Protein AF-0000000070964739 (afdb_homodimer)

Sequence (658 aa):
MGGARGELSFRTQVVISGIAGRFPECDDVQALREALLRGADLLTADDRRWSIDHPEIPPRSGKINGLEKFDASFFSVHFKQAHTMDPQCRLLLERAYEAIVDAGVNPRSLRGKKVGVYVGVCFSESEKTWFYEKLQLSGFGITGCCRAMLANRISYWLGVKGPSFAVDTACSSSMFALKEAYDAIQSGQVECALVGGTNLVLHPYVSLQFMRLGVLSKEGMCRPMDEDANGYTRSEAIAAVFLQRANDARRVYATVVNAAVNCDGYKEQGITYPSGQAQAELMRDTCRDAGVDPGSLAYVEAHATGTRVGDPEELAALDMIYSVEPGRKMGGARGELSFRTQVVISGIAGRFPECDDVQALREALLRGADLLTADDRRWSIDHPEIPPRSGKINGLEKFDASFFSVHFKQAHTMDPQCRLLLERAYEAIVDAGVNPRSLRGKKVGVYVGVCFSESEKTWFYEKLQLSGFGITGCCRAMLANRISYWLGVKGPSFAVDTACSSSMFALKEAYDAIQSGQVECALVGGTNLVLHPYVSLQFMRLGVLSKEGMCRPMDEDANGYTRSEAIAAVFLQRANDARRVYATVVNAAVNCDGYKEQGITYPSGQAQAELMRDTCRDAGVDPGSLAYVEAHATGTRVGDPEELAALDMIYSVEPGRK

Foldseek 3Di:
DVVVVVVVVQQLFKFFQFKWKFWQVARTDVSVVVCVVVVHDRKDQDAPQHDDDDLLFARIARDTPDLVDAPCVVLVHDPVLVVLAQSLLRRLLVRLVRRCVSQVHDLQVQAAFAEAEEEEDADQPSCCCLVPNDPDDPSSNCCRGDPQNSFVSNCVSSNHDHHTGYAYPDPCRQLVSVQVQNVCSSVVVGAKYKGKYWDDDRDRVVSSVVSVVQAADNNQPADFPDPPQRHHHHHTMIMMTIMHGPNVTPGGPGTDQFGDDDAQPDDPVDRPADALVRLLVGVVVRCVVSVHQLQPDDDDDDPRGSHPRVRVSVVVSCCVRNVPDPPRD/DVVVCVVVVQQLFKFFLFKWKFWQVARTDVSVVVCVVVVHDRKDQDAPQHDDDDLLFARIARATPDLPDAPCVVLVHDPVLVVLAQSLLRVLLVRLVRRCVSQVHDLQVQAAFAEAEEEEDADQPSCCCLVPNDDDDPSSNCCRGDPQNSFVSNCVSSNHDHHTGYAYPDPCRQLVSVQVQNVCSSVVVGAKYKGKYWDDDRDRVVSSVVSVVQAADNNQPADFPDPPQRHHHHHTMIMMTIMHGPNVTPGGPGTDQFGDDDAQPDDPVDRPADALVRLLVGVQVRCVVSVHQLQPDDDDDDPRGSHPRVRVSVVVSCCVRNVPDPPRD

Organism: NCBI:txid2509291

InterPro domains:
  IPR014030 Beta-ketoacyl synthase-like, N-terminal domain [PF00109] (13-249)
  IPR014031 Beta-ketoacyl synthase, C-terminal domain [PF02801] (253-325)
  IPR016039 Thiolase-like [G3DSA:3.40.47.10] (11-328)
  IPR016039 Thiolase-like [SSF53901] (12-319)
  IPR018201 Beta-ketoacyl synthase, active site [PS00606] (162-178)
  IPR020841 Polyketide synthase, beta-ketoacyl synthase domain [PS52004] (11-329)
  IPR020841 Polyketide synthase, beta-ketoacyl synthase domain [SM00825] (14-327)
  IPR050091 Polyketide and Nonribosomal Peptide Biosynthesis Enzymes [PTHR43775] (13-323)

Structure (mmCIF, N/CA/C/O backbone):
data_AF-0000000070964739-model_v1
#
loop_
_entity.id
_entity.type
_entity.pdbx_description
1 polymer 'Ketosynthase family 3 (KS3) domain-containing protein'
#
loop_
_atom_site.group_PDB
_atom_site.id
_atom_site.type_symbol
_atom_site.label_atom_id
_atom_site.label_alt_id
_atom_site.label_comp_id
_atom_site.label_asym_id
_atom_site.label_entity_id
_atom_site.label_seq_id
_atom_site.pdbx_PDB_ins_code
_atom_site.Cartn_x
_atom_site.Cartn_y
_atom_site.Cartn_z
_atom_site.occupancy
_atom_site.B_iso_or_equiv
_atom_site.auth_seq_id
_atom_site.auth_comp_id
_atom_site.auth_asym_id
_atom_site.auth_atom_id
_atom_site.pdbx_PDB_model_num
ATOM 1 N N . MET A 1 1 ? -14.789 33.812 -26.688 1 32.38 1 MET A N 1
ATOM 2 C CA . MET A 1 1 ? -14.148 32.562 -27.125 1 32.38 1 MET A CA 1
ATOM 3 C C . MET A 1 1 ? -13.219 32.031 -26.047 1 32.38 1 MET A C 1
ATOM 5 O O . MET A 1 1 ? -12.82 30.875 -26.094 1 32.38 1 MET A O 1
ATOM 9 N N . GLY A 1 2 ? -12.508 32.906 -25.25 1 37.31 2 GLY A N 1
ATOM 10 C CA . GLY A 1 2 ? -11.656 32.562 -24.125 1 37.31 2 GLY A CA 1
ATOM 11 C C . GLY A 1 2 ? -12.414 31.984 -22.953 1 37.31 2 GLY A C 1
ATOM 12 O O . GLY A 1 2 ? -11.82 31.344 -22.078 1 37.31 2 GLY A O 1
ATOM 13 N N . GLY A 1 3 ? -13.555 32.281 -22.797 1 35.12 3 GLY A N 1
ATOM 14 C CA . GLY A 1 3 ? -14.438 31.922 -21.688 1 35.12 3 GLY A CA 1
ATOM 15 C C . GLY A 1 3 ? -14.852 30.453 -21.734 1 35.12 3 GLY A C 1
ATOM 16 O O . GLY A 1 3 ? -14.906 29.797 -20.703 1 35.12 3 GLY A O 1
ATOM 17 N N . ALA A 1 4 ? -15.25 30.047 -22.922 1 40.53 4 ALA A N 1
ATOM 18 C CA . ALA A 1 4 ? -15.797 28.703 -23.078 1 40.53 4 ALA A CA 1
ATOM 19 C C . ALA A 1 4 ? -14.727 27.641 -22.859 1 40.53 4 ALA A C 1
ATOM 21 O O . ALA A 1 4 ? -14.977 26.609 -22.234 1 40.53 4 ALA A O 1
ATOM 22 N N . ARG A 1 5 ? -13.586 27.781 -23.516 1 43.75 5 ARG A N 1
ATOM 23 C CA . ARG A 1 5 ? -12.469 26.859 -23.344 1 43.75 5 ARG A CA 1
ATOM 24 C C . ARG A 1 5 ? -12.047 26.797 -21.875 1 43.75 5 ARG A C 1
ATOM 26 O O . ARG A 1 5 ? -11.602 25.75 -21.391 1 43.75 5 ARG A O 1
ATOM 33 N N . GLY A 1 6 ? -11.945 27.938 -21.188 1 41.44 6 GLY A N 1
ATOM 34 C CA . GLY A 1 6 ? -11.711 28.016 -19.75 1 41.44 6 GLY A CA 1
ATOM 35 C C . GLY A 1 6 ? -12.742 27.25 -18.938 1 41.44 6 GLY A C 1
ATOM 36 O O . GLY A 1 6 ? -12.398 26.547 -17.984 1 41.44 6 GLY A O 1
ATOM 37 N N . GLU A 1 7 ? -13.938 27.547 -19.203 1 46.62 7 GLU A N 1
ATOM 38 C CA . GLU A 1 7 ? -15.047 26.859 -18.547 1 46.62 7 GLU A CA 1
ATOM 39 C C . GLU A 1 7 ? -15.016 25.359 -18.812 1 46.62 7 GLU A C 1
ATOM 41 O O . GLU A 1 7 ? -15.258 24.562 -17.922 1 46.62 7 GLU A O 1
ATOM 46 N N . LEU A 1 8 ? -14.953 24.875 -20.109 1 48.69 8 LEU A N 1
ATOM 47 C CA . LEU A 1 8 ? -14.844 23.469 -20.484 1 48.69 8 LEU A CA 1
ATOM 48 C C . LEU A 1 8 ? -13.68 22.797 -19.766 1 48.69 8 LEU A C 1
ATOM 50 O O . LEU A 1 8 ? -13.781 21.641 -19.359 1 48.69 8 LEU A O 1
ATOM 54 N N . SER A 1 9 ? -12.648 23.719 -19.625 1 58.25 9 SER A N 1
ATOM 55 C CA . SER A 1 9 ? -11.445 23.234 -18.953 1 58.25 9 SER A CA 1
ATOM 56 C C . SER A 1 9 ? -11.703 22.984 -17.469 1 58.25 9 SER A C 1
ATOM 58 O O . SER A 1 9 ? -11.266 21.969 -16.938 1 58.25 9 SER A O 1
ATOM 60 N N . PHE A 1 10 ? -12.656 23.906 -17.031 1 58.53 10 PHE A N 1
ATOM 61 C CA . PHE A 1 10 ? -12.961 23.734 -15.617 1 58.53 10 PHE A CA 1
ATOM 62 C C . PHE A 1 10 ? -13.828 22.5 -15.391 1 58.53 10 PHE A C 1
ATOM 64 O O . PHE A 1 10 ? -13.633 21.75 -14.43 1 58.53 10 PHE A O 1
ATOM 71 N N . ARG A 1 11 ? -14.688 22.156 -16.312 1 71 11 ARG A N 1
ATOM 72 C CA . ARG A 1 11 ? -15.664 21.078 -16.172 1 71 11 ARG A CA 1
ATOM 73 C C . ARG A 1 11 ? -14.969 19.734 -16.047 1 71 11 ARG A C 1
ATOM 75 O O . ARG A 1 11 ? -15.508 18.812 -15.43 1 71 11 ARG A O 1
ATOM 82 N N . THR A 1 12 ? -13.82 19.812 -16.422 1 81.5 12 THR A N 1
ATOM 83 C CA . THR A 1 12 ? -13.156 18.516 -16.453 1 81.5 12 THR A CA 1
ATOM 84 C C . THR A 1 12 ? -12.086 18.438 -15.367 1 81.5 12 THR A C 1
ATOM 86 O O . THR A 1 12 ? -11.445 17.391 -15.195 1 81.5 12 THR A O 1
ATOM 89 N N . GLN A 1 13 ? -12.219 19.5 -14.547 1 93.62 13 GLN A N 1
ATOM 90 C CA . GLN A 1 13 ? -11.211 19.516 -13.484 1 93.62 13 GLN A CA 1
ATOM 91 C C . GLN A 1 13 ? -11.617 18.609 -12.328 1 93.62 13 GLN A C 1
ATOM 93 O O . GLN A 1 13 ? -12.805 18.438 -12.055 1 93.62 13 GLN A O 1
ATOM 98 N N . VAL A 1 14 ? -10.641 18.078 -11.695 1 97.94 14 VAL A N 1
ATOM 99 C CA . VAL A 1 14 ? -10.867 17.25 -10.516 1 97.94 14 VAL A CA 1
ATOM 100 C C . VAL A 1 14 ? -11.016 18.156 -9.289 1 97.94 14 VAL A C 1
ATOM 102 O O . VAL A 1 14 ? -10.18 19.016 -9.047 1 97.94 14 VAL A O 1
ATOM 105 N N . VAL A 1 15 ? -12.102 17.938 -8.484 1 98.56 15 VAL A N 1
ATOM 106 C CA . VAL A 1 15 ? -12.352 18.781 -7.316 1 98.56 15 VAL A CA 1
ATOM 107 C C . VAL A 1 15 ? -12.57 17.906 -6.082 1 98.56 15 VAL A C 1
ATOM 109 O O . VAL A 1 15 ? -12.969 16.734 -6.203 1 98.56 15 VAL A O 1
ATOM 112 N N . ILE A 1 16 ? -12.203 18.438 -4.93 1 98.75 16 ILE A N 1
ATOM 113 C CA . ILE A 1 16 ? -12.648 17.891 -3.652 1 98.75 16 ILE A CA 1
ATOM 114 C C . ILE A 1 16 ? -14.047 18.422 -3.332 1 98.75 16 ILE A C 1
ATOM 116 O O . ILE A 1 16 ? -14.234 19.625 -3.141 1 98.75 16 ILE A O 1
ATOM 120 N N . SER A 1 17 ? -14.984 17.484 -3.246 1 98.69 17 SER A N 1
ATOM 121 C CA . SER A 1 17 ? -16.359 17.938 -3.066 1 98.69 17 SER A CA 1
ATOM 122 C C . SER A 1 17 ? -16.922 17.484 -1.722 1 98.69 17 SER A C 1
ATOM 124 O O . SER A 1 17 ? -17.984 17.938 -1.298 1 98.69 17 SER A O 1
ATOM 126 N N . GLY A 1 18 ? -16.234 16.609 -1.05 1 98.88 18 GLY A N 1
ATOM 127 C CA . GLY A 1 18 ? -16.609 16.141 0.279 1 98.88 18 GLY A CA 1
ATOM 128 C C . GLY A 1 18 ? -15.406 15.875 1.171 1 98.88 18 GLY A C 1
ATOM 129 O O . GLY A 1 18 ? -14.375 15.375 0.708 1 98.88 18 GLY A O 1
ATOM 130 N N . ILE A 1 19 ? -15.602 16.203 2.486 1 98.81 19 ILE A N 1
ATOM 131 C CA . ILE A 1 19 ? -14.523 15.984 3.449 1 98.81 19 ILE A CA 1
ATOM 132 C C . ILE A 1 19 ? -15.109 15.461 4.762 1 98.81 19 ILE A C 1
ATOM 134 O O . ILE A 1 19 ? -16.234 15.797 5.121 1 98.81 19 ILE A O 1
ATOM 138 N N . ALA A 1 20 ? -14.367 14.609 5.379 1 98.88 20 ALA A N 1
ATOM 139 C CA . ALA A 1 20 ? -14.68 14.109 6.715 1 98.88 20 ALA A CA 1
ATOM 140 C C . ALA A 1 20 ? -13.422 13.625 7.43 1 98.88 20 ALA A C 1
ATOM 142 O O . ALA A 1 20 ? -12.414 13.305 6.785 1 98.88 20 ALA A O 1
ATOM 143 N N . GLY A 1 21 ? -13.5 13.672 8.727 1 98.44 21 GLY A N 1
ATOM 144 C CA . GLY A 1 21 ? -12.344 13.172 9.453 1 98.44 21 GLY A CA 1
ATOM 145 C C . GLY A 1 21 ? -12.508 13.242 10.961 1 98.44 21 GLY A C 1
ATOM 146 O O . GLY A 1 21 ? -13.438 13.883 11.461 1 98.44 21 GLY A O 1
ATOM 147 N N . ARG A 1 22 ? -11.711 12.547 11.633 1 98.31 22 ARG A N 1
ATOM 148 C CA . ARG A 1 22 ? -11.484 12.578 13.07 1 98.31 22 ARG A CA 1
ATOM 149 C C . ARG A 1 22 ? -10.039 12.914 13.398 1 98.31 22 ARG A C 1
ATOM 151 O O . ARG A 1 22 ? -9.117 12.406 12.75 1 98.31 22 ARG A O 1
ATOM 158 N N . PHE A 1 23 ? -9.914 13.812 14.336 1 98.44 23 PHE A N 1
ATOM 159 C CA . PHE A 1 23 ? -8.609 14.328 14.703 1 98.44 23 PHE A CA 1
ATOM 160 C C . PHE A 1 23 ? -8.453 14.383 16.219 1 98.44 23 PHE A C 1
ATOM 162 O O . PHE A 1 23 ? -9.414 14.133 16.953 1 98.44 23 PHE A O 1
ATOM 169 N N . PRO A 1 24 ? -7.227 14.633 16.641 1 98 24 PRO A N 1
ATOM 170 C CA . PRO A 1 24 ? -7.066 14.695 18.094 1 98 24 PRO A CA 1
ATOM 171 C C . PRO A 1 24 ? -8.031 15.68 18.766 1 98 24 PRO A C 1
ATOM 173 O O . PRO A 1 24 ? -8.047 16.859 18.406 1 98 24 PRO A O 1
ATOM 176 N N . GLU A 1 25 ? -8.781 15.203 19.625 1 97.88 25 GLU A N 1
ATOM 177 C CA . GLU A 1 25 ? -9.703 16 20.438 1 97.88 25 GLU A CA 1
ATOM 178 C C . GLU A 1 25 ? -10.766 16.672 19.562 1 97.88 25 GLU A C 1
ATOM 180 O O . GLU A 1 25 ? -11.477 17.562 20.031 1 97.88 25 GLU A O 1
ATOM 185 N N . CYS A 1 26 ? -10.852 16.344 18.297 1 98.44 26 CYS A N 1
ATOM 186 C CA . CYS A 1 26 ? -11.797 16.922 17.344 1 98.44 26 CYS A CA 1
ATOM 187 C C . CYS A 1 26 ? -12.57 15.836 16.609 1 98.44 26 CYS A C 1
ATOM 189 O O . CYS A 1 26 ? -11.992 15.055 15.859 1 98.44 26 CYS A O 1
ATOM 191 N N . ASP A 1 27 ? -13.867 15.883 16.734 1 97.38 27 ASP A N 1
ATOM 192 C CA . ASP A 1 27 ? -14.672 14.758 16.266 1 97.38 27 ASP A CA 1
ATOM 193 C C . ASP A 1 27 ? -15.055 14.945 14.789 1 97.38 27 ASP A C 1
ATOM 195 O O . ASP A 1 27 ? -15.641 14.047 14.18 1 97.38 27 ASP A O 1
ATOM 199 N N . ASP A 1 28 ? -14.734 16.094 14.305 1 98 28 ASP A N 1
ATOM 200 C CA . ASP A 1 28 ? -14.969 16.312 12.883 1 98 28 ASP A CA 1
ATOM 201 C C . ASP A 1 28 ? -14.109 17.469 12.359 1 98 28 ASP A C 1
ATOM 203 O O . ASP A 1 28 ? -13.32 18.047 13.109 1 98 28 ASP A O 1
ATOM 207 N N . VAL A 1 29 ? -14.273 17.766 11.102 1 98.25 29 VAL A N 1
ATOM 208 C CA . VAL A 1 29 ? -13.445 18.75 10.422 1 98.25 29 VAL A CA 1
ATOM 209 C C . VAL A 1 29 ? -13.758 20.141 10.961 1 98.25 29 VAL A C 1
ATOM 211 O O . VAL A 1 29 ? -12.852 20.969 11.117 1 98.25 29 VAL A O 1
ATOM 214 N N . GLN A 1 30 ? -14.977 20.406 11.219 1 98.19 30 GLN A N 1
ATOM 215 C CA . GLN A 1 30 ? -15.367 21.703 11.75 1 98.19 30 GLN A CA 1
ATOM 216 C C . GLN A 1 30 ? -14.758 21.938 13.125 1 98.19 30 GLN A C 1
ATOM 218 O O . GLN A 1 30 ? -14.281 23.031 13.414 1 98.19 30 GLN A O 1
ATOM 223 N N . ALA A 1 31 ? -14.859 20.953 13.93 1 98.38 31 ALA A N 1
ATOM 224 C CA . ALA A 1 31 ? -14.25 21.062 15.25 1 98.38 31 ALA A CA 1
ATOM 225 C C . ALA A 1 31 ? -12.75 21.328 15.141 1 98.38 31 ALA A C 1
ATOM 227 O O . ALA A 1 31 ? -12.203 22.125 15.914 1 98.38 31 ALA A O 1
ATOM 228 N N . LEU A 1 32 ? -12.078 20.672 14.242 1 98.25 32 LEU A N 1
ATOM 229 C CA . LEU A 1 32 ? -10.656 20.922 14.023 1 98.25 32 LEU A CA 1
ATOM 230 C C . LEU A 1 32 ? -10.414 22.359 13.602 1 98.25 32 LEU A C 1
ATOM 232 O O . LEU A 1 32 ? -9.516 23.031 14.117 1 98.25 32 LEU A O 1
ATOM 236 N N . ARG A 1 33 ? -11.195 22.828 12.648 1 97.94 33 ARG A N 1
ATOM 237 C CA . ARG A 1 33 ? -11.078 24.203 12.188 1 97.94 33 ARG A CA 1
ATOM 238 C C . ARG A 1 33 ? -11.172 25.188 13.352 1 97.94 33 ARG A C 1
ATOM 240 O O . ARG A 1 33 ? -10.328 26.062 13.5 1 97.94 33 ARG A O 1
ATOM 247 N N . GLU A 1 34 ? -12.125 24.984 14.156 1 98.25 34 GLU A N 1
ATOM 248 C CA . GLU A 1 34 ? -12.344 25.875 15.289 1 98.25 34 GLU A CA 1
ATOM 249 C C . GLU A 1 34 ? -11.18 25.812 16.281 1 98.25 34 GLU A C 1
ATOM 251 O O . GLU A 1 34 ? -10.734 26.828 16.797 1 98.25 34 GLU A O 1
ATOM 256 N N . ALA A 1 35 ? -10.758 24.656 16.5 1 98.12 35 ALA A N 1
ATOM 257 C CA . ALA A 1 35 ? -9.633 24.469 17.406 1 98.12 35 ALA A CA 1
ATOM 258 C C . ALA A 1 35 ? -8.383 25.156 16.891 1 98.12 35 ALA A C 1
ATOM 260 O O . ALA A 1 35 ? -7.66 25.812 17.641 1 98.12 35 ALA A O 1
ATOM 261 N N . LEU A 1 36 ? -8.148 25.031 15.586 1 95.94 36 LEU A N 1
ATOM 262 C CA . LEU A 1 36 ? -6.969 25.625 14.977 1 95.94 36 LEU A CA 1
ATOM 263 C C . LEU A 1 36 ? -7.059 27.156 15.008 1 95.94 36 LEU A C 1
ATOM 265 O O . LEU A 1 36 ? -6.07 27.828 15.297 1 95.94 36 LEU A O 1
ATOM 269 N N . LEU A 1 37 ? -8.195 27.625 14.734 1 97.25 37 LEU A N 1
ATOM 270 C CA . LEU A 1 37 ? -8.391 29.078 14.727 1 97.25 37 LEU A CA 1
ATOM 271 C C . LEU A 1 37 ? -8.211 29.656 16.125 1 97.25 37 LEU A C 1
ATOM 273 O O . LEU A 1 37 ? -7.762 30.797 16.281 1 97.25 37 LEU A O 1
ATOM 277 N N . ARG A 1 38 ? -8.461 28.891 17.141 1 97.12 38 ARG A N 1
ATOM 278 C CA . ARG A 1 38 ? -8.305 29.312 18.531 1 97.12 38 ARG A CA 1
ATOM 279 C C . ARG A 1 38 ? -6.875 29.078 19.016 1 97.12 38 ARG A C 1
ATOM 281 O O . ARG A 1 38 ? -6.508 29.516 20.109 1 97.12 38 ARG A O 1
ATOM 288 N N . GLY A 1 39 ? -6.094 28.406 18.234 1 96.12 39 GLY A N 1
ATOM 289 C CA . GLY A 1 39 ? -4.73 28.094 18.625 1 96.12 39 GLY A CA 1
ATOM 290 C C . GLY A 1 39 ? -4.652 27.062 19.734 1 96.12 39 GLY A C 1
ATOM 291 O O . GLY A 1 39 ? -3.783 27.141 20.609 1 96.12 39 GLY A O 1
ATOM 292 N N . ALA A 1 40 ? -5.504 26.109 19.672 1 96 40 ALA A N 1
ATOM 293 C CA . ALA A 1 40 ? -5.586 25.109 20.734 1 96 40 ALA A CA 1
ATOM 294 C C . ALA A 1 40 ? -4.477 24.062 20.594 1 96 40 ALA A C 1
ATOM 296 O O . ALA A 1 40 ? -4.121 23.672 19.484 1 96 40 ALA A O 1
ATOM 297 N N . ASP A 1 41 ? -3.938 23.641 21.703 1 95.69 41 ASP A N 1
ATOM 298 C CA . ASP A 1 41 ? -3.076 22.453 21.781 1 95.69 41 ASP A CA 1
ATOM 299 C C . ASP A 1 41 ? -3.9 21.188 21.906 1 95.69 41 ASP A C 1
ATOM 301 O O . ASP A 1 41 ? -4.59 20.984 22.906 1 95.69 41 ASP A O 1
ATOM 305 N N . LEU A 1 42 ? -3.732 20.344 20.938 1 96.69 42 LEU A N 1
ATOM 306 C CA . LEU A 1 42 ? -4.637 19.203 20.859 1 96.69 42 LEU A CA 1
ATOM 307 C C . LEU A 1 42 ? -3.945 17.922 21.344 1 96.69 42 LEU A C 1
ATOM 309 O O . LEU A 1 42 ? -4.5 16.828 21.219 1 96.69 42 LEU A O 1
ATOM 313 N N . LEU A 1 43 ? -2.777 18.016 21.859 1 96.06 43 LEU A N 1
ATOM 314 C CA . LEU A 1 43 ? -2.043 16.875 22.406 1 96.06 43 LEU A CA 1
ATOM 315 C C . LEU A 1 43 ? -2.426 16.625 23.859 1 96.06 43 LEU A C 1
ATOM 317 O O . LEU A 1 43 ? -2.645 17.562 24.625 1 96.06 43 LEU A O 1
ATOM 321 N N . THR A 1 44 ? -2.492 15.352 24.203 1 95.75 44 THR A N 1
ATOM 322 C CA . THR A 1 44 ? -2.873 15 25.562 1 95.75 44 THR A CA 1
ATOM 323 C C . THR A 1 44 ? -1.889 14 26.156 1 95.75 44 THR A C 1
ATOM 325 O O . THR A 1 44 ? -1.177 13.312 25.422 1 95.75 44 THR A O 1
ATOM 328 N N . ALA A 1 45 ? -1.827 13.914 27.484 1 94.06 45 ALA A N 1
ATOM 329 C CA . ALA A 1 45 ? -0.949 13 28.219 1 94.06 45 ALA A CA 1
ATOM 330 C C . ALA A 1 45 ? -1.757 11.961 28.984 1 94.06 45 ALA A C 1
ATOM 332 O O . ALA A 1 45 ? -1.209 11.227 29.812 1 94.06 45 ALA A O 1
ATOM 333 N N . ASP A 1 46 ? -2.977 11.812 28.703 1 94 46 ASP A N 1
ATOM 334 C CA . ASP A 1 46 ? -3.814 10.875 29.453 1 94 46 ASP A CA 1
ATOM 335 C C . ASP A 1 46 ? -3.508 9.43 29.047 1 94 46 ASP A C 1
ATOM 337 O O . ASP A 1 46 ? -2.738 9.188 28.125 1 94 46 ASP A O 1
ATOM 341 N N . ASP A 1 47 ? -4.027 8.438 29.734 1 93.69 47 ASP A N 1
ATOM 342 C CA . ASP A 1 47 ? -3.643 7.039 29.578 1 93.69 47 ASP A CA 1
ATOM 343 C C . ASP A 1 47 ? -4.691 6.266 28.781 1 93.69 47 ASP A C 1
ATOM 345 O O . ASP A 1 47 ? -4.812 5.047 28.922 1 93.69 47 ASP A O 1
ATOM 349 N N . ARG A 1 48 ? -5.42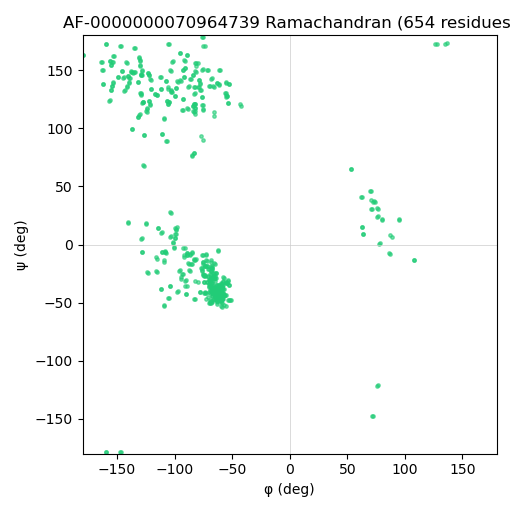6 6.934 27.922 1 93.75 48 ARG A N 1
ATOM 350 C CA . ARG A 1 48 ? -6.535 6.25 27.266 1 93.75 48 ARG A CA 1
ATOM 351 C C . ARG A 1 48 ? -6.031 5.254 26.234 1 93.75 48 ARG A C 1
ATOM 353 O O . ARG A 1 48 ? -6.797 4.414 25.75 1 93.75 48 ARG A O 1
ATOM 360 N N . ARG A 1 49 ? -4.781 5.25 25.938 1 93.94 49 ARG A N 1
ATOM 361 C CA . ARG A 1 49 ? -4.199 4.277 25.031 1 93.94 49 ARG A CA 1
ATOM 362 C C . ARG A 1 49 ? -3.4 3.223 25.781 1 93.94 49 ARG A C 1
ATOM 364 O O . ARG A 1 49 ? -3.516 2.027 25.5 1 93.94 49 ARG A O 1
ATOM 371 N N . TRP A 1 50 ? -2.629 3.611 26.656 1 89.62 50 TRP A N 1
ATOM 372 C CA . TRP A 1 50 ? -1.879 2.686 27.5 1 89.62 50 TRP A CA 1
ATOM 373 C C . TRP A 1 50 ? -1.554 3.318 28.844 1 89.62 50 TRP A C 1
ATOM 375 O O . TRP A 1 50 ? -1.521 4.547 28.969 1 89.62 50 TRP A O 1
ATOM 385 N N . SER A 1 51 ? -1.208 2.43 29.812 1 88 51 SER A N 1
ATOM 386 C CA . SER A 1 51 ? -0.923 2.902 31.172 1 88 51 SER A CA 1
ATOM 387 C C . SER A 1 51 ? 0.565 2.805 31.484 1 88 51 SER A C 1
ATOM 389 O O . SER A 1 51 ? 1.021 3.311 32.5 1 88 51 SER A O 1
ATOM 391 N N . ILE A 1 52 ? 1.244 2.229 30.594 1 77.69 52 ILE A N 1
ATOM 392 C CA . ILE A 1 52 ? 2.656 2.01 30.891 1 77.69 52 ILE A CA 1
ATOM 393 C C . ILE A 1 52 ? 3.375 3.354 31 1 77.69 52 ILE A C 1
ATOM 395 O O . ILE A 1 52 ? 3.123 4.262 30.203 1 77.69 52 ILE A O 1
ATOM 399 N N . ASP A 1 53 ? 4.191 3.361 32.062 1 80.38 53 ASP A N 1
ATOM 400 C CA . ASP A 1 53 ? 5.051 4.527 32.219 1 80.38 53 ASP A CA 1
ATOM 401 C C . ASP A 1 53 ? 6.5 4.199 31.875 1 80.38 53 ASP A C 1
ATOM 403 O O . ASP A 1 53 ? 7.246 3.705 32.719 1 80.38 53 ASP A O 1
ATOM 407 N N . HIS A 1 54 ? 6.824 4.336 30.703 1 86.44 54 HIS A N 1
ATOM 408 C CA . HIS A 1 54 ? 8.203 4.164 30.266 1 86.44 54 HIS A CA 1
ATOM 409 C C . HIS A 1 54 ? 8.875 5.512 30.031 1 86.44 54 HIS A C 1
ATOM 411 O O . HIS A 1 54 ? 8.352 6.363 29.312 1 86.44 54 HIS A O 1
ATOM 417 N N . PRO A 1 55 ? 10.023 5.711 30.547 1 89.06 55 PRO A N 1
ATOM 418 C CA . PRO A 1 55 ? 10.648 7.031 30.531 1 89.06 55 PRO A CA 1
ATOM 419 C C . PRO A 1 55 ? 10.992 7.508 29.125 1 89.06 55 PRO A C 1
ATOM 421 O O . PRO A 1 55 ? 11.094 8.711 28.875 1 89.06 55 PRO A O 1
ATOM 424 N N . GLU A 1 56 ? 11.172 6.621 28.203 1 91.69 56 GLU A N 1
ATOM 425 C CA . GLU A 1 56 ? 11.578 7.012 26.859 1 91.69 56 GLU A CA 1
ATOM 426 C C . GLU A 1 56 ? 10.367 7.316 25.984 1 91.69 56 GLU A C 1
ATOM 428 O O . GLU A 1 56 ? 10.508 7.91 24.906 1 91.69 56 GLU A O 1
ATOM 433 N N . ILE A 1 57 ? 9.242 6.906 26.391 1 92.31 57 ILE A N 1
ATOM 434 C CA . ILE A 1 57 ? 8.039 7.145 25.594 1 92.31 57 ILE A CA 1
ATOM 435 C C . ILE A 1 57 ? 7.504 8.547 25.875 1 92.31 57 ILE A C 1
ATOM 437 O O . ILE A 1 57 ? 7.172 8.867 27.031 1 92.31 57 ILE A O 1
ATOM 441 N N . PRO A 1 58 ? 7.43 9.328 24.828 1 93.94 58 PRO A N 1
ATOM 442 C CA . PRO A 1 58 ? 6.887 10.664 25.078 1 93.94 58 PRO A CA 1
ATOM 443 C C . PRO A 1 58 ? 5.508 10.633 25.734 1 93.94 58 PRO A C 1
ATOM 445 O O . PRO A 1 58 ? 4.668 9.805 25.359 1 93.94 58 PRO A O 1
ATOM 448 N N . PRO A 1 59 ? 5.273 11.484 26.672 1 90.56 59 PRO A N 1
ATOM 449 C CA . PRO A 1 59 ? 4.043 11.406 27.453 1 90.56 59 PRO A CA 1
ATOM 450 C C . PRO A 1 59 ? 2.82 11.922 26.688 1 90.56 59 PRO A C 1
ATOM 452 O O . PRO A 1 59 ? 1.686 11.602 27.047 1 90.56 59 PRO A O 1
ATOM 455 N N . ARG A 1 60 ? 3.053 12.742 25.688 1 94.38 60 ARG A N 1
ATOM 456 C CA . ARG A 1 60 ? 1.931 13.359 24.984 1 94.38 60 ARG A CA 1
ATOM 457 C C . ARG A 1 60 ? 1.826 12.836 23.547 1 94.38 60 ARG A C 1
ATOM 459 O O . ARG A 1 60 ? 2.842 12.555 22.922 1 94.38 60 ARG A O 1
ATOM 466 N N . SER A 1 61 ? 0.644 12.695 23.094 1 95.88 61 SER A N 1
ATOM 467 C CA . SER A 1 61 ? 0.339 12.344 21.719 1 95.88 61 SER A CA 1
ATOM 468 C C . SER A 1 61 ? -1.041 12.852 21.297 1 95.88 61 SER A C 1
ATOM 470 O O . SER A 1 61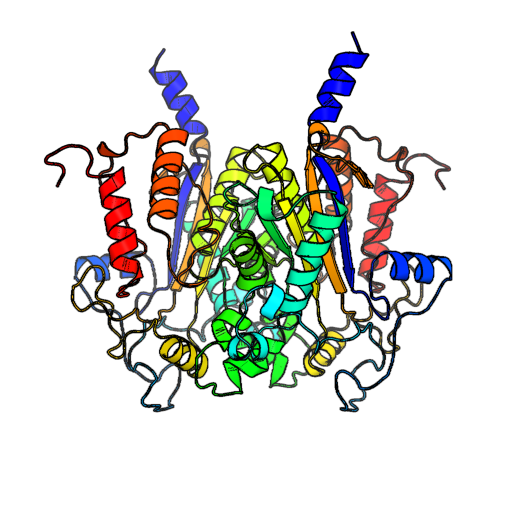 ? -1.819 13.297 22.156 1 95.88 61 SER A O 1
ATOM 472 N N . GLY A 1 62 ? -1.238 13.016 20.047 1 97.38 62 GLY A N 1
ATOM 473 C CA . GLY A 1 62 ? -2.58 13.32 19.578 1 97.38 62 GLY A CA 1
ATOM 474 C C . GLY A 1 62 ? -3.498 12.109 19.562 1 97.38 62 GLY A C 1
ATOM 475 O O . GLY A 1 62 ? -3.16 11.078 18.984 1 97.38 62 GLY A O 1
ATOM 476 N N . LYS A 1 63 ? -4.688 12.242 20.219 1 97.69 63 LYS A N 1
ATOM 477 C CA . LYS A 1 63 ? -5.566 11.086 20.359 1 97.69 63 LYS A CA 1
ATOM 478 C C . LYS A 1 63 ? -6.988 11.414 19.906 1 97.69 63 LYS A C 1
ATOM 480 O O . LYS A 1 63 ? -7.539 12.453 20.281 1 97.69 63 LYS A O 1
ATOM 485 N N . ILE A 1 64 ? -7.449 10.508 19.016 1 97.44 64 ILE A N 1
ATOM 486 C CA . ILE A 1 64 ? -8.852 10.586 18.625 1 97.44 64 ILE A CA 1
ATOM 487 C C . ILE A 1 64 ? -9.734 10.039 19.75 1 97.44 64 ILE A C 1
ATOM 489 O O . ILE A 1 64 ? -9.328 9.125 20.469 1 97.44 64 ILE A O 1
ATOM 493 N N . ASN A 1 65 ? -10.969 10.578 19.812 1 94.75 65 ASN A N 1
ATOM 494 C CA . ASN A 1 65 ? -11.93 10.133 20.812 1 94.75 65 ASN A CA 1
ATOM 495 C C . ASN A 1 65 ? -12.789 8.992 20.297 1 94.75 65 ASN A C 1
ATOM 497 O O . ASN A 1 65 ? -12.984 8.852 19.094 1 94.75 65 ASN A O 1
ATOM 501 N N . GLY A 1 66 ? -13.273 8.141 21.188 1 92.31 66 GLY A N 1
ATOM 502 C CA . GLY A 1 66 ? -14.352 7.203 20.922 1 92.31 66 GLY A CA 1
ATOM 503 C C . GLY A 1 66 ? -13.961 6.086 19.969 1 92.31 66 GLY A C 1
ATOM 504 O O . GLY A 1 66 ? -14.711 5.738 19.062 1 92.31 66 GLY A O 1
ATOM 505 N N . LEU A 1 67 ? -12.812 5.453 20.141 1 92.19 67 LEU A N 1
ATOM 506 C CA . LEU A 1 67 ? -12.352 4.395 19.25 1 92.19 67 LEU A CA 1
ATOM 507 C C . LEU A 1 67 ? -13.242 3.162 19.375 1 92.19 67 LEU A C 1
ATOM 509 O O . LEU A 1 67 ? -13.25 2.312 18.469 1 92.19 67 LEU A O 1
ATOM 513 N N . GLU A 1 68 ? -13.945 3.055 20.453 1 89.25 68 GLU A N 1
ATOM 514 C CA . GLU A 1 68 ? -14.703 1.843 20.766 1 89.25 68 GLU A CA 1
ATOM 515 C C . GLU A 1 68 ? -16.078 1.871 20.094 1 89.25 68 GLU A C 1
ATOM 517 O O . GLU A 1 68 ? -16.797 0.869 20.109 1 89.25 68 GLU A O 1
ATOM 522 N N . LYS A 1 69 ? -16.406 2.959 19.516 1 88.69 69 LYS A N 1
ATOM 523 C CA . LYS A 1 69 ? -17.734 3.104 18.938 1 88.69 69 LYS A CA 1
ATOM 524 C C . LYS A 1 69 ? -17.719 2.85 17.438 1 88.69 69 LYS A C 1
ATOM 526 O O . LYS A 1 69 ? -16.797 3.266 16.75 1 88.69 69 LYS A O 1
ATOM 531 N N . PHE A 1 70 ? -18.703 2.068 17.031 1 90.62 70 PHE A N 1
ATOM 532 C CA . PHE A 1 70 ? -18.891 1.763 15.625 1 90.62 70 PHE A CA 1
ATOM 533 C C . PHE A 1 70 ? -20.344 1.385 15.336 1 90.62 70 PHE A C 1
ATOM 535 O O . PHE A 1 70 ? -20.938 0.585 16.062 1 90.62 70 PHE A O 1
ATOM 542 N N . ASP A 1 71 ? -20.875 1.957 14.32 1 89.94 71 ASP A N 1
ATOM 543 C CA . ASP A 1 71 ? -22.234 1.609 13.93 1 89.94 71 ASP A CA 1
ATOM 544 C C . ASP A 1 71 ? -22.25 0.368 13.039 1 89.94 71 ASP A C 1
ATOM 546 O O . ASP A 1 71 ? -22.547 0.456 11.844 1 89.94 71 ASP A O 1
ATOM 550 N N . ALA A 1 72 ? -22.094 -0.698 13.602 1 91.94 72 ALA A N 1
ATOM 551 C CA . ALA A 1 72 ? -21.922 -1.956 12.883 1 91.94 72 ALA A CA 1
ATOM 552 C C . ALA A 1 72 ? -23.172 -2.283 12.055 1 91.94 72 ALA A C 1
ATOM 554 O O . ALA A 1 72 ? -23.062 -2.67 10.891 1 91.94 72 ALA A O 1
ATOM 555 N N . SER A 1 73 ? -24.328 -2.094 12.609 1 92.38 73 SER A N 1
ATOM 556 C CA . SER A 1 73 ? -25.578 -2.434 11.945 1 92.38 73 SER A CA 1
ATOM 557 C C . SER A 1 73 ? -25.797 -1.584 10.703 1 92.38 73 SER A C 1
ATOM 559 O O . SER A 1 73 ? -26.281 -2.08 9.68 1 92.38 73 SER A O 1
ATOM 561 N N . PHE A 1 74 ? -25.406 -0.36 10.836 1 94.06 74 PHE A N 1
ATOM 562 C CA . PHE A 1 74 ? -25.562 0.548 9.703 1 94.06 74 PHE A CA 1
ATOM 563 C C . PHE A 1 74 ? -24.75 0.055 8.508 1 94.06 74 PHE A C 1
ATOM 565 O O . PHE A 1 74 ? -25.188 0.175 7.359 1 94.06 74 PHE A O 1
ATOM 572 N N . PHE A 1 75 ? -23.625 -0.517 8.711 1 94.75 75 PHE A N 1
ATOM 573 C CA . PHE A 1 75 ? -22.734 -0.961 7.645 1 94.75 75 PHE A CA 1
ATOM 574 C C . PHE A 1 75 ? -22.891 -2.457 7.398 1 94.75 75 PHE A C 1
ATOM 576 O O . PHE A 1 75 ? -22.062 -3.068 6.723 1 94.75 75 PHE A O 1
ATOM 583 N N . SER A 1 76 ? -23.828 -3.061 8.055 1 91.12 76 SER A N 1
ATOM 584 C CA . SER A 1 76 ? -24.141 -4.477 7.883 1 91.12 76 SER A CA 1
ATOM 585 C C . SER A 1 76 ? -22.953 -5.355 8.273 1 91.12 76 SER A C 1
ATOM 587 O O . SER A 1 76 ? -22.625 -6.297 7.551 1 91.12 76 SER A O 1
ATOM 589 N N . VAL A 1 77 ? -22.328 -5 9.312 1 90.88 77 VAL A N 1
ATOM 590 C CA . VAL A 1 77 ? -21.234 -5.801 9.867 1 90.88 77 VAL A CA 1
ATOM 591 C C . VAL A 1 77 ? -21.719 -6.523 11.125 1 90.88 77 VAL A C 1
ATOM 593 O O . VAL A 1 77 ? -22.234 -5.895 12.055 1 90.88 77 VAL A O 1
ATOM 596 N N . HIS A 1 78 ? -21.594 -7.805 11.07 1 88.25 78 HIS A N 1
ATOM 597 C CA . HIS A 1 78 ? -21.969 -8.578 12.25 1 88.25 78 HIS A CA 1
ATOM 598 C C . HIS A 1 78 ? -21.109 -8.211 13.445 1 88.25 78 HIS A C 1
ATOM 600 O O . HIS A 1 78 ? -19.922 -7.887 13.297 1 88.25 78 HIS A O 1
ATOM 606 N N . PHE A 1 79 ? -21.688 -8.344 14.633 1 86.69 79 PHE A N 1
ATOM 607 C CA . PHE A 1 79 ? -21.016 -7.863 15.836 1 86.69 79 PHE A CA 1
ATOM 608 C C . PHE A 1 79 ? -19.719 -8.617 16.078 1 86.69 79 PHE A C 1
ATOM 610 O O . PHE A 1 79 ? -18.734 -8.039 16.547 1 86.69 79 PHE A O 1
ATOM 617 N N . LYS A 1 80 ? -19.672 -9.898 15.75 1 84 80 LYS A N 1
ATOM 618 C CA . LYS A 1 80 ? -18.469 -10.695 15.953 1 84 80 LYS A CA 1
ATOM 619 C C . LYS A 1 80 ? -17.328 -10.211 15.047 1 84 80 LYS A C 1
ATOM 621 O O . LYS A 1 80 ? -16.172 -10.195 15.461 1 84 80 LYS A O 1
ATOM 626 N N . GLN A 1 81 ? -17.75 -9.82 13.906 1 86.44 81 GLN A N 1
ATOM 627 C CA . GLN A 1 81 ? -16.766 -9.289 12.969 1 86.44 81 GLN A CA 1
ATOM 628 C C . GLN A 1 81 ? -16.297 -7.898 13.398 1 86.44 81 GLN A C 1
ATOM 630 O O . GLN A 1 81 ? -15.102 -7.598 13.352 1 86.44 81 GLN A O 1
ATOM 635 N N . ALA A 1 82 ? -17.25 -7.125 13.836 1 89.25 82 ALA A N 1
ATOM 636 C CA . ALA A 1 82 ? -16.953 -5.754 14.242 1 89.25 82 ALA A CA 1
ATOM 637 C C . ALA A 1 82 ? -15.93 -5.73 15.375 1 89.25 82 ALA A C 1
ATOM 639 O O . ALA A 1 82 ? -15.078 -4.844 15.43 1 89.25 82 ALA A O 1
ATOM 640 N N . HIS A 1 83 ? -16 -6.672 16.172 1 87.5 83 HIS A N 1
ATOM 641 C CA . HIS A 1 83 ? -15.141 -6.738 17.344 1 87.5 83 HIS A CA 1
ATOM 642 C C . HIS A 1 83 ? -13.688 -6.961 16.953 1 87.5 83 HIS A C 1
ATOM 644 O O . HIS A 1 83 ? -12.773 -6.504 17.641 1 87.5 83 HIS A O 1
ATOM 650 N N . THR A 1 84 ? -13.469 -7.609 15.852 1 87.75 84 THR A N 1
ATOM 651 C CA . THR A 1 84 ? -12.109 -7.957 15.453 1 87.75 84 THR A CA 1
ATOM 652 C C . THR A 1 84 ? -11.602 -6.996 14.383 1 87.75 84 THR A C 1
ATOM 654 O O . THR A 1 84 ? -10.469 -7.137 13.898 1 87.75 84 THR A O 1
ATOM 657 N N . MET A 1 85 ? -12.438 -6.066 14.078 1 91.94 85 MET A N 1
ATOM 658 C CA . MET A 1 85 ? -12.023 -5.105 13.055 1 91.94 85 MET A CA 1
ATOM 659 C C . MET A 1 85 ? -11.055 -4.078 13.641 1 91.94 85 MET A C 1
ATOM 661 O O . MET A 1 85 ? -11.258 -3.594 14.75 1 91.94 85 MET A O 1
ATOM 665 N N . ASP A 1 86 ? -10.062 -3.789 12.891 1 93.06 86 ASP A N 1
ATOM 666 C CA . ASP A 1 86 ? -9.211 -2.658 13.234 1 93.06 86 ASP A CA 1
ATOM 667 C C . ASP A 1 86 ? -10.031 -1.379 13.398 1 93.06 86 ASP A C 1
ATOM 669 O O . ASP A 1 86 ? -10.812 -1.023 12.516 1 93.06 86 ASP A O 1
ATOM 673 N N . PRO A 1 87 ? -9.898 -0.663 14.523 1 95.25 87 PRO A N 1
ATOM 674 C CA . PRO A 1 87 ? -10.625 0.598 14.672 1 95.25 87 PRO A CA 1
ATOM 675 C C . PRO A 1 87 ? -10.375 1.564 13.516 1 95.25 87 PRO A C 1
ATOM 677 O O . PRO A 1 87 ? -11.258 2.354 13.164 1 95.25 87 PRO A O 1
ATOM 680 N N . GLN A 1 88 ? -9.203 1.534 12.914 1 96.44 88 GLN A N 1
ATOM 681 C CA . GLN A 1 88 ? -8.953 2.346 11.727 1 96.44 88 GLN A CA 1
ATOM 682 C C . GLN A 1 88 ? -9.977 2.057 10.633 1 96.44 88 GLN A C 1
ATOM 684 O O . GLN A 1 88 ? -10.492 2.979 9.992 1 96.44 88 GLN A O 1
ATOM 689 N N . CYS A 1 89 ? -10.234 0.798 10.453 1 95.94 89 CYS A N 1
ATOM 690 C CA . CYS A 1 89 ? -11.18 0.381 9.422 1 95.94 89 CYS A CA 1
ATOM 691 C C . CYS A 1 89 ? -12.594 0.851 9.758 1 95.94 89 CYS A C 1
ATOM 693 O O . CYS A 1 89 ? -13.289 1.387 8.898 1 95.94 89 CYS A O 1
ATOM 695 N N . ARG A 1 90 ? -13.008 0.649 10.977 1 96.5 90 ARG A N 1
ATOM 696 C CA . ARG A 1 90 ? -14.336 1.06 11.414 1 96.5 90 ARG A CA 1
ATOM 697 C C . ARG A 1 90 ? -14.531 2.562 11.25 1 96.5 90 ARG A C 1
ATOM 699 O O . ARG A 1 90 ? -15.5 3.002 10.625 1 96.5 90 ARG A O 1
ATOM 706 N N . LEU A 1 91 ? -13.602 3.273 11.734 1 97.25 91 LEU A N 1
ATOM 707 C CA . LEU A 1 91 ? -13.719 4.727 11.727 1 97.25 91 LEU A CA 1
ATOM 708 C C . LEU A 1 91 ? -13.594 5.273 10.312 1 97.25 91 LEU A C 1
ATOM 710 O O . LEU A 1 91 ? -14.266 6.25 9.953 1 97.25 91 LEU A O 1
ATOM 714 N N . LEU A 1 92 ? -12.75 4.66 9.508 1 98 92 LEU A N 1
ATOM 715 C CA . LEU A 1 92 ? -12.609 5.109 8.125 1 98 92 LEU A CA 1
ATOM 716 C C . LEU A 1 92 ? -13.898 4.871 7.34 1 98 92 LEU A C 1
ATOM 718 O O . LEU A 1 92 ? -14.281 5.691 6.504 1 98 92 LEU A O 1
ATOM 722 N N . LEU A 1 93 ? -14.523 3.756 7.57 1 97.69 93 LEU A N 1
ATOM 723 C CA . LEU A 1 93 ? -15.789 3.459 6.914 1 97.69 93 LEU A CA 1
ATOM 724 C C . LEU A 1 93 ? -16.812 4.547 7.207 1 97.69 93 LEU A C 1
ATOM 726 O O . LEU A 1 93 ? -17.516 5.004 6.301 1 97.69 93 LEU A O 1
ATOM 730 N N . GLU A 1 94 ? -16.875 4.953 8.398 1 98.12 94 GLU A N 1
ATOM 731 C CA . GLU A 1 94 ? -17.797 6.02 8.805 1 98.12 94 GLU A CA 1
ATOM 732 C C . GLU A 1 94 ? -17.422 7.336 8.125 1 98.12 94 GLU A C 1
ATOM 734 O O . GLU A 1 94 ? -18.297 8.062 7.645 1 98.12 94 GLU A O 1
ATOM 739 N N . ARG A 1 95 ? -16.172 7.613 8.094 1 98.38 95 ARG A N 1
ATOM 740 C CA . ARG A 1 95 ? -15.734 8.859 7.477 1 98.38 95 ARG A CA 1
ATOM 741 C C . ARG A 1 95 ? -15.938 8.828 5.969 1 98.38 95 ARG A C 1
ATOM 743 O O . ARG A 1 95 ? -16.25 9.852 5.355 1 98.38 95 ARG A O 1
ATOM 750 N N . ALA A 1 96 ? -15.766 7.672 5.395 1 98.69 96 ALA A N 1
ATOM 751 C CA . ALA A 1 96 ? -16.078 7.52 3.975 1 98.69 96 ALA A CA 1
ATOM 752 C C . ALA A 1 96 ? -17.531 7.879 3.684 1 98.69 96 ALA A C 1
ATOM 754 O O . ALA A 1 96 ? -17.812 8.656 2.773 1 98.69 96 ALA A O 1
ATOM 755 N N . TYR A 1 97 ? -18.453 7.371 4.488 1 98.62 97 TYR A N 1
ATOM 756 C CA . TYR A 1 97 ? -19.859 7.688 4.367 1 98.62 97 TYR A CA 1
ATOM 757 C C . TYR A 1 97 ? -20.109 9.188 4.516 1 98.62 97 TYR A C 1
ATOM 759 O O . TYR A 1 97 ? -20.797 9.797 3.701 1 98.62 97 TYR A O 1
ATOM 767 N N . GLU A 1 98 ? -19.516 9.742 5.5 1 98.69 98 GLU A N 1
ATOM 768 C CA . GLU A 1 98 ? -19.719 11.164 5.801 1 98.69 98 GLU A CA 1
ATOM 769 C C . GLU A 1 98 ? -19.172 12.047 4.68 1 98.69 98 GLU A C 1
ATOM 771 O O . GLU A 1 98 ? -19.781 13.062 4.34 1 98.69 98 GLU A O 1
ATOM 776 N N . ALA A 1 99 ? -18.047 11.68 4.113 1 98.81 99 ALA A N 1
ATOM 777 C CA . ALA A 1 99 ? -17.469 12.461 3.021 1 98.81 99 ALA A CA 1
ATOM 778 C C . ALA A 1 99 ? -18.359 12.438 1.791 1 98.81 99 ALA A C 1
ATOM 780 O O . ALA A 1 99 ? -18.531 13.461 1.12 1 98.81 99 ALA A O 1
ATOM 781 N N . ILE A 1 100 ? -18.922 11.305 1.501 1 98.75 100 ILE A N 1
ATOM 782 C CA . ILE A 1 100 ? -19.812 11.172 0.354 1 98.75 100 ILE A CA 1
ATOM 783 C C . ILE A 1 100 ? -21.062 12.031 0.564 1 98.75 100 ILE A C 1
ATOM 785 O O . ILE A 1 100 ? -21.469 12.773 -0.333 1 98.75 100 ILE A O 1
ATOM 789 N N . VAL A 1 101 ? -21.625 11.969 1.773 1 98.62 101 VAL A N 1
ATOM 790 C CA . VAL A 1 101 ? -22.812 12.75 2.104 1 98.62 101 VAL A CA 1
ATOM 791 C C . VAL A 1 101 ? -22.469 14.242 2.066 1 98.62 101 VAL A C 1
ATOM 793 O O . VAL A 1 101 ? -23.25 15.055 1.572 1 98.62 101 VAL A O 1
ATOM 796 N N . ASP A 1 102 ? -21.328 14.57 2.594 1 98.69 102 ASP A N 1
ATOM 797 C CA . ASP A 1 102 ? -20.875 15.961 2.572 1 98.69 102 ASP A CA 1
ATOM 798 C C . ASP A 1 102 ? -20.797 16.484 1.142 1 98.69 102 ASP A C 1
ATOM 800 O O . ASP A 1 102 ? -21.016 17.672 0.9 1 98.69 102 ASP A O 1
ATOM 804 N N . ALA A 1 103 ? -20.5 15.664 0.194 1 98.69 103 ALA A N 1
ATOM 805 C CA . ALA A 1 103 ? -20.406 16.031 -1.215 1 98.69 103 ALA A CA 1
ATOM 806 C C . ALA A 1 103 ? -21.781 16.219 -1.833 1 98.69 103 ALA A C 1
ATOM 808 O O . ALA A 1 103 ? -21.906 16.641 -2.986 1 98.69 103 ALA A O 1
ATOM 809 N N . GLY A 1 104 ? -22.797 15.859 -1.106 1 98.31 104 GLY A N 1
ATOM 810 C CA . GLY A 1 104 ? -24.156 15.906 -1.626 1 98.31 104 GLY A CA 1
ATOM 811 C C . GLY A 1 104 ? -24.5 14.711 -2.502 1 98.31 104 GLY A C 1
ATOM 812 O O . GLY A 1 104 ? -25.375 14.805 -3.371 1 98.31 104 GLY A O 1
ATOM 813 N N . VAL A 1 105 ? -23.781 13.656 -2.332 1 98.06 105 VAL A N 1
ATOM 814 C CA . VAL A 1 105 ? -23.969 12.453 -3.139 1 98.06 105 VAL A CA 1
ATOM 815 C C . VAL A 1 105 ? -24.656 11.375 -2.303 1 98.06 105 VAL A C 1
ATOM 817 O O . VAL A 1 105 ? -24.312 11.172 -1.136 1 98.06 105 VAL A O 1
ATOM 820 N N . ASN A 1 106 ? -25.656 10.75 -2.875 1 97.75 106 ASN A N 1
ATOM 821 C CA . ASN A 1 106 ? -26.266 9.578 -2.258 1 97.75 106 ASN A CA 1
ATOM 822 C C . ASN A 1 106 ? -25.375 8.344 -2.404 1 97.75 106 ASN A C 1
ATOM 824 O O . ASN A 1 106 ? -25.156 7.859 -3.516 1 97.75 106 ASN A O 1
ATOM 828 N N . PRO A 1 107 ? -24.906 7.805 -1.328 1 97.62 107 PRO A N 1
ATOM 829 C CA . PRO A 1 107 ? -24.031 6.645 -1.431 1 97.62 107 PRO A CA 1
ATOM 830 C C . PRO A 1 107 ? -24.641 5.504 -2.242 1 97.62 107 PRO A C 1
ATOM 832 O O . PRO A 1 107 ? -23.922 4.797 -2.959 1 97.62 107 PRO A O 1
ATOM 835 N N . ARG A 1 108 ? -25.891 5.316 -2.209 1 96.88 108 ARG A N 1
ATOM 836 C CA . ARG A 1 108 ? -26.562 4.238 -2.926 1 96.88 108 ARG A CA 1
ATOM 837 C C . ARG A 1 108 ? -26.453 4.434 -4.434 1 96.88 108 ARG A C 1
ATOM 839 O O . ARG A 1 108 ? -26.469 3.463 -5.191 1 96.88 108 ARG A O 1
ATOM 846 N N . SER A 1 109 ? -26.359 5.621 -4.809 1 97.69 109 SER A N 1
ATOM 847 C CA . SER A 1 109 ? -26.281 5.93 -6.234 1 97.69 109 SER A CA 1
ATOM 848 C C . SER A 1 109 ? -24.938 5.539 -6.82 1 97.69 109 SER A C 1
ATOM 850 O O . SER A 1 109 ? -24.766 5.492 -8.039 1 97.69 109 SER A O 1
ATOM 852 N N . LEU A 1 110 ? -23.984 5.273 -6.012 1 98.06 110 LEU A N 1
ATOM 853 C CA . LEU A 1 110 ? -22.641 4.941 -6.469 1 98.06 110 LEU A CA 1
ATOM 854 C C . LEU A 1 110 ? -22.531 3.455 -6.789 1 98.06 110 LEU A C 1
ATOM 856 O O . LEU A 1 110 ? -21.562 3.027 -7.434 1 98.06 110 LEU A O 1
ATOM 860 N N . ARG A 1 111 ? -23.484 2.641 -6.305 1 97.62 111 ARG A N 1
ATOM 861 C CA . ARG A 1 111 ? -23.422 1.191 -6.461 1 97.62 111 ARG A CA 1
ATOM 862 C C . ARG A 1 111 ? -23.297 0.807 -7.934 1 97.62 111 ARG A C 1
ATOM 864 O O . ARG A 1 111 ? -24.031 1.311 -8.773 1 97.62 111 ARG A O 1
ATOM 871 N N . GLY A 1 112 ? -22.297 -0.062 -8.164 1 96.81 112 GLY A N 1
ATOM 872 C CA . GLY A 1 112 ? -22.094 -0.57 -9.516 1 96.81 112 GLY A CA 1
ATOM 873 C C . GLY A 1 112 ? -21.219 0.328 -10.375 1 96.81 112 GLY A C 1
ATOM 874 O O . GLY A 1 112 ? -20.812 -0.062 -11.461 1 96.81 112 GLY A O 1
ATOM 875 N N . LYS A 1 113 ? -20.875 1.486 -9.883 1 97.44 113 LYS A N 1
ATOM 876 C CA . LYS A 1 113 ? -20.094 2.441 -10.664 1 97.44 113 LYS A CA 1
ATOM 877 C C . LYS A 1 113 ? -18.594 2.217 -10.469 1 97.44 113 LYS A C 1
ATOM 879 O O . LYS A 1 113 ? -18.188 1.529 -9.531 1 97.44 113 LYS A O 1
ATOM 884 N N . LYS A 1 114 ? -17.891 2.793 -11.398 1 97.25 114 LYS A N 1
ATOM 885 C CA . LYS A 1 114 ? -16.438 2.746 -11.289 1 97.25 114 LYS A CA 1
ATOM 886 C C . LYS A 1 114 ? -15.922 3.85 -10.375 1 97.25 114 LYS A C 1
ATOM 888 O O . LYS A 1 114 ? -15.438 4.883 -10.844 1 97.25 114 LYS A O 1
ATOM 893 N N . VAL A 1 115 ? -16.047 3.615 -9.148 1 98.44 115 VAL A N 1
ATOM 894 C CA . VAL A 1 115 ? -15.547 4.512 -8.117 1 98.44 115 VAL A CA 1
ATOM 895 C C . VAL A 1 115 ? -14.305 3.906 -7.469 1 98.44 115 VAL A C 1
ATOM 897 O O . VAL A 1 115 ? -14.32 2.756 -7.023 1 98.44 115 VAL A O 1
ATOM 900 N N . GLY A 1 116 ? -13.219 4.664 -7.5 1 98.62 116 GLY A N 1
ATOM 901 C CA . GLY A 1 116 ? -11.992 4.184 -6.875 1 98.62 116 GLY A CA 1
ATOM 902 C C . GLY A 1 116 ? -11.938 4.457 -5.383 1 98.62 116 GLY A C 1
ATOM 903 O O . GLY A 1 116 ? -12.484 5.457 -4.91 1 98.62 116 GLY A O 1
ATOM 904 N N . VAL A 1 117 ? -11.344 3.57 -4.652 1 98.88 117 VAL A N 1
ATOM 905 C CA . VAL A 1 117 ? -11.078 3.746 -3.23 1 98.88 117 VAL A CA 1
ATOM 906 C C . VAL A 1 117 ? -9.586 3.562 -2.957 1 98.88 117 VAL A C 1
ATOM 908 O O . VAL A 1 117 ? -9.047 2.477 -3.16 1 98.88 117 VAL A O 1
ATOM 911 N N . TYR A 1 118 ? -8.953 4.613 -2.537 1 98.75 118 TYR A N 1
ATOM 912 C CA . TYR A 1 118 ? -7.512 4.672 -2.309 1 98.75 118 TYR A CA 1
ATOM 913 C C . TYR A 1 118 ? -7.203 5.07 -0.869 1 98.75 118 TYR A C 1
ATOM 915 O O . TYR A 1 118 ? -7.617 6.137 -0.409 1 98.75 118 TYR A O 1
ATOM 923 N N . VAL A 1 119 ? -6.434 4.203 -0.185 1 98.81 119 VAL A N 1
ATOM 924 C CA . VAL A 1 119 ? -6.223 4.488 1.23 1 98.81 119 VAL A CA 1
ATOM 925 C C . VAL A 1 119 ? -4.727 4.484 1.538 1 98.81 119 VAL A C 1
ATOM 927 O O . VAL A 1 119 ? -4.023 3.516 1.231 1 98.81 119 VAL A O 1
ATOM 930 N N . GLY A 1 120 ? -4.199 5.594 2.072 1 98.44 120 GLY A N 1
ATOM 931 C CA . GLY A 1 120 ? -2.857 5.629 2.629 1 98.44 120 GLY A CA 1
ATOM 932 C C . GLY A 1 120 ? -2.787 5.109 4.055 1 98.44 120 GLY A C 1
ATOM 933 O O . GLY A 1 120 ? -3.475 5.621 4.941 1 98.44 120 GLY A O 1
ATOM 934 N N . VAL A 1 121 ? -1.981 4.074 4.258 1 96.56 121 VAL A N 1
ATOM 935 C CA . VAL A 1 121 ? -1.854 3.49 5.59 1 96.56 121 VAL A CA 1
ATOM 936 C C . VAL A 1 121 ? -0.49 2.818 5.73 1 96.56 121 VAL A C 1
ATOM 938 O O . VAL A 1 121 ? -0.002 2.188 4.789 1 96.56 121 VAL A O 1
ATOM 941 N N . CYS A 1 122 ? 0.08 3.021 6.918 1 90.5 122 CYS A N 1
ATOM 942 C CA . CYS A 1 122 ? 1.398 2.439 7.145 1 90.5 122 CYS A CA 1
ATOM 943 C C . CYS A 1 122 ? 1.333 1.326 8.18 1 90.5 122 CYS A C 1
ATOM 945 O O . CYS A 1 122 ? 2.029 0.316 8.062 1 90.5 122 CYS A O 1
ATOM 947 N N . PHE A 1 123 ? 0.474 1.561 9.211 1 84.88 123 PHE A N 1
ATOM 948 C CA . PHE A 1 123 ? 0.439 0.618 10.32 1 84.88 123 PHE A CA 1
ATOM 949 C C . PHE A 1 123 ? -0.992 0.186 10.617 1 84.88 123 PHE A C 1
ATOM 951 O O . PHE A 1 123 ? -1.935 0.951 10.406 1 84.88 123 PHE A O 1
ATOM 958 N N . SER A 1 124 ? -1.101 -0.996 11 1 85.94 124 SER A N 1
ATOM 959 C CA . SER A 1 124 ? -2.24 -1.522 11.742 1 85.94 124 SER A CA 1
ATOM 960 C C . SER A 1 124 ? -1.791 -2.225 13.023 1 85.94 124 SER A C 1
ATOM 962 O O . SER A 1 124 ? -1.486 -3.42 13.008 1 85.94 124 SER A O 1
ATOM 964 N N . GLU A 1 125 ? -1.797 -1.502 14.062 1 84.75 125 GLU A N 1
ATOM 965 C CA . GLU A 1 125 ? -1.199 -2.023 15.289 1 84.75 125 GLU A CA 1
ATOM 966 C C . GLU A 1 125 ? -2.1 -3.068 15.945 1 84.75 125 GLU A C 1
ATOM 968 O O . GLU A 1 125 ? -1.65 -3.838 16.797 1 84.75 125 GLU A O 1
ATOM 973 N N . SER A 1 126 ? -3.332 -3.094 15.5 1 84.12 126 SER A N 1
ATOM 974 C CA . SER A 1 126 ? -4.262 -4.109 15.992 1 84.12 126 SER A CA 1
ATOM 975 C C . SER A 1 126 ? -3.859 -5.5 15.516 1 84.12 126 SER A C 1
ATOM 977 O O . SER A 1 126 ? -4.309 -6.504 16.062 1 84.12 126 SER A O 1
ATOM 979 N N . GLU A 1 127 ? -3.078 -5.551 14.531 1 79.81 127 GLU A N 1
ATOM 980 C CA . GLU A 1 127 ? -2.615 -6.828 14 1 79.81 127 GLU A CA 1
ATOM 981 C C . GLU A 1 127 ? -1.891 -7.641 15.07 1 79.81 127 GLU A C 1
ATOM 983 O O . GLU A 1 127 ? -1.949 -8.875 15.07 1 79.81 127 GLU A O 1
ATOM 988 N N . LYS A 1 128 ? -1.205 -6.926 15.922 1 76.12 128 LYS A N 1
ATOM 989 C CA . LYS A 1 128 ? -0.504 -7.605 17.016 1 76.12 128 LYS A CA 1
ATOM 990 C C . LYS A 1 128 ? -1.438 -8.555 17.766 1 76.12 128 LYS A C 1
ATOM 992 O O . LYS A 1 128 ? -1.115 -9.727 17.953 1 76.12 128 LYS A O 1
ATOM 997 N N . THR A 1 129 ? -2.535 -8 18.062 1 73.31 129 THR A N 1
ATOM 998 C CA . THR A 1 129 ? -3.49 -8.742 18.891 1 73.31 129 THR A CA 1
ATOM 999 C C . THR A 1 129 ? -4.164 -9.836 18.062 1 73.31 129 THR A C 1
ATOM 1001 O O . THR A 1 129 ? -4.188 -11 18.484 1 73.31 129 THR A O 1
ATOM 1004 N N . TRP A 1 130 ? -4.48 -9.531 16.969 1 72.5 130 TRP A N 1
ATOM 1005 C CA . TRP A 1 130 ? -5.418 -10.422 16.281 1 72.5 130 TRP A CA 1
ATOM 1006 C C . TRP A 1 130 ? -4.676 -11.414 15.391 1 72.5 130 TRP A C 1
ATOM 1008 O O . TRP A 1 130 ? -5.207 -12.469 15.055 1 72.5 130 TRP A O 1
ATOM 1018 N N . PHE A 1 131 ? -3.486 -11.078 15.023 1 71 131 PHE A N 1
ATOM 1019 C CA . PHE A 1 131 ? -2.732 -12 14.188 1 71 131 PHE A CA 1
ATOM 1020 C C . PHE A 1 131 ? -1.826 -12.883 15.039 1 71 131 PHE A C 1
ATOM 1022 O O . PHE A 1 131 ? -1.589 -14.047 14.703 1 71 131 PHE A O 1
ATOM 1029 N N . TYR A 1 132 ? -1.372 -12.352 16.188 1 74.25 132 TYR A N 1
ATOM 1030 C CA . TYR A 1 132 ? -0.213 -13.008 16.781 1 74.25 132 TYR A CA 1
ATOM 1031 C C . TYR A 1 132 ? -0.508 -13.453 18.203 1 74.25 132 TYR A C 1
ATOM 1033 O O . TYR A 1 132 ? 0.15 -14.352 18.734 1 74.25 132 TYR A O 1
ATOM 1041 N N . GLU A 1 133 ? -1.44 -12.789 18.797 1 74.56 133 GLU A N 1
ATOM 1042 C CA . GLU A 1 133 ? -1.573 -13.055 20.219 1 74.56 133 GLU A CA 1
ATOM 1043 C C . GLU A 1 133 ? -2.85 -13.836 20.531 1 74.56 133 GLU A C 1
ATOM 1045 O O . GLU A 1 133 ? -2.822 -14.812 21.266 1 74.56 133 GLU A O 1
ATOM 1050 N N . LYS A 1 134 ? -3.975 -13.359 20.062 1 69.06 134 LYS A N 1
ATOM 1051 C CA . LYS A 1 134 ? -5.254 -13.969 20.406 1 69.06 134 LYS A CA 1
ATOM 1052 C C . LYS A 1 134 ? -5.617 -15.078 19.438 1 69.06 134 LYS A C 1
ATOM 1054 O O . LYS A 1 134 ? -5.586 -14.883 18.219 1 69.06 134 LYS A O 1
ATOM 1059 N N . LEU A 1 135 ? -5.691 -16.219 20.016 1 66.94 135 LEU A N 1
ATOM 1060 C CA . LEU A 1 135 ? -6.211 -17.328 19.219 1 66.94 135 LEU A CA 1
ATOM 1061 C C . LEU A 1 135 ? -7.727 -17.219 19.078 1 66.94 135 LEU A C 1
ATOM 1063 O O . LEU A 1 135 ? -8.461 -17.422 20.047 1 66.94 135 LEU A O 1
ATOM 1067 N N . GLN A 1 136 ? -8.078 -16.547 18.062 1 65.69 136 GLN A N 1
ATOM 1068 C CA . GLN A 1 136 ? -9.508 -16.359 17.875 1 65.69 136 GLN A CA 1
ATOM 1069 C C . GLN A 1 136 ? -10.141 -17.609 17.25 1 65.69 136 GLN A C 1
ATOM 1071 O O . GLN A 1 136 ? -9.469 -18.375 16.562 1 65.69 136 GLN A O 1
ATOM 1076 N N . LEU A 1 137 ? -11.383 -17.672 17.531 1 65.12 137 LEU A N 1
ATOM 1077 C CA . LEU A 1 137 ? -12.117 -18.859 17.094 1 65.12 137 LEU A CA 1
ATOM 1078 C C . LEU A 1 137 ? -12.531 -18.734 15.633 1 65.12 137 LEU A C 1
ATOM 1080 O O . LEU A 1 137 ? -12.57 -19.719 14.906 1 65.12 137 LEU A O 1
ATOM 1084 N N . SER A 1 138 ? -12.797 -17.562 15.141 1 72.69 138 SER A N 1
ATOM 1085 C CA . SER A 1 138 ? -13.508 -17.516 13.867 1 72.69 138 SER A CA 1
ATOM 1086 C C . SER A 1 138 ? -12.586 -17.062 12.742 1 72.69 138 SER A C 1
ATOM 1088 O O . SER A 1 138 ? -12.938 -17.188 11.562 1 72.69 138 SER A O 1
ATOM 1090 N N . GLY A 1 139 ? -11.422 -16.672 12.969 1 77.56 139 GLY A N 1
ATOM 1091 C CA . GLY A 1 139 ? -10.516 -16.219 11.922 1 77.56 139 GLY A CA 1
ATOM 1092 C C . GLY A 1 139 ? -10.82 -14.812 11.445 1 77.56 139 GLY A C 1
ATOM 1093 O O . GLY A 1 139 ? -10.156 -14.297 10.539 1 77.56 139 GLY A O 1
ATOM 1094 N N . PHE A 1 140 ? -11.789 -14.141 11.953 1 78.62 140 PHE A N 1
ATOM 1095 C CA . PHE A 1 140 ? -12.219 -12.812 11.539 1 78.62 140 PHE A CA 1
ATOM 1096 C C . PHE A 1 140 ? -11.117 -11.789 11.758 1 78.62 140 PHE A C 1
ATOM 1098 O O . PHE A 1 140 ? -11.18 -10.672 11.227 1 78.62 140 PHE A O 1
ATOM 1105 N N . GLY A 1 141 ? -10.055 -12.266 12.359 1 80.94 141 GLY A N 1
ATOM 1106 C CA . GLY A 1 141 ? -8.922 -11.375 12.562 1 80.94 141 GLY A CA 1
ATOM 1107 C C . GLY A 1 141 ? -8.234 -10.977 11.273 1 80.94 141 GLY A C 1
ATOM 1108 O O . GLY A 1 141 ? -7.789 -9.844 11.125 1 80.94 141 GLY A O 1
ATOM 1109 N N . ILE A 1 142 ? -8.234 -11.867 10.344 1 81.62 142 ILE A N 1
ATOM 1110 C CA . ILE A 1 142 ? -7.555 -11.617 9.078 1 81.62 142 ILE A CA 1
ATOM 1111 C C . ILE A 1 142 ? -8.32 -10.562 8.289 1 81.62 142 ILE A C 1
ATOM 1113 O O . ILE A 1 142 ? -7.777 -9.508 7.949 1 81.62 142 ILE A O 1
ATOM 1117 N N . THR A 1 143 ? -9.602 -10.75 8.141 1 83.38 143 THR A N 1
ATOM 1118 C CA . THR A 1 143 ? -10.406 -9.789 7.383 1 83.38 143 THR A CA 1
ATOM 1119 C C . THR A 1 143 ? -10.609 -8.508 8.188 1 83.38 143 THR A C 1
ATOM 1121 O O . THR A 1 143 ? -10.922 -7.461 7.613 1 83.38 143 THR A O 1
ATOM 1124 N N . GLY A 1 144 ? -10.406 -8.602 9.406 1 85.31 144 GLY A N 1
ATOM 1125 C CA . GLY A 1 144 ? -10.656 -7.453 10.258 1 85.31 144 GLY A CA 1
ATOM 1126 C C . GLY A 1 144 ? -9.469 -6.516 10.359 1 85.31 144 GLY A C 1
ATOM 1127 O O . GLY A 1 144 ? -9.633 -5.328 10.656 1 85.31 144 GLY A O 1
ATOM 1128 N N . CYS A 1 145 ? -8.273 -7.062 10.086 1 84.62 145 CYS A N 1
ATOM 1129 C CA . CYS A 1 145 ? -7.117 -6.242 10.438 1 84.62 145 CYS A CA 1
ATOM 1130 C C . CYS A 1 145 ? -6.168 -6.102 9.258 1 84.62 145 CYS A C 1
ATOM 1132 O O . CYS A 1 145 ? -5.219 -5.316 9.305 1 84.62 145 CYS A O 1
ATOM 1134 N N . CYS A 1 146 ? -6.457 -6.809 8.219 1 88.19 146 CYS A N 1
ATOM 1135 C CA . CYS A 1 146 ? -5.637 -6.633 7.027 1 88.19 146 CYS A CA 1
ATOM 1136 C C . CYS A 1 146 ? -5.766 -5.219 6.477 1 88.19 146 CYS A C 1
ATOM 1138 O O . CYS A 1 146 ? -6.871 -4.672 6.402 1 88.19 146 CYS A O 1
ATOM 1140 N N . ARG A 1 147 ? -4.648 -4.664 6.059 1 92.75 147 ARG A N 1
ATOM 1141 C CA . ARG A 1 147 ? -4.648 -3.27 5.633 1 92.75 147 ARG A CA 1
ATOM 1142 C C . ARG A 1 147 ? -5.418 -3.096 4.328 1 92.75 147 ARG A C 1
ATOM 1144 O O . ARG A 1 147 ? -6.031 -2.051 4.098 1 92.75 147 ARG A O 1
ATOM 1151 N N . ALA A 1 148 ? -5.391 -4.113 3.514 1 94.69 148 ALA A N 1
ATOM 1152 C CA . ALA A 1 148 ? -6.152 -4.051 2.27 1 94.69 148 ALA A CA 1
ATOM 1153 C C . ALA A 1 148 ? -7.633 -3.793 2.547 1 94.69 148 ALA A C 1
ATOM 1155 O O . ALA A 1 148 ? -8.32 -3.176 1.733 1 94.69 148 ALA A O 1
ATOM 1156 N N . MET A 1 149 ? -8.094 -4.223 3.686 1 94.44 149 MET A N 1
ATOM 1157 C CA . MET A 1 149 ? -9.516 -4.152 4.023 1 94.44 149 MET A CA 1
ATOM 1158 C C . MET A 1 149 ? -9.945 -2.709 4.266 1 94.44 149 MET A C 1
ATOM 1160 O O . MET A 1 149 ? -11.133 -2.391 4.199 1 94.44 149 MET A O 1
ATOM 1164 N N . LEU A 1 150 ? -9 -1.87 4.562 1 96.94 150 LEU A N 1
ATOM 1165 C CA . LEU A 1 150 ? -9.352 -0.469 4.77 1 96.94 150 LEU A CA 1
ATOM 1166 C C . LEU A 1 150 ? -9.992 0.122 3.516 1 96.94 150 LEU A C 1
ATOM 1168 O O . LEU A 1 150 ? -10.93 0.916 3.609 1 96.94 150 LEU A O 1
ATOM 1172 N N . ALA A 1 151 ? -9.523 -0.286 2.389 1 98.06 151 ALA A N 1
ATOM 1173 C CA . ALA A 1 151 ? -10.102 0.151 1.122 1 98.06 151 ALA A CA 1
ATOM 1174 C C . ALA A 1 151 ? -11.219 -0.792 0.677 1 98.06 151 ALA A C 1
ATOM 1176 O O . ALA A 1 151 ? -12.297 -0.346 0.275 1 98.06 151 ALA A O 1
ATOM 1177 N N . ASN A 1 152 ? -11.016 -2.059 0.809 1 97.12 152 ASN A N 1
ATOM 1178 C CA . ASN A 1 152 ? -11.898 -3.064 0.229 1 97.12 152 ASN A CA 1
ATOM 1179 C C . ASN A 1 152 ? -13.258 -3.082 0.917 1 97.12 152 ASN A C 1
ATOM 1181 O O . ASN A 1 152 ? -14.281 -3.336 0.276 1 97.12 152 ASN A O 1
ATOM 1185 N N . ARG A 1 153 ? -13.258 -2.873 2.207 1 96.75 153 ARG A N 1
ATOM 1186 C CA . ARG A 1 153 ? -14.531 -2.857 2.926 1 96.75 153 ARG A CA 1
ATOM 1187 C C . ARG A 1 153 ? -15.398 -1.688 2.479 1 96.75 153 ARG A C 1
ATOM 1189 O O . ARG A 1 153 ? -16.625 -1.797 2.439 1 96.75 153 ARG A O 1
ATOM 1196 N N . ILE A 1 154 ? -14.758 -0.578 2.229 1 98.19 154 ILE A N 1
ATOM 1197 C CA . ILE A 1 154 ? -15.492 0.573 1.72 1 98.19 154 ILE A CA 1
ATOM 1198 C C . ILE A 1 154 ? -16.094 0.241 0.353 1 98.19 154 ILE A C 1
ATOM 1200 O O . ILE A 1 154 ? -17.281 0.472 0.114 1 98.19 154 ILE A O 1
ATOM 1204 N N . SER A 1 155 ? -15.281 -0.313 -0.565 1 98.38 155 SER A N 1
ATOM 1205 C CA . SER A 1 155 ? -15.75 -0.695 -1.894 1 98.38 155 SER A CA 1
ATOM 1206 C C . SER A 1 155 ? -16.891 -1.707 -1.809 1 98.38 155 SER A C 1
ATOM 1208 O O . SER A 1 155 ? -17.859 -1.617 -2.559 1 98.38 155 SER A O 1
ATOM 1210 N N . TYR A 1 156 ? -16.734 -2.6 -0.83 1 97.38 156 TYR A N 1
ATOM 1211 C CA . TYR A 1 156 ? -17.75 -3.639 -0.636 1 97.38 156 TYR A CA 1
ATOM 1212 C C . TYR A 1 156 ? -19.062 -3.039 -0.154 1 97.38 156 TYR A C 1
ATOM 1214 O O . TYR A 1 156 ? -20.125 -3.322 -0.717 1 97.38 156 TYR A O 1
ATOM 1222 N N . TRP A 1 157 ? -18.922 -2.236 0.816 1 97.12 157 TRP A N 1
ATOM 1223 C CA . TRP A 1 157 ? -20.125 -1.653 1.403 1 97.12 157 TRP A CA 1
ATOM 1224 C C . TRP A 1 157 ? -20.859 -0.772 0.394 1 97.12 157 TRP A C 1
ATOM 1226 O O . TRP A 1 157 ? -22.078 -0.854 0.257 1 97.12 157 TRP A O 1
ATOM 1236 N N . LEU A 1 158 ? -20.109 0.022 -0.35 1 97.81 158 LEU A N 1
ATOM 1237 C CA . LEU A 1 158 ? -20.703 0.916 -1.345 1 97.81 158 LEU A CA 1
ATOM 1238 C C . LEU A 1 158 ? -21.141 0.138 -2.576 1 97.81 158 LEU A C 1
ATOM 1240 O O . LEU A 1 158 ? -22.016 0.597 -3.322 1 97.81 158 LEU A O 1
ATOM 1244 N N . GLY A 1 159 ? -20.5 -0.999 -2.809 1 98.06 159 GLY A N 1
ATOM 1245 C CA . GLY A 1 159 ? -20.75 -1.774 -4.012 1 98.06 159 GLY A CA 1
ATOM 1246 C C . GLY A 1 159 ? -20.094 -1.182 -5.25 1 98.06 159 GLY A C 1
ATOM 1247 O O . GLY A 1 159 ? -20.641 -1.298 -6.352 1 98.06 159 GLY A O 1
ATOM 1248 N N . VAL A 1 160 ? -19 -0.541 -5.094 1 98.12 160 VAL A N 1
ATOM 1249 C CA . VAL A 1 160 ? -18.359 0.145 -6.215 1 98.12 160 VAL A CA 1
ATOM 1250 C C . VAL A 1 160 ? -17.297 -0.756 -6.84 1 98.12 160 VAL A C 1
ATOM 1252 O O . VAL A 1 160 ? -16.828 -1.696 -6.199 1 98.12 160 VAL A O 1
ATOM 1255 N N . LYS A 1 161 ? -16.844 -0.399 -8.055 1 97.62 161 LYS A N 1
ATOM 1256 C CA . LYS A 1 161 ? -16.141 -1.413 -8.828 1 97.62 161 LYS A CA 1
ATOM 1257 C C . LYS A 1 161 ? -14.805 -0.879 -9.336 1 97.62 161 LYS A C 1
ATOM 1259 O O . LYS A 1 161 ? -14.117 -1.545 -10.117 1 97.62 161 LYS A O 1
ATOM 1264 N N . GLY A 1 162 ? -14.422 0.288 -8.969 1 97.38 162 GLY A N 1
ATOM 1265 C CA . GLY A 1 162 ? -13.117 0.816 -9.32 1 97.38 162 GLY A CA 1
ATOM 1266 C C . GLY A 1 162 ? -11.992 0.216 -8.5 1 97.38 162 GLY A C 1
ATOM 1267 O O . GLY A 1 162 ? -12.219 -0.65 -7.656 1 97.38 162 GLY A O 1
ATOM 1268 N N . PRO A 1 163 ? -10.742 0.658 -8.82 1 97.5 163 PRO A N 1
ATOM 1269 C CA . PRO A 1 163 ? -9.602 0.186 -8.031 1 97.5 163 PRO A CA 1
ATOM 1270 C C . PRO A 1 163 ? -9.789 0.395 -6.531 1 97.5 163 PRO A C 1
ATOM 1272 O O . PRO A 1 163 ? -10.336 1.419 -6.113 1 97.5 163 PRO A O 1
ATOM 1275 N N . SER A 1 164 ? -9.406 -0.584 -5.766 1 98.25 164 SER A N 1
ATOM 1276 C CA . SER A 1 164 ? -9.555 -0.592 -4.312 1 98.25 164 SER A CA 1
ATOM 1277 C C . SER A 1 164 ? -8.297 -1.131 -3.635 1 98.25 164 SER A C 1
ATOM 1279 O O . SER A 1 164 ? -8.102 -2.346 -3.561 1 98.25 164 SER A O 1
ATOM 1281 N N . PHE A 1 165 ? -7.438 -0.156 -3.133 1 97.62 165 PHE A N 1
ATOM 1282 C CA . PHE A 1 165 ? -6.207 -0.696 -2.566 1 97.62 165 PHE A CA 1
ATOM 1283 C C . PHE A 1 165 ? -5.617 0.266 -1.544 1 97.62 165 PHE A C 1
ATOM 1285 O O . PHE A 1 165 ? -5.992 1.438 -1.495 1 97.62 165 PHE A O 1
ATOM 1292 N N . ALA A 1 166 ? -4.805 -0.288 -0.674 1 97.75 166 ALA A N 1
ATOM 1293 C CA . ALA A 1 166 ? -4.004 0.474 0.281 1 97.75 166 ALA A CA 1
ATOM 1294 C C . ALA A 1 166 ? -2.598 0.721 -0.257 1 97.75 166 ALA A C 1
ATOM 1296 O O . ALA A 1 166 ? -2.012 -0.151 -0.902 1 97.75 166 ALA A O 1
ATOM 1297 N N . VAL A 1 167 ? -2.094 1.918 0.015 1 97.44 167 VAL A N 1
ATOM 1298 C CA . VAL A 1 167 ? -0.736 2.273 -0.384 1 97.44 167 VAL A CA 1
ATOM 1299 C C . VAL A 1 167 ? 0.082 2.656 0.847 1 97.44 167 VAL A C 1
ATOM 1301 O O . VAL A 1 167 ? -0.441 3.266 1.783 1 97.44 167 VAL A O 1
ATOM 1304 N N . ASP A 1 168 ? 1.38 2.248 0.826 1 96.88 168 ASP A N 1
ATOM 1305 C CA . ASP A 1 168 ? 2.283 2.539 1.936 1 96.88 168 ASP A CA 1
ATOM 1306 C C . ASP A 1 168 ? 3.6 3.127 1.433 1 96.88 168 ASP A C 1
ATOM 1308 O O . ASP A 1 168 ? 4.383 2.438 0.774 1 96.88 168 ASP A O 1
ATOM 1312 N N . THR A 1 169 ? 3.789 4.352 1.734 1 95.5 169 THR A N 1
ATOM 1313 C CA . THR A 1 169 ? 5.051 5.047 1.502 1 95.5 169 THR A CA 1
ATOM 1314 C C . THR A 1 169 ? 5.574 5.66 2.797 1 95.5 169 THR A C 1
ATOM 1316 O O . THR A 1 169 ? 6.254 6.688 2.771 1 95.5 169 THR A O 1
ATOM 1319 N N . ALA A 1 170 ? 5.051 5.172 3.887 1 92.75 170 ALA A N 1
ATOM 1320 C CA . ALA A 1 170 ? 5.328 5.695 5.223 1 92.75 170 ALA A CA 1
ATOM 1321 C C . ALA A 1 170 ? 4.574 6.996 5.473 1 92.75 170 ALA A C 1
ATOM 1323 O O . ALA A 1 170 ? 3.346 7.039 5.355 1 92.75 170 ALA A O 1
ATOM 1324 N N . CYS A 1 171 ? 5.227 8.086 5.754 1 90.94 171 CYS A N 1
ATOM 1325 C CA . CYS A 1 171 ? 4.551 9.289 6.223 1 90.94 171 CYS A CA 1
ATOM 1326 C C . CYS A 1 171 ? 3.824 9.992 5.082 1 90.94 171 CYS A C 1
ATOM 1328 O O . CYS A 1 171 ? 2.93 10.805 5.312 1 90.94 171 CYS A O 1
ATOM 1330 N N . SER A 1 172 ? 4.121 9.711 3.857 1 94.69 172 SER A N 1
ATOM 1331 C CA . SER A 1 172 ? 3.521 10.398 2.721 1 94.69 172 SER A CA 1
ATOM 1332 C C . SE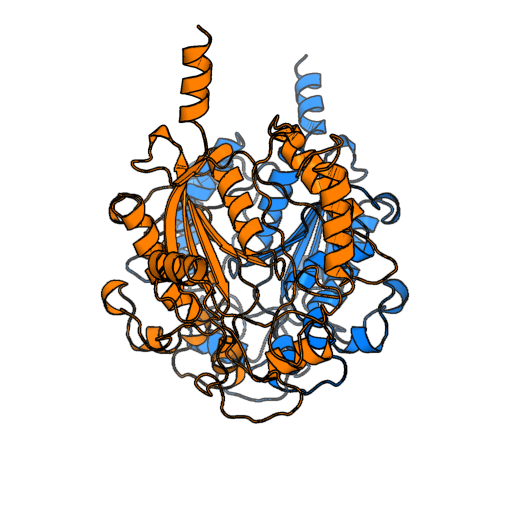R A 1 172 ? 2.391 9.578 2.111 1 94.69 172 SER A C 1
ATOM 1334 O O . SER A 1 172 ? 1.877 9.922 1.043 1 94.69 172 SER A O 1
ATOM 1336 N N . SER A 1 173 ? 1.962 8.531 2.684 1 97.25 173 SER A N 1
ATOM 1337 C CA . SER A 1 173 ? 1.054 7.543 2.111 1 97.25 173 SER A CA 1
ATOM 1338 C C . SER A 1 173 ? -0.265 8.18 1.69 1 97.25 173 SER A C 1
ATOM 1340 O O . SER A 1 173 ? -0.788 7.887 0.613 1 97.25 173 SER A O 1
ATOM 1342 N N . SER A 1 174 ? -0.824 9.07 2.496 1 97.25 174 SER A N 1
ATOM 1343 C CA . SER A 1 174 ? -2.133 9.641 2.195 1 97.25 174 SER A CA 1
ATOM 1344 C C . SER A 1 174 ? -2.074 10.531 0.957 1 97.25 174 SER A C 1
ATOM 1346 O O . SER A 1 174 ? -3.01 10.547 0.154 1 97.25 174 SER A O 1
ATOM 1348 N N . MET A 1 175 ? -1.008 11.281 0.787 1 96.88 175 MET A N 1
ATOM 1349 C CA . MET A 1 175 ? -0.874 12.133 -0.39 1 96.88 175 MET A CA 1
ATOM 1350 C C . MET A 1 175 ? -0.61 11.305 -1.64 1 96.88 175 MET A C 1
ATOM 1352 O O . MET A 1 175 ? -1.043 11.664 -2.734 1 96.88 175 MET A O 1
ATOM 1356 N N . PHE A 1 176 ? 0.088 10.188 -1.431 1 97.31 176 PHE A N 1
ATOM 1357 C CA . PHE A 1 176 ? 0.256 9.258 -2.539 1 97.31 176 PHE A CA 1
ATOM 1358 C C . PHE A 1 176 ? -1.091 8.703 -2.988 1 97.31 176 PHE A C 1
ATOM 1360 O O . PHE A 1 176 ? -1.355 8.594 -4.188 1 97.31 176 PHE A O 1
ATOM 1367 N N . ALA A 1 177 ? -1.919 8.359 -2.01 1 98.44 177 ALA A N 1
ATOM 1368 C CA . ALA A 1 177 ? -3.266 7.883 -2.322 1 98.44 177 ALA A CA 1
ATOM 1369 C C . ALA A 1 177 ? -4.055 8.938 -3.096 1 98.44 177 ALA A C 1
ATOM 1371 O O . ALA A 1 177 ? -4.766 8.609 -4.051 1 98.44 177 ALA A O 1
ATOM 1372 N N . LEU A 1 178 ? -3.908 10.164 -2.717 1 98.56 178 LEU A N 1
ATOM 1373 C CA . LEU A 1 178 ? -4.582 11.258 -3.41 1 98.56 178 LEU A CA 1
ATOM 1374 C C . LEU A 1 178 ? -4.098 11.367 -4.852 1 98.56 178 LEU A C 1
ATOM 1376 O O . LEU A 1 178 ? -4.902 11.539 -5.77 1 98.56 178 LEU A O 1
ATOM 1380 N N . LYS A 1 179 ? -2.84 11.273 -5.047 1 97.75 179 LYS A N 1
ATOM 1381 C CA . LYS A 1 179 ? -2.283 11.336 -6.395 1 97.75 179 LYS A CA 1
ATOM 1382 C C . LYS A 1 179 ? -2.832 10.211 -7.27 1 97.75 179 LYS A C 1
ATOM 1384 O O . LYS A 1 179 ? -3.186 10.43 -8.43 1 97.75 179 LYS A O 1
ATOM 1389 N N . GLU A 1 180 ? -2.887 9.016 -6.68 1 97.06 180 GLU A N 1
ATOM 1390 C CA . GLU A 1 180 ? -3.43 7.891 -7.43 1 97.06 180 GLU A CA 1
ATOM 1391 C C . GLU A 1 180 ? -4.875 8.148 -7.848 1 97.06 180 GLU A C 1
ATOM 1393 O O . GLU A 1 180 ? -5.254 7.875 -8.984 1 97.06 180 GLU A O 1
ATOM 1398 N N . ALA A 1 181 ? -5.625 8.648 -6.949 1 98.44 181 ALA A N 1
ATOM 1399 C CA . ALA A 1 181 ? -7.031 8.953 -7.227 1 98.44 181 ALA A CA 1
ATOM 1400 C C . ALA A 1 181 ? -7.16 10.031 -8.289 1 98.44 181 ALA A C 1
ATOM 1402 O O . ALA A 1 181 ? -7.969 9.914 -9.211 1 98.44 181 ALA A O 1
ATOM 1403 N N . TYR A 1 182 ? -6.316 11.047 -8.164 1 97.88 182 TYR A N 1
ATOM 1404 C CA . TYR A 1 182 ? -6.309 12.141 -9.125 1 97.88 182 TYR A CA 1
ATOM 1405 C C . TYR A 1 182 ? -6.004 11.633 -10.531 1 97.88 182 TYR A C 1
ATOM 1407 O O . TYR A 1 182 ? -6.723 11.953 -11.484 1 97.88 182 TYR A O 1
ATOM 1415 N N . ASP A 1 183 ? -5.012 10.797 -10.664 1 95.38 183 ASP A N 1
ATOM 1416 C CA . ASP A 1 183 ? -4.613 10.242 -11.953 1 95.38 183 ASP A CA 1
ATOM 1417 C C . ASP A 1 183 ? -5.723 9.375 -12.547 1 95.38 183 ASP A C 1
ATOM 1419 O O . ASP A 1 183 ? -5.949 9.391 -13.758 1 95.38 183 ASP A O 1
ATOM 1423 N N . ALA A 1 184 ? -6.352 8.602 -11.68 1 96.31 184 ALA A N 1
ATOM 1424 C CA . ALA A 1 184 ? -7.402 7.691 -12.133 1 96.31 184 ALA A CA 1
ATOM 1425 C C . ALA A 1 184 ? -8.578 8.469 -12.711 1 96.31 184 ALA A C 1
ATOM 1427 O O . ALA A 1 184 ? -9.164 8.07 -13.719 1 96.31 184 ALA A O 1
ATOM 1428 N N . ILE A 1 185 ? -8.922 9.531 -12.07 1 97 185 ILE A N 1
ATOM 1429 C CA . ILE A 1 185 ? -10.016 10.352 -12.57 1 97 185 ILE A CA 1
ATOM 1430 C C . ILE A 1 185 ? -9.586 11.062 -13.852 1 97 185 ILE A C 1
ATOM 1432 O O . ILE A 1 185 ? -10.328 11.078 -14.836 1 97 185 ILE A O 1
ATOM 1436 N N . GLN A 1 186 ? -8.367 11.555 -13.891 1 93.69 186 GLN A N 1
ATOM 1437 C CA . GLN A 1 186 ? -7.859 12.289 -15.039 1 93.69 186 GLN A CA 1
ATOM 1438 C C . GLN A 1 186 ? -7.805 11.406 -16.281 1 93.69 186 GLN A C 1
ATOM 1440 O O . GLN A 1 186 ? -8.141 11.852 -17.375 1 93.69 186 GLN A O 1
ATOM 1445 N N . SER A 1 187 ? -7.445 10.18 -16.062 1 90.12 187 SER A N 1
ATOM 1446 C CA . SER A 1 187 ? -7.293 9.266 -17.188 1 90.12 187 SER A CA 1
ATOM 1447 C C . SER A 1 187 ? -8.641 8.688 -17.609 1 90.12 187 SER A C 1
ATOM 1449 O O . SER A 1 187 ? -8.734 8.031 -18.656 1 90.12 187 SER A O 1
ATOM 1451 N N . GLY A 1 188 ? -9.648 8.867 -16.766 1 93 188 GLY A N 1
ATOM 1452 C CA . GLY A 1 188 ? -10.961 8.32 -17.078 1 93 188 GLY A CA 1
ATOM 1453 C C . GLY A 1 188 ? -11.148 6.902 -16.578 1 93 188 GLY A C 1
ATOM 1454 O O . GLY A 1 188 ? -12.148 6.258 -16.891 1 93 188 GLY A O 1
ATOM 1455 N N . GLN A 1 189 ? -10.203 6.434 -15.852 1 92.81 189 GLN A N 1
ATOM 1456 C CA . GLN A 1 189 ? -10.328 5.09 -15.297 1 92.81 189 GLN A CA 1
ATOM 1457 C C . GLN A 1 189 ? -11.523 4.988 -14.344 1 92.81 189 GLN A C 1
ATOM 1459 O O . GLN A 1 189 ? -12.18 3.949 -14.273 1 92.81 189 GLN A O 1
ATOM 1464 N N . VAL A 1 190 ? -11.727 6.066 -13.562 1 96.75 190 VAL A N 1
ATOM 1465 C CA . VAL A 1 190 ? -12.859 6.09 -12.648 1 96.75 190 VAL A CA 1
ATOM 1466 C C . VAL A 1 190 ? -13.625 7.406 -12.797 1 96.75 190 VAL A C 1
ATOM 1468 O O . VAL A 1 190 ? -13.07 8.398 -13.289 1 96.75 190 VAL A O 1
ATOM 1471 N N . GLU A 1 191 ? -14.797 7.371 -12.344 1 95.19 191 GLU A N 1
ATOM 1472 C CA . GLU A 1 191 ? -15.664 8.547 -12.359 1 95.19 191 GLU A CA 1
ATOM 1473 C C . GLU A 1 191 ? -15.391 9.453 -11.164 1 95.19 191 GLU A C 1
ATOM 1475 O O . GLU A 1 191 ? -15.398 10.68 -11.289 1 95.19 191 GLU A O 1
ATOM 1480 N N . CYS A 1 192 ? -15.32 8.922 -10.125 1 98.12 192 CYS A N 1
ATOM 1481 C CA . CYS A 1 192 ? -15.008 9.578 -8.859 1 98.12 192 CYS A CA 1
ATOM 1482 C C . CYS A 1 192 ? -14.219 8.656 -7.941 1 98.12 192 CYS A C 1
ATOM 1484 O O . CYS A 1 192 ? -13.977 7.492 -8.281 1 98.12 192 CYS A O 1
ATOM 1486 N N . ALA A 1 193 ? -13.734 9.219 -6.848 1 98.81 193 ALA A N 1
ATOM 1487 C CA . ALA A 1 193 ? -12.867 8.438 -5.977 1 98.81 193 ALA A CA 1
ATOM 1488 C C . ALA A 1 193 ? -13 8.875 -4.523 1 98.81 193 ALA A C 1
ATOM 1490 O O . ALA A 1 193 ? -13.258 10.055 -4.25 1 98.81 193 ALA A O 1
ATOM 1491 N N . LEU A 1 194 ? -12.914 7.918 -3.676 1 98.94 194 LEU A N 1
ATOM 1492 C CA . LEU A 1 194 ? -12.711 8.156 -2.25 1 98.94 194 LEU A CA 1
ATOM 1493 C C . LEU A 1 194 ? -11.25 7.969 -1.865 1 98.94 194 LEU A C 1
ATOM 1495 O O . LEU A 1 194 ? -10.641 6.949 -2.205 1 98.94 194 LEU A O 1
ATOM 1499 N N . VAL A 1 195 ? -10.695 8.953 -1.201 1 98.94 195 VAL A N 1
ATOM 1500 C CA . VAL A 1 195 ? -9.336 8.875 -0.691 1 98.94 195 VAL A CA 1
ATOM 1501 C C . VAL A 1 195 ? -9.352 8.906 0.835 1 98.94 195 VAL A C 1
ATOM 1503 O O . VAL A 1 195 ? -9.992 9.773 1.439 1 98.94 195 VAL A O 1
ATOM 1506 N N . GLY A 1 196 ? -8.688 7.953 1.43 1 98.75 196 GLY A N 1
ATOM 1507 C CA . GLY A 1 196 ? -8.594 7.902 2.881 1 98.75 196 GLY A CA 1
ATOM 1508 C C . GLY A 1 196 ? -7.168 7.906 3.393 1 98.75 196 GLY A C 1
ATOM 1509 O O . GLY A 1 196 ? -6.254 7.445 2.703 1 98.75 196 GLY A O 1
ATOM 1510 N N . GLY A 1 197 ? -6.898 8.469 4.508 1 98.31 197 GLY A N 1
ATOM 1511 C CA . GLY A 1 197 ? -5.688 8.398 5.309 1 98.31 197 GLY A CA 1
ATOM 1512 C C . GLY A 1 197 ? -5.953 8.062 6.766 1 98.31 197 GLY A C 1
ATOM 1513 O O . GLY A 1 197 ? -6.84 8.648 7.391 1 98.31 197 GLY A O 1
ATOM 1514 N N . THR A 1 198 ? -5.219 7.074 7.258 1 97.62 198 THR A N 1
ATOM 1515 C CA . THR A 1 198 ? -5.535 6.645 8.617 1 97.62 198 THR A CA 1
ATOM 1516 C C . THR A 1 198 ? -4.258 6.355 9.406 1 97.62 198 THR A C 1
ATOM 1518 O O . THR A 1 198 ? -3.275 5.867 8.844 1 97.62 198 THR A O 1
ATOM 1521 N N . ASN A 1 199 ? -4.309 6.699 10.656 1 97.44 199 ASN A N 1
ATOM 1522 C CA . ASN A 1 199 ? -3.246 6.406 11.609 1 97.44 199 ASN A CA 1
ATOM 1523 C C . ASN A 1 199 ? -3.768 6.387 13.039 1 97.44 199 ASN A C 1
ATOM 1525 O O . ASN A 1 199 ? -4.434 7.328 13.477 1 97.44 199 ASN A O 1
ATOM 1529 N N . LEU A 1 200 ? -3.557 5.312 13.695 1 96.62 200 LEU A N 1
ATOM 1530 C CA . LEU A 1 200 ? -3.811 5.23 15.133 1 96.62 200 LEU A CA 1
ATOM 1531 C C . LEU A 1 200 ? -2.549 4.824 15.883 1 96.62 200 LEU A C 1
ATOM 1533 O O . LEU A 1 200 ? -1.716 4.086 15.359 1 96.62 200 LEU A O 1
ATOM 1537 N N . VAL A 1 201 ? -2.4 5.344 17.062 1 95.12 201 VAL A N 1
ATOM 1538 C CA . VAL A 1 201 ? -1.267 5.098 17.953 1 95.12 201 VAL A CA 1
ATOM 1539 C C . VAL A 1 201 ? -1.726 4.293 19.156 1 95.12 201 VAL A C 1
ATOM 1541 O O . VAL A 1 201 ? -2.074 4.863 20.203 1 95.12 201 VAL A O 1
ATOM 1544 N N . LEU A 1 202 ? -1.553 2.951 19.047 1 92.69 202 LEU A N 1
ATOM 1545 C CA . LEU A 1 202 ? -2.27 2.121 20 1 92.69 202 LEU A CA 1
ATOM 1546 C C . LEU A 1 202 ? -1.296 1.359 20.906 1 92.69 202 LEU A C 1
ATOM 1548 O O . LEU A 1 202 ? -1.671 0.892 21.969 1 92.69 202 LEU A O 1
ATOM 1552 N N . HIS A 1 203 ? -0.112 1.184 20.453 1 89.81 203 HIS A N 1
ATOM 1553 C CA . HIS A 1 203 ? 0.844 0.382 21.203 1 89.81 203 HIS A CA 1
ATOM 1554 C C . HIS A 1 203 ? 2.043 1.218 21.641 1 89.81 203 HIS A C 1
ATOM 1556 O O . HIS A 1 203 ? 2.713 1.831 20.797 1 89.81 203 HIS A O 1
ATOM 1562 N N . PRO A 1 204 ? 2.418 1.19 22.891 1 89.88 204 PRO A N 1
ATOM 1563 C CA . PRO A 1 204 ? 3.494 2.043 23.391 1 89.88 204 PRO A CA 1
ATOM 1564 C C . PRO A 1 204 ? 4.859 1.684 22.812 1 89.88 204 PRO A C 1
ATOM 1566 O O . PRO A 1 204 ? 5.703 2.562 22.625 1 89.88 204 PRO A O 1
ATOM 1569 N N . TYR A 1 205 ? 5.059 0.464 22.453 1 87.44 205 TYR A N 1
ATOM 1570 C CA . TYR A 1 205 ? 6.383 0.047 21.984 1 87.44 205 TYR A CA 1
ATOM 1571 C C . TYR A 1 205 ? 6.668 0.58 20.594 1 87.44 205 TYR A C 1
ATOM 1573 O O . TYR A 1 205 ? 7.828 0.736 20.203 1 87.44 205 TYR A O 1
ATOM 1581 N N . VAL A 1 206 ? 5.621 0.81 19.844 1 89 206 VAL A N 1
ATOM 1582 C CA . VAL A 1 206 ? 5.848 1.44 18.547 1 89 206 VAL A CA 1
ATOM 1583 C C . VAL A 1 206 ? 6.352 2.867 18.75 1 89 206 VAL A C 1
ATOM 1585 O O . VAL A 1 206 ? 7.285 3.303 18.078 1 89 206 VAL A O 1
ATOM 1588 N N . SER A 1 207 ? 5.762 3.543 19.688 1 91.88 207 SER A N 1
ATOM 1589 C CA . SER A 1 207 ? 6.23 4.883 20.031 1 91.88 207 SER A CA 1
ATOM 1590 C C . SER A 1 207 ? 7.66 4.852 20.562 1 91.88 207 SER A C 1
ATOM 1592 O O . SER A 1 207 ? 8.469 5.723 20.234 1 91.88 207 SER A O 1
ATOM 1594 N N . LEU A 1 208 ? 7.957 3.846 21.375 1 91.06 208 LEU A N 1
ATOM 1595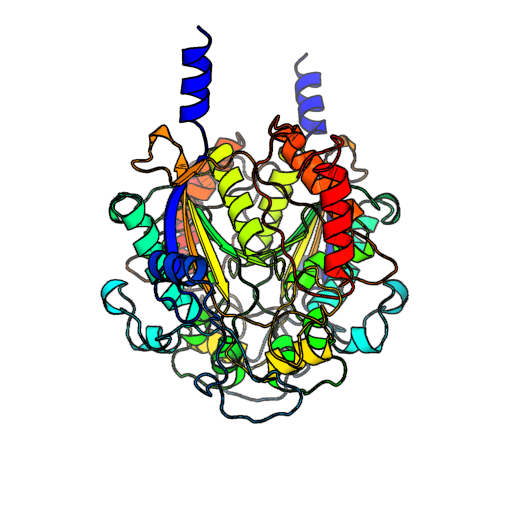 C CA . LEU A 1 208 ? 9.305 3.676 21.906 1 91.06 208 LEU A CA 1
ATOM 1596 C C . LEU A 1 208 ? 10.312 3.51 20.766 1 91.06 208 LEU A C 1
ATOM 1598 O O . LEU A 1 208 ? 11.391 4.109 20.797 1 91.06 208 LEU A O 1
ATOM 1602 N N . GLN A 1 209 ? 9.938 2.73 19.844 1 89.25 209 GLN A N 1
ATOM 1603 C CA . GLN A 1 209 ? 10.844 2.479 18.719 1 89.25 209 GLN A CA 1
ATOM 1604 C C . GLN A 1 209 ? 11.07 3.748 17.906 1 89.25 209 GLN A C 1
ATOM 1606 O O . GLN A 1 209 ? 12.188 4.004 17.453 1 89.25 209 GLN A O 1
ATOM 1611 N N . PHE A 1 210 ? 10.062 4.523 17.734 1 91.5 210 PHE A N 1
ATOM 1612 C CA . PHE A 1 210 ? 10.219 5.789 17.031 1 91.5 210 PHE A CA 1
ATOM 1613 C C . PHE A 1 210 ? 11.102 6.746 17.828 1 91.5 210 PHE A C 1
ATOM 1615 O O . PHE A 1 210 ? 11.875 7.516 17.234 1 91.5 210 PHE A O 1
ATOM 1622 N N . MET A 1 211 ? 10.93 6.684 19.094 1 92.56 211 MET A N 1
ATOM 1623 C CA . MET A 1 211 ? 11.773 7.504 19.953 1 92.56 211 MET A CA 1
ATOM 1624 C C . MET A 1 211 ? 13.242 7.102 19.812 1 92.56 211 MET A C 1
ATOM 1626 O O . MET A 1 211 ? 14.109 7.957 19.656 1 92.56 211 MET A O 1
ATOM 1630 N N . ARG A 1 212 ? 13.508 5.887 19.797 1 90.12 212 ARG A N 1
ATOM 1631 C CA . ARG A 1 212 ? 14.867 5.359 19.719 1 90.12 212 ARG A CA 1
ATOM 1632 C C . ARG A 1 212 ? 15.461 5.59 18.328 1 90.12 212 ARG A C 1
ATOM 1634 O O . ARG A 1 212 ? 16.688 5.664 18.172 1 90.12 212 ARG A O 1
ATOM 1641 N N . LEU A 1 213 ? 14.539 5.66 17.391 1 88.12 213 LEU A N 1
ATOM 1642 C CA . LEU A 1 213 ? 14.984 6.02 16.047 1 88.12 213 LEU A CA 1
ATOM 1643 C C . LEU A 1 213 ? 15.461 7.465 16 1 88.12 213 LEU A C 1
ATOM 1645 O O . LEU A 1 213 ? 16.172 7.859 15.062 1 88.12 213 LEU A O 1
ATOM 1649 N N . GLY A 1 214 ? 15 8.305 16.953 1 89.75 214 GLY A N 1
ATOM 1650 C CA . GLY A 1 214 ? 15.492 9.664 17.078 1 89.75 214 GLY A CA 1
ATOM 1651 C C . GLY A 1 214 ? 14.633 10.688 16.359 1 89.75 214 GLY A C 1
ATOM 1652 O O . GLY A 1 214 ? 15.078 11.797 16.078 1 89.75 214 GLY A O 1
ATOM 1653 N N . VAL A 1 215 ? 13.336 10.297 16.109 1 91.19 215 VAL A N 1
ATOM 1654 C CA . VAL A 1 215 ? 12.539 11.18 15.266 1 91.19 215 VAL A CA 1
ATOM 1655 C C . VAL A 1 215 ? 11.445 11.844 16.109 1 91.19 215 VAL A C 1
ATOM 1657 O O . VAL A 1 215 ? 10.742 12.734 15.625 1 91.19 215 VAL A O 1
ATOM 1660 N N . LEU A 1 216 ? 11.32 11.43 17.359 1 94.88 216 LEU A N 1
ATOM 1661 C CA . LEU A 1 216 ? 10.258 11.992 18.188 1 94.88 216 LEU A CA 1
ATOM 1662 C C . LEU A 1 216 ? 10.812 13.016 19.172 1 94.88 216 LEU A C 1
ATOM 1664 O O . LEU A 1 216 ? 11.961 12.898 19.609 1 94.88 216 LEU A O 1
ATOM 1668 N N . SER A 1 217 ? 9.953 13.961 19.453 1 95.44 217 SER A N 1
ATOM 1669 C CA . SER A 1 217 ? 10.266 14.906 20.531 1 95.44 217 SER A CA 1
ATOM 1670 C C . SER A 1 217 ? 10.031 14.281 21.891 1 95.44 217 SER A C 1
ATOM 1672 O O . SER A 1 217 ? 8.961 13.719 22.156 1 95.44 217 SER A O 1
ATOM 1674 N N . LYS A 1 218 ? 10.953 14.438 22.766 1 92.06 218 LYS A N 1
ATOM 1675 C CA . LYS A 1 218 ? 10.828 13.891 24.109 1 92.06 218 LYS A CA 1
ATOM 1676 C C . LYS A 1 218 ? 9.719 14.594 24.891 1 92.06 218 LYS A C 1
ATOM 1678 O O . LYS A 1 218 ? 9.078 13.977 25.75 1 92.06 218 LYS A O 1
ATOM 1683 N N . GLU A 1 219 ? 9.492 15.812 24.562 1 89.56 219 GLU A N 1
ATOM 1684 C CA . GLU A 1 219 ? 8.5 16.609 25.266 1 89.56 219 GLU A CA 1
ATOM 1685 C C . GLU A 1 219 ? 7.098 16.359 24.719 1 89.56 219 GLU A C 1
ATOM 1687 O O . GLU A 1 219 ? 6.105 16.781 25.312 1 89.56 219 GLU A O 1
ATOM 1692 N N . GLY A 1 220 ? 7.012 15.734 23.625 1 89.81 220 GLY A N 1
ATOM 1693 C CA . GLY A 1 220 ? 5.719 15.516 23 1 89.81 220 GLY A CA 1
ATOM 1694 C C . GLY A 1 220 ? 5.145 16.781 22.375 1 89.81 220 GLY A C 1
ATOM 1695 O O . GLY A 1 220 ? 3.949 17.047 22.5 1 89.81 220 GLY A O 1
ATOM 1696 N N . MET A 1 221 ? 6.012 17.531 21.828 1 90.25 221 MET A N 1
ATOM 1697 C CA . MET A 1 221 ? 5.602 18.75 21.141 1 90.25 221 MET A CA 1
ATOM 1698 C C . MET A 1 221 ? 6.426 18.969 19.875 1 90.25 221 MET A C 1
ATOM 1700 O O . MET A 1 221 ? 7.648 18.812 19.891 1 90.25 221 MET A O 1
ATOM 1704 N N . CYS A 1 222 ? 5.645 19.344 18.844 1 90.81 222 CYS A N 1
ATOM 1705 C CA . CYS A 1 222 ? 6.332 19.672 17.609 1 90.81 222 CYS A CA 1
ATOM 1706 C C . CYS A 1 222 ? 6.738 21.141 17.578 1 90.81 222 CYS A C 1
ATOM 1708 O O . CYS A 1 222 ? 5.98 22 18.016 1 90.81 222 CYS A O 1
ATOM 1710 N N . ARG A 1 223 ? 7.949 21.469 17.156 1 91.75 223 ARG A N 1
ATOM 1711 C CA . ARG A 1 223 ? 8.43 22.828 16.938 1 91.75 223 ARG A CA 1
ATOM 1712 C C . ARG A 1 223 ? 9.008 23 15.539 1 91.75 223 ARG A C 1
ATOM 1714 O O . ARG A 1 223 ? 10.203 23.234 15.383 1 91.75 223 ARG A O 1
ATOM 1721 N N . PRO A 1 224 ? 8.117 22.922 14.547 1 92.62 224 PRO A N 1
ATOM 1722 C CA . PRO A 1 224 ? 8.617 22.953 13.164 1 92.62 224 PRO A CA 1
ATOM 1723 C C . PRO A 1 224 ? 9.344 24.25 12.836 1 92.62 224 PRO A C 1
ATOM 1725 O O . PRO A 1 224 ? 8.906 25.328 13.234 1 92.62 224 PRO A O 1
ATOM 1728 N N . MET A 1 225 ? 10.445 24.156 12.148 1 92 225 MET A N 1
ATOM 1729 C CA . MET A 1 225 ? 11.266 25.25 11.641 1 92 225 MET A CA 1
ATOM 1730 C C . MET A 1 225 ? 11.828 26.078 12.789 1 92 225 MET A C 1
ATOM 1732 O O . MET A 1 225 ? 12.242 27.219 12.578 1 92 225 MET A O 1
ATOM 1736 N N . ASP A 1 226 ? 11.75 25.516 13.93 1 92 226 ASP A N 1
ATOM 1737 C CA . ASP A 1 226 ? 12.297 26.172 15.117 1 92 226 ASP A CA 1
ATOM 1738 C C . ASP A 1 226 ? 13.734 25.734 15.375 1 92 226 ASP A C 1
ATOM 1740 O O . ASP A 1 226 ? 14.102 24.594 15.07 1 92 226 ASP A O 1
ATOM 1744 N N . GLU A 1 227 ? 14.461 26.625 15.961 1 92.12 227 GLU A N 1
ATOM 1745 C CA . GLU A 1 227 ? 15.844 26.297 16.281 1 92.12 227 GLU A CA 1
ATOM 1746 C C . GLU A 1 227 ? 15.922 25.156 17.297 1 92.12 227 GLU A C 1
ATOM 1748 O O . GLU A 1 227 ? 16.891 24.406 17.328 1 92.12 227 GLU A O 1
ATOM 1753 N N . ASP A 1 228 ? 14.906 25.016 18.031 1 91.56 228 ASP A N 1
ATOM 1754 C CA . ASP A 1 228 ? 14.883 23.984 19.062 1 91.56 228 ASP A CA 1
ATOM 1755 C C . ASP A 1 228 ? 14.125 22.75 18.594 1 91.56 228 ASP A C 1
ATOM 1757 O O . ASP A 1 228 ? 13.758 21.891 19.391 1 91.56 228 ASP A O 1
ATOM 1761 N N . ALA A 1 229 ? 13.891 22.719 17.297 1 93.69 229 ALA A N 1
ATOM 1762 C CA . ALA A 1 229 ? 13.219 21.531 16.75 1 93.69 229 ALA A CA 1
ATOM 1763 C C . ALA A 1 229 ? 13.969 20.25 17.125 1 93.69 229 ALA A C 1
ATOM 1765 O O . ALA A 1 229 ? 15.188 20.172 16.938 1 93.69 229 ALA A O 1
ATOM 1766 N N . ASN A 1 230 ? 13.258 19.281 17.688 1 93.81 230 ASN A N 1
ATOM 1767 C CA . ASN A 1 230 ? 13.93 18.047 18.109 1 93.81 230 ASN A CA 1
ATOM 1768 C C . ASN A 1 230 ? 13.086 16.812 17.828 1 93.81 230 ASN A C 1
ATOM 1770 O O . ASN A 1 230 ? 13.266 15.773 18.453 1 93.81 230 ASN A O 1
ATOM 1774 N N . GLY A 1 231 ? 12.125 16.922 16.953 1 94.81 231 GLY A N 1
ATOM 1775 C CA . GLY A 1 231 ? 11.305 15.773 16.578 1 94.81 231 GLY A CA 1
ATOM 1776 C C . GLY A 1 231 ? 9.828 16.094 16.531 1 94.81 231 GLY A C 1
ATOM 1777 O O . GLY A 1 231 ? 9.406 17.188 16.906 1 94.81 231 GLY A O 1
ATOM 1778 N N . TYR A 1 232 ? 9.094 15.117 16.047 1 95 232 TYR A N 1
ATOM 1779 C CA . TYR A 1 232 ? 7.648 15.289 16 1 95 232 TYR A CA 1
ATOM 1780 C C . TYR A 1 232 ? 6.965 14.484 17.094 1 95 232 TYR A C 1
ATOM 1782 O O . TYR A 1 232 ? 7.633 13.844 17.906 1 95 232 TYR A O 1
ATOM 1790 N N . THR A 1 233 ? 5.699 14.695 17.234 1 95.69 233 THR A N 1
ATOM 1791 C CA . THR A 1 233 ? 4.855 13.914 18.125 1 95.69 233 THR A CA 1
ATOM 1792 C C . THR A 1 233 ? 3.873 13.055 17.328 1 95.69 233 THR A C 1
ATOM 1794 O O . THR A 1 233 ? 3.273 13.523 16.359 1 95.69 233 THR A O 1
ATOM 1797 N N . ARG A 1 234 ? 3.773 11.82 17.719 1 95.5 234 ARG A N 1
ATOM 1798 C CA . ARG A 1 234 ? 2.848 10.938 17.016 1 95.5 234 ARG A CA 1
ATOM 1799 C C . ARG A 1 234 ? 1.401 11.344 17.266 1 95.5 234 ARG A C 1
ATOM 1801 O O . ARG A 1 234 ? 1.063 11.812 18.359 1 95.5 234 ARG A O 1
ATOM 1808 N N . SER A 1 235 ? 0.654 11.219 16.297 1 96.69 235 SER A N 1
ATOM 1809 C CA . SER A 1 235 ? -0.737 11.648 16.406 1 96.69 235 SER A CA 1
ATOM 1810 C C . SER A 1 235 ? -1.656 10.742 15.594 1 96.69 235 SER A C 1
ATOM 1812 O O . SER A 1 235 ? -1.224 10.117 14.625 1 96.69 235 SER A O 1
ATOM 1814 N N . GLU A 1 236 ? -2.873 10.633 16.094 1 97.81 236 GLU A N 1
ATOM 1815 C CA . GLU A 1 236 ? -3.912 9.867 15.414 1 97.81 236 GLU A CA 1
ATOM 1816 C C . GLU A 1 236 ? -4.738 10.75 14.484 1 97.81 236 GLU A C 1
ATOM 1818 O O . GLU A 1 236 ? -4.941 11.938 14.766 1 97.81 236 GLU A O 1
ATOM 1823 N N . ALA A 1 237 ? -5.129 10.195 13.398 1 98.19 237 ALA A N 1
ATOM 1824 C CA . ALA A 1 237 ? -6.055 10.867 12.484 1 98.19 237 ALA A CA 1
ATOM 1825 C C . ALA A 1 237 ? -6.695 9.867 11.523 1 98.19 237 ALA A C 1
ATOM 1827 O O . ALA A 1 237 ? -6.047 8.914 11.086 1 98.19 237 ALA A O 1
ATOM 1828 N N . ILE A 1 238 ? -7.93 10.008 11.297 1 98.38 238 ILE A N 1
ATOM 1829 C CA . ILE A 1 238 ? -8.68 9.32 10.25 1 98.38 238 ILE A CA 1
ATOM 1830 C C . ILE A 1 238 ? -9.383 10.344 9.359 1 98.38 238 ILE A C 1
ATOM 1832 O O . ILE A 1 238 ? -10.25 11.094 9.836 1 98.38 238 ILE A O 1
ATOM 1836 N N . ALA A 1 239 ? -9.016 10.383 8.109 1 98.5 239 ALA A N 1
ATOM 1837 C CA . ALA A 1 239 ? -9.578 11.391 7.219 1 98.5 239 ALA A CA 1
ATOM 1838 C C . ALA A 1 239 ? -9.992 10.773 5.887 1 98.5 239 ALA A C 1
ATOM 1840 O O . ALA A 1 239 ? -9.43 9.758 5.461 1 98.5 239 ALA A O 1
ATOM 1841 N N . ALA A 1 240 ? -11.023 11.305 5.277 1 98.81 240 ALA A N 1
ATOM 1842 C CA . ALA A 1 240 ? -11.508 10.906 3.963 1 98.81 240 ALA A CA 1
ATOM 1843 C C . ALA A 1 240 ? -11.922 12.117 3.133 1 98.81 240 ALA A C 1
ATOM 1845 O O . ALA A 1 240 ? -12.508 13.062 3.658 1 98.81 240 ALA A O 1
ATOM 1846 N N . VAL A 1 241 ? -11.586 12.109 1.857 1 98.88 241 VAL A N 1
ATOM 1847 C CA . VAL A 1 241 ? -12.078 13.117 0.921 1 98.88 241 VAL A CA 1
ATOM 1848 C C . VAL A 1 241 ? -12.695 12.43 -0.296 1 98.88 241 VAL A C 1
ATOM 1850 O O . VAL A 1 241 ? -12.289 11.328 -0.672 1 98.88 241 VAL A O 1
ATOM 1853 N N . PHE A 1 242 ? -13.688 13.039 -0.811 1 98.94 242 PHE A N 1
ATOM 1854 C CA . PHE A 1 242 ? -14.367 12.578 -2.02 1 98.94 242 PHE A CA 1
ATOM 1855 C C . PHE A 1 242 ? -14 13.461 -3.209 1 98.94 242 PHE A C 1
ATOM 1857 O O . PHE A 1 242 ? -14.172 14.68 -3.16 1 98.94 242 PHE A O 1
ATOM 1864 N N . LEU A 1 243 ? -13.422 12.852 -4.262 1 98.81 243 LEU A N 1
ATOM 1865 C CA . LEU A 1 243 ? -12.992 13.547 -5.473 1 98.81 243 LEU A CA 1
ATOM 1866 C C . LEU A 1 243 ? -13.922 13.219 -6.641 1 98.81 243 LEU A C 1
ATOM 1868 O O . LEU A 1 243 ? -14.32 12.07 -6.812 1 98.81 243 LEU A O 1
ATOM 1872 N N . GLN A 1 244 ? -14.195 14.164 -7.395 1 98.19 244 GLN A N 1
ATOM 1873 C CA . GLN A 1 244 ? -14.938 13.992 -8.641 1 98.19 244 GLN A CA 1
ATOM 1874 C C . GLN A 1 244 ? -14.703 15.156 -9.594 1 98.19 244 GLN A C 1
ATOM 1876 O O . GLN A 1 244 ? -13.992 16.109 -9.258 1 98.19 244 GLN A O 1
ATOM 1881 N N . ARG A 1 245 ? -15.18 15.055 -10.766 1 97.56 245 ARG A N 1
ATOM 1882 C CA . ARG A 1 245 ? -15.078 16.156 -11.719 1 97.56 245 ARG A CA 1
ATOM 1883 C C . ARG A 1 245 ? -16.016 17.297 -11.328 1 97.56 245 ARG A C 1
ATOM 1885 O O . ARG A 1 245 ? -17.094 17.078 -10.797 1 97.56 245 ARG A O 1
ATOM 1892 N N . ALA A 1 246 ? -15.617 18.453 -11.664 1 96.94 246 ALA A N 1
ATOM 1893 C CA . ALA A 1 246 ? -16.344 19.656 -11.281 1 96.94 246 ALA A CA 1
ATOM 1894 C C . ALA A 1 246 ? -17.766 19.625 -11.82 1 96.94 246 ALA A C 1
ATOM 1896 O O . ALA A 1 246 ? -18.703 20.062 -11.141 1 96.94 246 ALA A O 1
ATOM 1897 N N . ASN A 1 247 ? -17.984 19.109 -12.969 1 95.5 247 ASN A N 1
ATOM 1898 C CA . ASN A 1 247 ? -19.297 19.094 -13.594 1 95.5 247 ASN A CA 1
ATOM 1899 C C . ASN A 1 247 ? -20.266 18.188 -12.844 1 95.5 247 ASN A C 1
ATOM 1901 O O . ASN A 1 247 ? -21.484 18.328 -12.961 1 95.5 247 ASN A O 1
ATOM 1905 N N . ASP A 1 248 ? -19.766 17.312 -12.094 1 95.56 248 ASP A N 1
ATOM 1906 C CA . ASP A 1 248 ? -20.594 16.359 -11.352 1 95.56 248 ASP A CA 1
ATOM 1907 C C . ASP A 1 248 ? -20.75 16.781 -9.891 1 95.56 248 ASP A C 1
ATOM 1909 O O . ASP A 1 248 ? -21.469 16.141 -9.133 1 95.56 248 ASP A O 1
ATOM 1913 N N . ALA A 1 249 ? -20.109 17.875 -9.492 1 97.19 249 ALA A N 1
ATOM 1914 C CA . ALA A 1 249 ? -20.016 18.234 -8.078 1 97.19 249 ALA A CA 1
ATOM 1915 C C . ALA A 1 249 ? -21.078 19.266 -7.707 1 97.19 249 ALA A C 1
ATOM 1917 O O . ALA A 1 249 ? -21.328 20.203 -8.461 1 97.19 249 ALA A O 1
ATOM 1918 N N . ARG A 1 250 ? -21.641 19.125 -6.555 1 96.44 250 ARG A N 1
ATOM 1919 C CA . ARG A 1 250 ? -22.594 20.078 -6.016 1 96.44 250 ARG A CA 1
ATOM 1920 C C . ARG A 1 250 ? -21.906 21.109 -5.133 1 96.44 250 ARG A C 1
ATOM 1922 O O . ARG A 1 250 ? -22.453 22.172 -4.855 1 96.44 250 ARG A O 1
ATOM 1929 N N . ARG A 1 251 ? -20.875 20.688 -4.672 1 94.69 251 ARG A N 1
ATOM 1930 C CA . ARG A 1 251 ? -20.031 21.531 -3.846 1 94.69 251 ARG A CA 1
ATOM 1931 C C . ARG A 1 251 ? -18.562 21.375 -4.227 1 94.69 251 ARG A C 1
ATOM 1933 O O . ARG A 1 251 ? -18.141 20.297 -4.664 1 94.69 251 ARG A O 1
ATOM 1940 N N . VAL A 1 252 ? -17.828 22.516 -4.055 1 97.38 252 VAL A N 1
ATOM 1941 C CA . VAL A 1 252 ? -16.391 22.484 -4.348 1 97.38 252 VAL A CA 1
ATOM 1942 C C . VAL A 1 252 ? -15.617 23.109 -3.201 1 97.38 252 VAL A C 1
ATOM 1944 O O . VAL A 1 252 ? -15.719 24.312 -2.965 1 97.38 252 VAL A O 1
ATOM 1947 N N . TYR A 1 253 ? -14.906 22.297 -2.463 1 97.88 253 TYR A N 1
ATOM 1948 C CA . TYR A 1 253 ? -14.016 22.812 -1.435 1 97.88 253 TYR A CA 1
ATOM 1949 C C . TYR A 1 253 ? -12.727 23.344 -2.051 1 97.88 253 TYR A C 1
ATOM 1951 O O . TYR A 1 253 ? -12.195 24.359 -1.607 1 97.88 253 TYR A O 1
ATOM 1959 N N . ALA A 1 254 ? -12.203 22.609 -3.062 1 97.38 254 ALA A N 1
ATOM 1960 C CA . ALA A 1 254 ? -10.961 22.969 -3.74 1 97.38 254 ALA A CA 1
ATOM 1961 C C . ALA A 1 254 ? -10.836 22.234 -5.074 1 97.38 254 ALA A C 1
ATOM 1963 O O . ALA A 1 254 ? -11.359 21.125 -5.238 1 97.38 254 ALA A O 1
ATOM 1964 N N . THR A 1 255 ? -10.156 22.875 -5.988 1 97.44 255 THR A N 1
ATOM 1965 C CA . THR A 1 255 ? -9.75 22.219 -7.23 1 97.44 255 THR A CA 1
ATOM 1966 C C . THR A 1 255 ? -8.352 21.625 -7.098 1 97.44 255 THR A C 1
ATOM 1968 O O . THR A 1 255 ? -7.426 22.312 -6.648 1 97.44 255 THR A O 1
ATOM 1971 N N . VAL A 1 256 ? -8.203 20.359 -7.375 1 97.5 256 VAL A N 1
ATOM 1972 C CA . VAL A 1 256 ? -6.875 19.766 -7.445 1 97.5 256 VAL A CA 1
ATOM 1973 C C . VAL A 1 256 ? -6.266 20.016 -8.82 1 97.5 256 VAL A C 1
ATOM 1975 O O . VAL A 1 256 ? -6.715 19.438 -9.82 1 97.5 256 VAL A O 1
ATOM 1978 N N . VAL A 1 257 ? -5.219 20.781 -8.844 1 96.12 257 VAL A N 1
ATOM 1979 C CA . VAL A 1 257 ? -4.672 21.25 -10.117 1 96.12 257 VAL A CA 1
ATOM 1980 C C . VAL A 1 257 ? -3.621 20.266 -10.617 1 96.12 257 VAL A C 1
ATOM 1982 O O . VAL A 1 257 ? -3.473 20.062 -11.82 1 96.12 257 VAL A O 1
ATOM 1985 N N . ASN A 1 258 ? -2.896 19.703 -9.703 1 96.12 258 ASN A N 1
ATOM 1986 C CA . ASN A 1 258 ? -1.891 18.688 -10 1 96.12 258 ASN A CA 1
ATOM 1987 C C . ASN A 1 258 ? -1.479 17.906 -8.75 1 96.12 258 ASN A C 1
ATOM 1989 O O . ASN A 1 258 ? -1.749 18.344 -7.629 1 96.12 258 ASN A O 1
ATOM 1993 N N . ALA A 1 259 ? -0.994 16.797 -8.93 1 96.5 259 ALA A N 1
ATOM 1994 C CA . ALA A 1 259 ? -0.366 15.961 -7.906 1 96.5 259 ALA A CA 1
ATOM 1995 C C . ALA A 1 259 ? 0.82 15.188 -8.477 1 96.5 259 ALA A C 1
ATOM 1997 O O . ALA A 1 259 ? 0.733 14.617 -9.562 1 96.5 259 ALA A O 1
ATOM 1998 N N . ALA A 1 260 ? 1.905 15.242 -7.754 1 95.94 260 ALA A N 1
ATOM 1999 C CA . ALA A 1 260 ? 3.113 14.594 -8.25 1 95.94 260 ALA A CA 1
ATOM 2000 C C . ALA A 1 260 ? 3.881 13.914 -7.117 1 95.94 260 ALA A C 1
ATOM 2002 O O . ALA A 1 260 ? 3.68 14.242 -5.945 1 95.94 260 ALA A O 1
ATOM 2003 N N . VAL A 1 261 ? 4.672 12.938 -7.496 1 96 261 VAL A N 1
ATOM 2004 C CA . VAL A 1 261 ? 5.48 12.219 -6.523 1 96 261 VAL A CA 1
ATOM 2005 C C . VAL A 1 261 ? 6.879 11.977 -7.082 1 96 261 VAL A C 1
ATOM 2007 O O . VAL A 1 261 ? 7.066 11.93 -8.305 1 96 261 VAL A O 1
ATOM 2010 N N . ASN A 1 262 ? 7.836 11.938 -6.281 1 95.06 262 ASN A N 1
ATOM 2011 C CA . ASN A 1 262 ? 9.18 11.461 -6.582 1 95.06 262 ASN A CA 1
ATOM 2012 C C . ASN A 1 262 ? 9.82 10.797 -5.367 1 95.06 262 ASN A C 1
ATOM 2014 O O . ASN A 1 262 ? 9.141 10.5 -4.383 1 95.06 262 ASN A O 1
ATOM 2018 N N . CYS A 1 263 ? 11.047 10.352 -5.512 1 95.44 263 CYS A N 1
ATOM 2019 C CA . CYS A 1 263 ? 11.828 9.734 -4.445 1 95.44 263 CYS A CA 1
ATOM 2020 C C . CYS A 1 263 ? 13.211 10.367 -4.34 1 95.44 263 CYS A C 1
ATOM 2022 O O . CYS A 1 263 ? 13.734 10.875 -5.328 1 95.44 263 CYS A O 1
ATOM 2024 N N . ASP A 1 264 ? 13.766 10.305 -3.188 1 95.12 264 ASP A N 1
ATOM 2025 C CA . ASP A 1 264 ? 15.047 10.945 -2.912 1 95.12 264 ASP A CA 1
ATOM 2026 C C . ASP A 1 264 ? 16.188 10.242 -3.652 1 95.12 264 ASP A C 1
ATOM 2028 O O . ASP A 1 264 ? 17.172 10.875 -4.008 1 95.12 264 ASP A O 1
ATOM 2032 N N . GLY A 1 265 ? 16 8.938 -3.863 1 94.25 265 GLY A N 1
ATOM 2033 C CA . GLY A 1 265 ? 17.141 8.156 -4.336 1 94.25 265 GLY A CA 1
ATOM 2034 C C . GLY A 1 265 ? 18.203 7.941 -3.279 1 94.25 265 GLY A C 1
ATOM 2035 O O . GLY A 1 265 ? 17.891 7.797 -2.096 1 94.25 265 GLY A O 1
ATOM 2036 N N . TYR A 1 266 ? 19.438 7.883 -3.75 1 95.31 266 TYR A N 1
ATOM 2037 C CA . TYR A 1 266 ? 20.547 7.602 -2.838 1 95.31 266 TYR A CA 1
ATOM 2038 C C . TYR A 1 266 ? 21 8.867 -2.127 1 95.31 266 TYR A C 1
ATOM 2040 O O . TYR A 1 266 ? 21.109 9.93 -2.746 1 95.31 266 TYR A O 1
ATOM 2048 N N . LYS A 1 267 ? 21.219 8.742 -0.871 1 94.12 267 LYS A N 1
ATOM 2049 C CA . LYS A 1 267 ? 21.859 9.766 -0.052 1 94.12 267 LYS A CA 1
ATOM 2050 C C . LYS A 1 267 ? 22.969 9.164 0.815 1 94.12 267 LYS A C 1
ATOM 2052 O O . LYS A 1 267 ? 22.766 8.133 1.46 1 94.12 267 LYS A O 1
ATOM 2057 N N . GLU A 1 268 ? 24.031 9.828 0.937 1 92.5 268 GLU A N 1
ATOM 2058 C CA . GLU A 1 268 ? 25.156 9.352 1.732 1 92.5 268 GLU A CA 1
ATOM 2059 C C . GLU A 1 268 ? 24.797 9.289 3.215 1 92.5 268 GLU A C 1
ATOM 2061 O O . GLU A 1 268 ? 25.281 8.414 3.938 1 92.5 268 GLU A O 1
ATOM 2066 N N . GLN A 1 269 ? 23.906 10.125 3.607 1 91.06 269 GLN A N 1
ATOM 2067 C CA . GLN A 1 269 ? 23.562 10.258 5.02 1 91.06 269 GLN A CA 1
ATOM 2068 C C . GLN A 1 269 ? 22.672 9.102 5.48 1 91.06 269 GLN A C 1
ATOM 2070 O O . GLN A 1 269 ? 22.531 8.867 6.68 1 91.06 269 GLN A O 1
ATOM 2075 N N . GLY A 1 270 ? 22.047 8.453 4.527 1 90.5 270 GLY A N 1
ATOM 2076 C CA . GLY A 1 270 ? 21.203 7.324 4.898 1 90.5 270 GLY A CA 1
ATOM 2077 C C . GLY A 1 270 ? 19.781 7.426 4.355 1 90.5 270 GLY A C 1
ATOM 2078 O O . GLY A 1 270 ? 19.391 8.477 3.844 1 90.5 270 GLY A O 1
ATOM 2079 N N . ILE A 1 271 ? 19.031 6.402 4.52 1 89.5 271 ILE A N 1
ATOM 2080 C CA . ILE A 1 271 ? 17.719 6.258 3.889 1 89.5 271 ILE A CA 1
ATOM 2081 C C . ILE A 1 271 ? 16.719 7.16 4.586 1 89.5 271 ILE A C 1
ATOM 2083 O O . ILE A 1 271 ? 15.734 7.598 3.975 1 89.5 271 ILE A O 1
ATOM 2087 N N . THR A 1 272 ? 16.938 7.496 5.871 1 87.5 272 THR A N 1
ATOM 2088 C CA . THR A 1 272 ? 15.969 8.289 6.625 1 87.5 272 THR A CA 1
ATOM 2089 C C . THR A 1 272 ? 16.25 9.781 6.461 1 87.5 272 THR A C 1
ATOM 2091 O O . THR A 1 272 ? 15.477 10.617 6.934 1 87.5 272 THR A O 1
ATOM 2094 N N . TYR A 1 273 ? 17.359 10.117 5.859 1 91.31 273 TYR A N 1
ATOM 2095 C CA . TYR A 1 273 ? 17.688 11.523 5.633 1 91.31 273 TYR A CA 1
ATOM 2096 C C . TYR A 1 273 ? 16.938 12.07 4.422 1 91.31 273 TYR A C 1
ATOM 2098 O O . TYR A 1 273 ? 16.891 11.43 3.371 1 91.31 273 TYR A O 1
ATOM 2106 N N . PRO A 1 274 ? 16.375 13.242 4.535 1 92.88 274 PRO A N 1
ATOM 2107 C CA . PRO A 1 274 ? 15.648 13.82 3.402 1 92.88 274 PRO A CA 1
ATOM 2108 C C . PRO A 1 274 ? 16.578 14.5 2.395 1 92.88 274 PRO A C 1
ATOM 2110 O O . PRO A 1 274 ? 17.703 14.859 2.736 1 92.88 274 PRO A O 1
ATOM 2113 N N . SER A 1 275 ? 16.125 14.602 1.174 1 94.88 275 SER A N 1
ATOM 2114 C CA . SER A 1 275 ? 16.844 15.328 0.123 1 94.88 275 SER A CA 1
ATOM 2115 C C . SER A 1 275 ? 16.125 16.625 -0.229 1 94.88 275 SER A C 1
ATOM 2117 O O . SER A 1 275 ? 15.102 16.625 -0.906 1 94.88 275 SER A O 1
ATOM 2119 N N . GLY A 1 276 ? 16.766 17.734 0.196 1 94.62 276 GLY A N 1
ATOM 2120 C CA . GLY A 1 276 ? 16.234 19.031 -0.196 1 94.62 276 GLY A CA 1
ATOM 2121 C C . GLY A 1 276 ? 16.156 19.219 -1.699 1 94.62 276 GLY A C 1
ATOM 2122 O O . GLY A 1 276 ? 15.211 19.812 -2.213 1 94.62 276 GLY A O 1
ATOM 2123 N N . GLN A 1 277 ? 17.109 18.703 -2.367 1 94.88 277 GLN A N 1
ATOM 2124 C CA . GLN A 1 277 ? 17.156 18.797 -3.822 1 94.88 277 GLN A CA 1
ATOM 2125 C C . GLN A 1 277 ? 15.977 18.062 -4.457 1 94.88 277 GLN A C 1
ATOM 2127 O O . GLN A 1 277 ? 15.328 18.578 -5.371 1 94.88 277 GLN A O 1
ATOM 2132 N N . ALA A 1 278 ? 15.711 16.844 -4.012 1 95.69 278 ALA A N 1
ATOM 2133 C CA . ALA A 1 278 ? 14.586 16.078 -4.539 1 95.69 278 ALA A CA 1
ATOM 2134 C C . ALA A 1 278 ? 13.258 16.781 -4.254 1 95.69 278 ALA A C 1
ATOM 2136 O O . ALA A 1 278 ? 12.352 16.781 -5.094 1 95.69 278 ALA A O 1
ATOM 2137 N N . GLN A 1 279 ? 13.141 17.344 -3.055 1 96.5 279 GLN A N 1
ATOM 2138 C CA . GLN A 1 279 ? 11.945 18.094 -2.705 1 96.5 279 GLN A CA 1
ATOM 2139 C C . GLN A 1 279 ? 11.766 19.312 -3.621 1 96.5 279 GLN A C 1
ATOM 2141 O O . GLN A 1 279 ? 10.664 19.562 -4.113 1 96.5 279 GLN A O 1
ATOM 2146 N N . ALA A 1 280 ? 12.844 20.016 -3.875 1 96.31 280 ALA A N 1
ATOM 2147 C CA . ALA A 1 280 ? 12.797 21.172 -4.77 1 96.31 280 ALA A CA 1
ATOM 2148 C C . ALA A 1 280 ? 12.398 20.766 -6.18 1 96.31 280 ALA A C 1
ATOM 2150 O O . ALA A 1 280 ? 11.578 21.422 -6.82 1 96.31 280 ALA A O 1
ATOM 2151 N N . GLU A 1 281 ? 12.969 19.688 -6.625 1 96.19 281 GLU A N 1
ATOM 2152 C CA . GLU A 1 281 ? 12.641 19.172 -7.949 1 96.19 281 GLU A CA 1
ATOM 2153 C C . GLU A 1 281 ? 11.156 18.828 -8.055 1 96.19 281 GLU A C 1
ATOM 2155 O O . GLU A 1 281 ? 10.516 19.109 -9.07 1 96.19 281 GLU A O 1
ATOM 2160 N N . LEU A 1 282 ? 10.617 18.219 -7.039 1 96.5 282 LEU A N 1
ATOM 2161 C CA . LEU A 1 282 ? 9.203 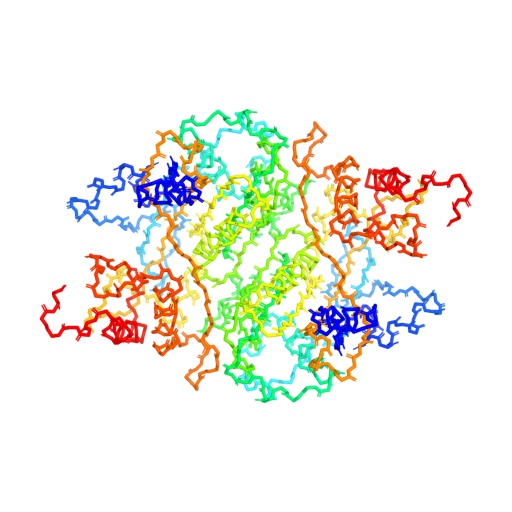17.859 -7.023 1 96.5 282 LEU A CA 1
ATOM 2162 C C . LEU A 1 282 ? 8.328 19.109 -7.113 1 96.5 282 LEU A C 1
ATOM 2164 O O . LEU A 1 282 ? 7.383 19.156 -7.898 1 96.5 282 LEU A O 1
ATOM 2168 N N . MET A 1 283 ? 8.695 20.094 -6.277 1 96.5 283 MET A N 1
ATOM 2169 C CA . MET A 1 283 ? 7.922 21.328 -6.27 1 96.5 283 MET A CA 1
ATOM 2170 C C . MET A 1 283 ? 7.977 22.016 -7.633 1 96.5 283 MET A C 1
ATOM 2172 O O . MET A 1 283 ? 6.949 22.438 -8.164 1 96.5 283 MET A O 1
ATOM 2176 N N . ARG A 1 284 ? 9.117 22.047 -8.211 1 95.56 284 ARG A N 1
ATOM 2177 C CA . ARG A 1 284 ? 9.32 22.672 -9.516 1 95.56 284 ARG A CA 1
ATOM 2178 C C . ARG A 1 284 ? 8.523 21.953 -10.602 1 95.56 284 ARG A C 1
ATOM 2180 O O . ARG A 1 284 ? 7.789 22.578 -11.359 1 95.56 284 ARG A O 1
ATOM 2187 N N . ASP A 1 285 ? 8.672 20.656 -10.625 1 94.88 285 ASP A N 1
ATOM 2188 C CA . ASP A 1 285 ? 8.016 19.844 -11.648 1 94.88 285 ASP A CA 1
ATOM 2189 C C . ASP A 1 285 ? 6.492 19.938 -11.516 1 94.88 285 ASP A C 1
ATOM 2191 O O . ASP A 1 285 ? 5.777 19.984 -12.516 1 94.88 285 ASP A O 1
ATOM 2195 N N . THR A 1 286 ? 6.035 19.906 -10.25 1 95.69 286 THR A N 1
ATOM 2196 C CA . THR A 1 286 ? 4.598 19.969 -10 1 95.69 286 THR A CA 1
ATOM 2197 C C . THR A 1 286 ? 4.016 21.266 -10.539 1 95.69 286 THR A C 1
ATOM 2199 O O . THR A 1 286 ? 2.984 21.266 -11.219 1 95.69 286 THR A O 1
ATOM 2202 N N . CYS A 1 287 ? 4.672 22.391 -10.281 1 95.56 287 CYS A N 1
ATOM 2203 C CA . CYS A 1 287 ? 4.227 23.688 -10.758 1 95.56 287 CYS A CA 1
ATOM 2204 C C . CYS A 1 287 ? 4.332 23.781 -12.273 1 95.56 287 CYS A C 1
ATOM 2206 O O . CYS A 1 287 ? 3.393 24.203 -12.945 1 95.56 287 CYS A O 1
ATOM 2208 N N . ARG A 1 288 ? 5.418 23.328 -12.805 1 95.19 288 ARG A N 1
ATOM 2209 C CA . ARG A 1 288 ? 5.66 23.391 -14.242 1 95.19 288 ARG A CA 1
ATOM 2210 C C . ARG A 1 288 ? 4.598 22.609 -15.008 1 95.19 288 ARG A C 1
ATOM 2212 O O . ARG A 1 288 ? 4.004 23.125 -15.961 1 95.19 288 ARG A O 1
ATOM 2219 N N . ASP A 1 289 ? 4.309 21.422 -14.539 1 94.06 289 ASP A N 1
ATOM 2220 C CA . ASP A 1 289 ? 3.367 20.547 -15.234 1 94.06 289 ASP A CA 1
ATOM 2221 C C . ASP A 1 289 ? 1.947 21.094 -15.156 1 94.06 289 ASP A C 1
ATOM 2223 O O . ASP A 1 289 ? 1.128 20.828 -16.047 1 94.06 289 ASP A O 1
ATOM 2227 N N . ALA A 1 290 ? 1.703 21.891 -14.109 1 93.94 290 ALA A N 1
ATOM 2228 C CA . ALA A 1 290 ? 0.377 22.484 -13.93 1 93.94 290 ALA A CA 1
ATOM 2229 C C . ALA A 1 290 ? 0.295 23.859 -14.586 1 93.94 290 ALA A C 1
ATOM 2231 O O . ALA A 1 290 ? -0.78 24.453 -14.648 1 93.94 290 ALA A O 1
ATOM 2232 N N . GLY A 1 291 ? 1.41 24.375 -14.992 1 95.06 291 GLY A N 1
ATOM 2233 C CA . GLY A 1 291 ? 1.449 25.734 -15.531 1 95.06 291 GLY A CA 1
ATOM 2234 C C . GLY A 1 291 ? 1.249 26.797 -14.469 1 95.06 291 GLY A C 1
ATOM 2235 O O . GLY A 1 291 ? 0.643 27.844 -14.742 1 95.06 291 GLY A O 1
ATOM 2236 N N . VAL A 1 292 ? 1.661 26.5 -13.297 1 93.69 292 VAL A N 1
ATOM 2237 C CA . VAL A 1 292 ? 1.51 27.438 -12.188 1 93.69 292 VAL A CA 1
ATOM 2238 C C . VAL A 1 292 ? 2.848 28.109 -11.898 1 93.69 292 VAL A C 1
ATOM 2240 O O . VAL A 1 292 ? 3.877 27.453 -11.789 1 93.69 292 VAL A O 1
ATOM 2243 N N . ASP A 1 293 ? 2.814 29.391 -11.773 1 93.06 293 ASP A N 1
ATOM 2244 C CA . ASP A 1 293 ? 3.986 30.141 -11.336 1 93.06 293 ASP A CA 1
ATOM 2245 C C . ASP A 1 293 ? 4.211 29.969 -9.836 1 93.06 293 ASP A C 1
ATOM 2247 O O . ASP A 1 293 ? 3.367 30.359 -9.023 1 93.06 293 ASP A O 1
ATOM 2251 N N . PRO A 1 294 ? 5.336 29.453 -9.516 1 93.12 294 PRO A N 1
ATOM 2252 C CA . PRO A 1 294 ? 5.602 29.281 -8.086 1 93.12 294 PRO A CA 1
ATOM 2253 C C . PRO A 1 294 ? 5.469 30.594 -7.305 1 93.12 294 PRO A C 1
ATOM 2255 O O . PRO A 1 294 ? 5.062 30.578 -6.141 1 93.12 294 PRO A O 1
ATOM 2258 N N . GLY A 1 295 ? 5.777 31.641 -7.875 1 89.25 295 GLY A N 1
ATOM 2259 C CA . GLY A 1 295 ? 5.684 32.938 -7.234 1 89.25 295 GLY A CA 1
ATOM 2260 C C . GLY A 1 295 ? 4.254 33.375 -6.969 1 89.25 295 GLY A C 1
ATOM 2261 O O . GLY A 1 295 ? 4.016 34.312 -6.195 1 89.25 295 GLY A O 1
ATOM 2262 N N . SER A 1 296 ? 3.318 32.75 -7.527 1 90.31 296 SER A N 1
ATOM 2263 C CA . SER A 1 296 ? 1.916 33.125 -7.398 1 90.31 296 SER A CA 1
ATOM 2264 C C . SER A 1 296 ? 1.243 32.375 -6.25 1 90.31 296 SER A C 1
ATOM 2266 O O . SER A 1 296 ? 0.083 32.656 -5.93 1 90.31 296 SER A O 1
ATOM 2268 N N . LEU A 1 297 ? 1.945 31.5 -5.594 1 92.06 297 LEU A N 1
ATOM 2269 C CA . LEU A 1 297 ? 1.346 30.719 -4.516 1 92.06 297 LEU A CA 1
ATOM 2270 C C . LEU A 1 297 ? 1.05 31.609 -3.305 1 92.06 297 LEU A C 1
ATOM 2272 O O . LEU A 1 297 ? 1.88 32.438 -2.912 1 92.06 297 LEU A O 1
ATOM 2276 N N . ALA A 1 298 ? -0.087 31.391 -2.775 1 92 298 ALA A N 1
ATOM 2277 C CA . ALA A 1 298 ? -0.526 32.188 -1.632 1 92 298 ALA A CA 1
ATOM 2278 C C . ALA A 1 298 ? -0.113 31.531 -0.317 1 92 298 ALA A C 1
ATOM 2280 O O . ALA A 1 298 ? 0.071 32.219 0.693 1 92 298 ALA A O 1
ATOM 2281 N N . TYR A 1 299 ? -0.047 30.234 -0.307 1 94 299 TYR A N 1
ATOM 2282 C CA . TYR A 1 299 ? 0.162 29.484 0.927 1 94 299 TYR A CA 1
ATOM 2283 C C . TYR A 1 299 ? 0.817 28.141 0.642 1 94 299 TYR A C 1
ATOM 2285 O O . TYR A 1 299 ? 0.487 27.484 -0.345 1 94 299 TYR A O 1
ATOM 2293 N N . VAL A 1 300 ? 1.794 27.781 1.455 1 93.94 300 VAL A N 1
ATOM 2294 C CA . VAL A 1 300 ? 2.43 26.469 1.374 1 93.94 300 VAL A CA 1
ATOM 2295 C C . VAL A 1 300 ? 2.283 25.75 2.707 1 93.94 300 VAL A C 1
ATOM 2297 O O . VAL A 1 300 ? 2.66 26.266 3.756 1 93.94 300 VAL A O 1
ATOM 2300 N N . GLU A 1 301 ? 1.659 24.609 2.664 1 93.69 301 GLU A N 1
ATOM 2301 C CA . GLU A 1 301 ? 1.672 23.719 3.816 1 93.69 301 GLU A CA 1
ATOM 2302 C C . GLU A 1 301 ? 2.811 22.703 3.715 1 93.69 301 GLU A C 1
ATOM 2304 O O . GLU A 1 301 ? 2.816 21.844 2.82 1 93.69 301 GLU A O 1
ATOM 2309 N N . ALA A 1 302 ? 3.762 22.734 4.605 1 94.06 302 ALA A N 1
ATOM 2310 C CA . ALA A 1 302 ? 4.945 21.875 4.594 1 94.06 302 ALA A CA 1
ATOM 2311 C C . ALA A 1 302 ? 4.703 20.609 5.402 1 94.06 302 ALA A C 1
ATOM 2313 O O . ALA A 1 302 ? 3.744 20.531 6.172 1 94.06 302 ALA A O 1
ATOM 2314 N N . HIS A 1 303 ? 5.488 19.594 5.109 1 92.44 303 HIS A N 1
ATOM 2315 C CA . HIS A 1 303 ? 5.504 18.422 5.977 1 92.44 303 HIS A CA 1
ATOM 2316 C C . HIS A 1 303 ? 5.934 18.797 7.391 1 92.44 303 HIS A C 1
ATOM 2318 O O . HIS A 1 303 ? 5.336 18.328 8.367 1 92.44 303 HIS A O 1
ATOM 2324 N N . ALA A 1 304 ? 6.988 19.547 7.543 1 90.94 304 ALA A N 1
ATOM 2325 C CA . ALA A 1 304 ? 7.383 20.203 8.789 1 90.94 304 ALA A CA 1
ATOM 2326 C C . ALA A 1 304 ? 7.465 19.188 9.93 1 90.94 304 ALA A C 1
ATOM 2328 O O . ALA A 1 304 ? 6.824 19.359 10.969 1 90.94 304 ALA A O 1
ATOM 2329 N N . THR A 1 305 ? 8.344 18.281 9.867 1 86.06 305 THR A N 1
ATOM 2330 C CA . THR A 1 305 ? 8.438 17.188 10.836 1 86.06 305 THR A CA 1
ATOM 2331 C C . THR A 1 305 ? 8.953 17.703 12.18 1 86.06 305 THR A C 1
ATOM 2333 O O . THR A 1 305 ? 8.789 17.047 13.203 1 86.06 305 THR A O 1
ATOM 2336 N N . GLY A 1 306 ? 9.555 18.844 12.133 1 91.31 306 GLY A N 1
ATOM 2337 C CA . GLY A 1 306 ? 10.117 19.359 13.375 1 91.31 306 GLY A CA 1
ATOM 2338 C C . GLY A 1 306 ? 11.406 18.672 13.773 1 91.31 306 GLY A C 1
ATOM 2339 O O . GLY A 1 306 ? 11.727 18.578 14.961 1 91.31 306 GLY A O 1
ATOM 2340 N N . THR A 1 307 ? 12.055 18.141 12.82 1 90.62 307 THR A N 1
ATOM 2341 C CA . THR A 1 307 ? 13.32 17.469 13.094 1 90.62 307 THR A CA 1
ATOM 2342 C C . THR A 1 307 ? 14.5 18.359 12.703 1 90.62 307 THR A C 1
ATOM 2344 O O . THR A 1 307 ? 14.383 19.203 11.82 1 90.62 307 THR A O 1
ATOM 2347 N N . ARG A 1 308 ? 15.656 18.109 13.289 1 88.69 308 ARG A N 1
ATOM 2348 C CA . ARG A 1 308 ? 16.844 18.922 13.094 1 88.69 308 ARG A CA 1
ATOM 2349 C C . ARG A 1 308 ? 17.344 18.828 11.648 1 88.69 308 ARG A C 1
ATOM 2351 O O . ARG A 1 308 ? 17.891 19.797 11.117 1 88.69 308 ARG A O 1
ATOM 2358 N N . VAL A 1 309 ? 17.094 17.734 11.07 1 88.75 309 VAL A N 1
ATOM 2359 C CA . VAL A 1 309 ? 17.609 17.516 9.727 1 88.75 309 VAL A CA 1
ATOM 2360 C C . VAL A 1 309 ? 16.516 17.812 8.703 1 88.75 309 VAL A C 1
ATOM 2362 O O . VAL A 1 309 ? 16.781 18.422 7.66 1 88.75 309 VAL A O 1
ATOM 2365 N N . GLY A 1 310 ? 15.312 17.406 8.969 1 92.25 310 GLY A N 1
ATOM 2366 C CA . GLY A 1 310 ? 14.211 17.547 8.031 1 92.25 310 GLY A CA 1
ATOM 2367 C C . GLY A 1 310 ? 13.812 18.984 7.77 1 92.25 310 GLY A C 1
ATOM 2368 O O . GLY A 1 310 ? 13.609 19.375 6.621 1 92.25 310 GLY A O 1
ATOM 2369 N N . ASP A 1 311 ? 13.797 19.766 8.75 1 94.5 311 ASP A N 1
ATOM 2370 C CA . ASP A 1 311 ? 13.273 21.125 8.633 1 94.5 311 ASP A CA 1
ATOM 2371 C C . ASP A 1 311 ? 14.188 21.984 7.773 1 94.5 311 ASP A C 1
ATOM 2373 O O . ASP A 1 311 ? 13.727 22.656 6.848 1 94.5 311 ASP A O 1
ATOM 2377 N N . PRO A 1 312 ? 15.5 22 8.039 1 93.5 312 PRO A N 1
ATOM 2378 C CA . PRO A 1 312 ? 16.375 22.812 7.199 1 93.5 312 PRO A CA 1
ATOM 2379 C C . PRO A 1 312 ? 16.359 22.391 5.734 1 93.5 312 PRO A C 1
ATOM 2381 O O . PRO A 1 312 ? 16.359 23.25 4.84 1 93.5 312 PRO A O 1
ATOM 2384 N N . GLU A 1 313 ? 16.312 21.109 5.469 1 94 313 GLU A N 1
ATOM 2385 C CA . GLU A 1 313 ? 16.25 20.625 4.094 1 94 313 GLU A CA 1
ATOM 2386 C C . GLU A 1 313 ? 14.977 21.094 3.398 1 94 313 GLU A C 1
ATOM 2388 O O . GLU A 1 313 ? 15.016 21.547 2.254 1 94 313 GLU A O 1
ATOM 2393 N N . GLU A 1 314 ? 13.875 20.938 4.078 1 95.31 314 GLU A N 1
ATOM 2394 C CA . GLU A 1 314 ? 12.594 21.344 3.502 1 95.31 314 GLU A CA 1
ATOM 2395 C C . GLU A 1 314 ? 12.539 22.859 3.297 1 95.31 314 GLU A C 1
ATOM 2397 O O . GLU A 1 314 ? 12.07 23.328 2.256 1 95.31 314 GLU A O 1
ATOM 2402 N N . LEU A 1 315 ? 13.023 23.625 4.262 1 93.81 315 LEU A N 1
ATOM 2403 C CA . LEU A 1 315 ? 13.016 25.078 4.16 1 93.81 315 LEU A CA 1
ATOM 2404 C C . LEU A 1 315 ? 13.891 25.547 3 1 93.81 315 LEU A C 1
ATOM 2406 O O . LEU A 1 315 ? 13.539 26.5 2.291 1 93.81 315 LEU A O 1
ATOM 2410 N N . ALA A 1 316 ? 15.008 24.938 2.873 1 93.56 316 ALA A N 1
ATOM 2411 C CA . ALA A 1 316 ? 15.898 25.297 1.769 1 93.56 316 ALA A CA 1
ATOM 2412 C C . ALA A 1 316 ? 15.227 25.031 0.422 1 93.56 316 ALA A C 1
ATOM 2414 O O . ALA A 1 316 ? 15.352 25.828 -0.508 1 93.56 316 ALA A O 1
ATOM 2415 N N . ALA A 1 317 ? 14.562 23.922 0.333 1 95.06 317 ALA A N 1
ATOM 2416 C CA . ALA A 1 317 ? 13.844 23.578 -0.892 1 95.06 317 ALA A CA 1
ATOM 2417 C C . ALA A 1 317 ? 12.742 24.594 -1.176 1 95.06 317 ALA A C 1
ATOM 2419 O O . ALA A 1 317 ? 12.578 25.047 -2.312 1 95.06 317 ALA A O 1
ATOM 2420 N N . LEU A 1 318 ? 12.008 24.953 -0.145 1 94.56 318 LEU A N 1
ATOM 2421 C CA . LEU A 1 318 ? 10.938 25.922 -0.279 1 94.56 318 LEU A CA 1
ATOM 2422 C C . LEU A 1 318 ? 11.484 27.266 -0.738 1 94.56 318 LEU A C 1
ATOM 2424 O O . LEU A 1 318 ? 10.906 27.922 -1.619 1 94.56 318 LEU A O 1
ATOM 2428 N N . ASP A 1 319 ? 12.578 27.594 -0.129 1 92.81 319 ASP A N 1
ATOM 2429 C CA . ASP A 1 319 ? 13.203 28.875 -0.47 1 92.81 319 ASP A CA 1
ATOM 2430 C C . ASP A 1 319 ? 13.672 28.891 -1.925 1 92.81 319 ASP A C 1
ATOM 2432 O O . ASP A 1 319 ? 13.477 29.875 -2.637 1 92.81 319 ASP A O 1
ATOM 2436 N N . MET A 1 320 ? 14.195 27.875 -2.352 1 92.88 320 MET A N 1
ATOM 2437 C CA . MET A 1 320 ? 14.734 27.734 -3.703 1 92.88 320 MET A CA 1
ATOM 2438 C C . MET A 1 320 ? 13.633 27.906 -4.746 1 92.88 320 MET A C 1
ATOM 2440 O O . MET A 1 320 ? 13.867 28.438 -5.824 1 92.88 320 MET A O 1
ATOM 2444 N N . ILE A 1 321 ? 12.406 27.438 -4.426 1 93.56 321 ILE A N 1
ATOM 2445 C CA . ILE A 1 321 ? 11.383 27.344 -5.457 1 93.56 321 ILE A CA 1
ATOM 2446 C C . ILE A 1 321 ? 10.383 28.484 -5.297 1 93.56 321 ILE A C 1
ATOM 2448 O O . ILE A 1 321 ? 9.922 29.062 -6.285 1 93.56 321 ILE A O 1
ATOM 2452 N N . TYR A 1 322 ? 10.125 28.828 -4.09 1 91.06 322 TYR A N 1
ATOM 2453 C CA . TYR A 1 322 ? 8.977 29.719 -3.895 1 91.06 322 TYR A CA 1
ATOM 2454 C C . TYR A 1 322 ? 9.43 31.109 -3.502 1 91.06 322 TYR A C 1
ATOM 2456 O O . TYR A 1 322 ? 8.633 32.062 -3.514 1 91.06 322 TYR A O 1
ATOM 2464 N N . SER A 1 323 ? 10.695 31.391 -3.098 1 81.12 323 SER A N 1
ATOM 2465 C CA . SER A 1 323 ? 11.148 32.719 -2.674 1 81.12 323 SER A CA 1
ATOM 2466 C C . SER A 1 323 ? 11.898 33.438 -3.795 1 81.12 323 SER A C 1
ATOM 2468 O O . SER A 1 323 ? 12.68 34.344 -3.541 1 81.12 323 SER A O 1
ATOM 2470 N N . VAL A 1 324 ? 11.867 33.031 -5.113 1 65 324 VAL A N 1
ATOM 2471 C CA . VAL A 1 324 ? 12.703 33.594 -6.18 1 65 324 VAL A CA 1
ATOM 2472 C C . VAL A 1 324 ? 12.484 35.094 -6.301 1 65 324 VAL A C 1
ATOM 2474 O O . VAL A 1 324 ? 13.352 35.812 -6.797 1 65 324 VAL A O 1
ATOM 2477 N N . GLU A 1 325 ? 11.305 35.594 -6.148 1 59.56 325 GLU A N 1
ATOM 2478 C CA . GLU A 1 325 ? 11.211 37.031 -6.32 1 59.56 325 GLU A CA 1
ATOM 2479 C C . GLU A 1 325 ? 11.625 37.781 -5.043 1 59.56 325 GLU A C 1
ATOM 2481 O O . GLU A 1 325 ? 11.141 37.469 -3.957 1 59.56 325 GLU A O 1
ATOM 2486 N N . PRO A 1 326 ? 12.734 38.531 -5.176 1 54.66 326 PRO A N 1
ATOM 2487 C CA . PRO A 1 326 ? 13.094 39.406 -4.043 1 54.66 326 PRO A CA 1
ATOM 2488 C C . PRO A 1 326 ? 11.883 40.125 -3.443 1 54.66 326 PRO A C 1
ATOM 2490 O O . PRO A 1 326 ? 11.055 40.656 -4.18 1 54.66 326 PRO A O 1
ATOM 2493 N N . GLY A 1 327 ? 11.578 39.906 -2.154 1 52.28 327 GLY A N 1
ATOM 2494 C CA . GLY A 1 327 ? 10.508 40.594 -1.464 1 52.28 327 GLY A CA 1
ATOM 2495 C C . GLY A 1 327 ? 9.305 39.719 -1.168 1 52.28 327 GLY A C 1
ATOM 2496 O O . GLY A 1 327 ? 8.344 40.188 -0.547 1 52.28 327 GLY A O 1
ATOM 2497 N N . ARG A 1 328 ? 9.258 38.625 -1.764 1 57.31 328 ARG A N 1
ATOM 2498 C CA . ARG A 1 328 ? 8.086 37.781 -1.481 1 57.31 328 ARG A CA 1
ATOM 2499 C C . ARG A 1 328 ? 8.094 37.312 -0.035 1 57.31 328 ARG A C 1
ATOM 2501 O O . ARG A 1 328 ? 9.125 36.844 0.471 1 57.31 328 ARG A O 1
ATOM 2508 N N . LYS A 1 329 ? 7.008 37.938 0.799 1 49.16 329 LYS A N 1
ATOM 2509 C CA . LYS A 1 329 ? 6.785 37.531 2.189 1 49.16 329 LYS A CA 1
ATOM 2510 C C . LYS A 1 329 ? 6.219 36.125 2.285 1 49.16 329 LYS A C 1
ATOM 2512 O O . LYS A 1 329 ? 5.277 35.781 1.571 1 49.16 329 LYS A O 1
ATOM 2517 N N . MET B 1 1 ? 4.246 0.59 -45.719 1 32.38 1 MET B N 1
ATOM 2518 C CA . MET B 1 1 ? 3.703 1.636 -44.875 1 32.38 1 MET B CA 1
ATOM 2519 C C . MET B 1 1 ? 3.113 1.039 -43.594 1 32.38 1 MET B C 1
ATOM 2521 O O . MET B 1 1 ? 2.863 1.758 -42.625 1 32.38 1 MET B O 1
ATOM 2525 N N . GLY B 1 2 ? 2.488 -0.173 -43.625 1 37.62 2 GLY B N 1
ATOM 2526 C CA . GLY B 1 2 ? 1.959 -0.958 -42.531 1 37.62 2 GLY B CA 1
ATOM 2527 C C . GLY B 1 2 ? 3.031 -1.436 -41.562 1 37.62 2 GLY B C 1
ATOM 2528 O O . GLY B 1 2 ? 2.734 -1.792 -40.438 1 37.62 2 GLY B O 1
ATOM 2529 N N . GLY B 1 3 ? 4.121 -1.611 -42 1 33.84 3 GLY B N 1
ATOM 2530 C CA . GLY B 1 3 ? 5.262 -2.143 -41.281 1 33.84 3 GLY B CA 1
ATOM 2531 C C . GLY B 1 3 ? 5.828 -1.173 -40.25 1 33.84 3 GLY B C 1
ATOM 2532 O O . GLY B 1 3 ? 6.238 -1.578 -39.156 1 33.84 3 GLY B O 1
ATOM 2533 N N . ALA B 1 4 ? 5.973 0.081 -40.656 1 42.94 4 ALA B N 1
ATOM 2534 C CA . ALA B 1 4 ? 6.625 1.084 -39.844 1 42.94 4 ALA B CA 1
ATOM 2535 C C . ALA B 1 4 ? 5.766 1.423 -38.625 1 42.94 4 ALA B C 1
ATOM 2537 O O . ALA B 1 4 ? 6.281 1.583 -37.5 1 42.94 4 ALA B O 1
ATOM 2538 N N . ARG B 1 5 ? 4.512 1.652 -38.844 1 44.38 5 ARG B N 1
ATOM 2539 C CA . ARG B 1 5 ? 3.584 1.925 -37.75 1 44.38 5 ARG B CA 1
ATOM 2540 C C . ARG B 1 5 ? 3.535 0.758 -36.781 1 44.38 5 ARG B C 1
ATOM 2542 O O . ARG B 1 5 ? 3.33 0.957 -35.562 1 44.38 5 ARG B O 1
ATOM 2549 N N . GLY B 1 6 ? 3.469 -0.508 -37.25 1 41.59 6 GLY B N 1
ATOM 2550 C CA . GLY B 1 6 ? 3.572 -1.704 -36.406 1 41.59 6 GLY B CA 1
ATOM 2551 C C . GLY B 1 6 ? 4.855 -1.763 -35.594 1 41.59 6 GLY B C 1
ATOM 2552 O O . GLY B 1 6 ? 4.836 -2.117 -34.438 1 41.59 6 GLY B O 1
ATOM 2553 N N . GLU B 1 7 ? 5.914 -1.618 -36.25 1 46.69 7 GLU B N 1
ATOM 2554 C CA . GLU B 1 7 ? 7.223 -1.598 -35.625 1 46.69 7 GLU B CA 1
ATOM 2555 C C . GLU B 1 7 ? 7.324 -0.461 -34.594 1 46.69 7 GLU B C 1
ATOM 2557 O O . GLU B 1 7 ? 7.871 -0.639 -33.5 1 46.69 7 GLU B O 1
ATOM 2562 N N . LEU B 1 8 ? 7.016 0.844 -34.969 1 48.88 8 LEU B N 1
ATOM 2563 C CA . LEU B 1 8 ? 7 1.992 -34.062 1 48.88 8 LEU B CA 1
ATOM 2564 C C . LEU B 1 8 ? 6.137 1.712 -32.844 1 48.88 8 LEU B C 1
ATOM 2566 O O . LEU B 1 8 ? 6.469 2.131 -31.719 1 48.88 8 LEU B O 1
ATOM 2570 N N . SER B 1 9 ? 5.074 0.927 -33.219 1 58.06 9 SER B N 1
ATOM 2571 C CA . SER B 1 9 ? 4.133 0.564 -32.188 1 58.06 9 SER B CA 1
ATOM 2572 C C . SER B 1 9 ? 4.762 -0.402 -31.172 1 58.06 9 SER B C 1
ATOM 2574 O O . SER B 1 9 ? 4.602 -0.245 -29.969 1 58.06 9 SER B O 1
ATOM 2576 N N . PHE B 1 10 ? 5.668 -1.199 -31.859 1 57.84 10 PHE B N 1
ATOM 2577 C CA . PHE B 1 10 ? 6.316 -2.16 -30.969 1 57.84 10 PHE B CA 1
ATOM 2578 C C . PHE B 1 10 ? 7.359 -1.472 -30.094 1 57.84 10 PHE B C 1
ATOM 2580 O O . PHE B 1 10 ? 7.488 -1.788 -28.906 1 57.84 10 PHE B O 1
ATOM 2587 N N . ARG B 1 11 ? 8.016 -0.449 -30.578 1 71.25 11 ARG B N 1
ATOM 2588 C CA . ARG B 1 11 ? 9.117 0.218 -29.891 1 71.25 11 ARG B CA 1
ATOM 2589 C C . ARG B 1 11 ? 8.641 0.896 -28.625 1 71.25 11 ARG B C 1
ATOM 2591 O O . ARG B 1 11 ? 9.406 1.055 -27.672 1 71.25 11 ARG B O 1
ATOM 2598 N N . THR B 1 12 ? 7.422 1.004 -28.609 1 81.81 12 THR B N 1
ATOM 2599 C CA . THR B 1 12 ? 6.93 1.762 -27.469 1 81.81 12 THR B CA 1
ATOM 2600 C C . THR B 1 12 ? 6.164 0.855 -26.516 1 81.81 12 THR B C 1
ATOM 2602 O O . THR B 1 12 ? 5.711 1.301 -25.453 1 81.81 12 THR B O 1
ATOM 2605 N N . GLN B 1 13 ? 6.355 -0.442 -26.891 1 93.69 13 GLN B N 1
ATOM 2606 C CA . GLN B 1 13 ? 5.633 -1.379 -26.031 1 93.69 13 GLN B CA 1
ATOM 2607 C C . GLN B 1 13 ? 6.398 -1.653 -24.734 1 93.69 13 GLN B C 1
ATOM 2609 O O . GLN B 1 13 ? 7.633 -1.616 -24.719 1 93.69 13 GLN B O 1
ATOM 2614 N N . VAL B 1 14 ? 5.664 -1.901 -23.719 1 97.94 14 VAL B N 1
ATOM 2615 C CA . VAL B 1 14 ? 6.258 -2.273 -22.438 1 97.94 14 VAL B CA 1
ATOM 2616 C C . VAL B 1 14 ? 6.59 -3.766 -22.438 1 97.94 14 VAL B C 1
ATOM 2618 O O . VAL B 1 14 ? 5.742 -4.594 -22.766 1 97.94 14 VAL B O 1
ATOM 2621 N N . VAL B 1 15 ? 7.844 -4.129 -22.047 1 98.56 15 VAL B N 1
ATOM 2622 C CA . VAL B 1 15 ? 8.266 -5.523 -22.062 1 98.56 15 VAL B CA 1
ATOM 2623 C C . VAL B 1 15 ? 8.859 -5.898 -20.703 1 98.56 15 VAL B C 1
ATOM 2625 O O . VAL B 1 15 ? 9.352 -5.031 -19.969 1 98.56 15 VAL B O 1
ATOM 2628 N N . ILE B 1 16 ? 8.703 -7.16 -20.344 1 98.75 16 ILE B N 1
ATOM 2629 C CA . ILE B 1 16 ? 9.5 -7.75 -19.266 1 98.75 16 ILE B CA 1
ATOM 2630 C C . ILE B 1 16 ? 10.859 -8.172 -19.812 1 98.75 16 ILE B C 1
ATOM 2632 O O . ILE B 1 16 ? 10.953 -9.055 -20.672 1 98.75 16 ILE B O 1
ATOM 2636 N N . SER B 1 17 ? 11.891 -7.543 -19.266 1 98.69 17 SER B N 1
ATOM 2637 C CA . SER B 1 17 ? 13.219 -7.797 -19.828 1 98.69 17 SER B CA 1
ATOM 2638 C C . SER B 1 17 ? 14.125 -8.484 -18.812 1 98.69 17 SER B C 1
ATOM 2640 O O . SER B 1 17 ? 15.195 -8.984 -19.172 1 98.69 17 SER B O 1
ATOM 2642 N N . GLY B 1 18 ? 13.727 -8.531 -17.578 1 98.88 18 GLY B N 1
ATOM 2643 C CA . GLY B 1 18 ? 14.445 -9.219 -16.516 1 98.88 18 GLY B CA 1
ATOM 2644 C C . GLY B 1 18 ? 13.523 -9.883 -15.508 1 98.88 18 GLY B C 1
ATOM 2645 O O . GLY B 1 18 ? 12.484 -9.328 -15.156 1 98.88 18 GLY B O 1
ATOM 2646 N N . ILE B 1 19 ? 13.984 -11.07 -15.023 1 98.81 19 ILE B N 1
ATOM 2647 C CA . ILE B 1 19 ? 13.203 -11.797 -14.023 1 98.81 19 ILE B CA 1
ATOM 2648 C C . ILE B 1 19 ? 14.125 -12.414 -12.984 1 98.81 19 ILE B C 1
ATOM 2650 O O . ILE B 1 19 ? 15.266 -12.773 -13.297 1 98.81 19 ILE B O 1
ATOM 2654 N N . ALA B 1 20 ? 13.664 -12.438 -11.789 1 98.88 20 ALA B N 1
ATOM 2655 C CA . ALA B 1 20 ? 14.336 -13.117 -10.68 1 98.88 20 ALA B CA 1
ATOM 2656 C C . ALA B 1 20 ? 13.344 -13.5 -9.594 1 98.88 20 ALA B C 1
ATOM 2658 O O . ALA B 1 20 ? 12.266 -12.922 -9.484 1 98.88 20 ALA B O 1
ATOM 2659 N N . GLY B 1 21 ? 13.727 -14.516 -8.875 1 98.44 21 GLY B N 1
ATOM 2660 C CA . GLY B 1 21 ? 12.836 -14.891 -7.789 1 98.44 21 GLY B CA 1
ATOM 2661 C C . GLY B 1 21 ? 13.336 -16.078 -6.988 1 98.44 21 GLY B C 1
ATOM 2662 O O . GLY B 1 21 ? 14.281 -16.75 -7.398 1 98.44 21 GLY B O 1
ATOM 2663 N N . ARG B 1 22 ? 12.805 -16.25 -5.859 1 98.31 22 ARG B N 1
ATOM 2664 C CA . ARG B 1 22 ? 12.93 -17.391 -4.977 1 98.31 22 ARG B CA 1
ATOM 2665 C C . ARG B 1 22 ? 11.57 -18.031 -4.699 1 98.31 22 ARG B C 1
ATOM 2667 O O . ARG B 1 22 ? 10.586 -17.312 -4.48 1 98.31 22 ARG B O 1
ATOM 2674 N N . PHE B 1 23 ? 11.57 -19.328 -4.812 1 98.38 23 PHE B N 1
ATOM 2675 C CA . PHE B 1 23 ? 10.328 -20.094 -4.68 1 98.38 23 PHE B CA 1
ATOM 2676 C C . PHE B 1 23 ? 10.539 -21.297 -3.785 1 98.38 23 PHE B C 1
ATOM 2678 O O . PHE B 1 23 ? 11.664 -21.609 -3.385 1 98.38 23 PHE B O 1
ATOM 2685 N N . PRO B 1 24 ? 9.422 -21.922 -3.432 1 98 24 PRO B N 1
ATOM 2686 C CA . PRO B 1 24 ? 9.602 -23.094 -2.574 1 98 24 PRO B CA 1
ATOM 2687 C C . PRO B 1 24 ? 10.57 -24.109 -3.166 1 98 24 PRO B C 1
ATOM 2689 O O . PRO B 1 24 ? 10.367 -24.594 -4.289 1 98 24 PRO B O 1
ATOM 2692 N N . GLU B 1 25 ? 11.57 -24.391 -2.461 1 97.81 25 GLU B N 1
ATOM 2693 C CA . GLU B 1 25 ? 12.562 -25.406 -2.807 1 97.81 25 GLU B CA 1
ATOM 2694 C C . GLU B 1 25 ? 13.297 -25.047 -4.09 1 97.81 25 GLU B C 1
ATOM 2696 O O . GLU B 1 25 ? 13.992 -25.875 -4.672 1 97.81 25 GLU B O 1
ATOM 2701 N N . CYS B 1 26 ? 13.117 -23.859 -4.621 1 98.44 26 CYS B N 1
ATOM 2702 C CA . CYS B 1 26 ? 13.742 -23.391 -5.852 1 98.44 26 CYS B CA 1
ATOM 2703 C C . CYS B 1 26 ? 14.445 -22.047 -5.625 1 98.44 26 CYS B C 1
ATOM 2705 O O . CYS B 1 26 ? 13.797 -21.047 -5.336 1 98.44 26 CYS B O 1
ATOM 2707 N N . ASP B 1 27 ? 15.711 -22.031 -5.902 1 97.38 27 ASP B N 1
ATOM 2708 C CA . ASP B 1 27 ? 16.516 -20.859 -5.516 1 97.38 27 ASP B CA 1
ATOM 2709 C C . ASP B 1 27 ? 16.516 -19.812 -6.613 1 97.38 27 ASP B C 1
ATOM 2711 O O . ASP B 1 27 ? 17.047 -18.703 -6.43 1 97.38 27 ASP B O 1
ATOM 2715 N N . ASP B 1 28 ? 15.953 -20.188 -7.703 1 98.06 28 ASP B N 1
ATOM 2716 C CA . ASP B 1 28 ? 15.812 -19.203 -8.781 1 98.06 28 ASP B CA 1
ATOM 2717 C C . ASP B 1 28 ? 14.727 -19.625 -9.773 1 98.06 28 ASP B C 1
ATOM 2719 O O . ASP B 1 28 ? 14.078 -20.656 -9.578 1 98.06 28 ASP B O 1
ATOM 2723 N N . VAL B 1 29 ? 14.555 -18.828 -10.789 1 98.25 29 VAL B N 1
ATOM 2724 C CA . VAL B 1 29 ? 13.484 -19.016 -11.766 1 98.25 29 VAL B CA 1
ATOM 2725 C C . VAL B 1 29 ? 13.758 -20.281 -12.586 1 98.25 29 VAL B C 1
ATOM 2727 O O . VAL B 1 29 ? 12.828 -21.016 -12.914 1 98.25 29 VAL B O 1
ATOM 2730 N N . GLN B 1 30 ? 14.969 -20.484 -12.914 1 98.19 30 GLN B N 1
ATOM 2731 C CA . GLN B 1 30 ? 15.328 -21.672 -13.695 1 98.19 30 GLN B CA 1
ATOM 2732 C C . GLN B 1 30 ? 15.031 -22.953 -12.914 1 98.19 30 GLN B C 1
ATOM 2734 O O . GLN B 1 30 ? 14.516 -23.922 -13.477 1 98.19 30 GLN B O 1
ATOM 2739 N N . ALA B 1 31 ? 15.438 -22.938 -11.695 1 98.38 31 ALA B N 1
ATOM 2740 C CA . ALA B 1 31 ? 15.148 -24.094 -10.852 1 98.38 31 ALA B CA 1
ATOM 2741 C C . ALA B 1 31 ? 13.648 -24.344 -10.773 1 98.38 31 ALA B C 1
ATOM 2743 O O . ALA B 1 31 ? 13.203 -25.5 -10.789 1 98.38 31 ALA B O 1
ATOM 2744 N N . LEU B 1 32 ? 12.852 -23.328 -10.648 1 98.25 32 LEU B N 1
ATOM 2745 C CA . LEU B 1 32 ? 11.398 -23.469 -10.641 1 98.25 32 LEU B CA 1
ATOM 2746 C C . LEU B 1 32 ? 10.906 -24.094 -11.945 1 98.25 32 LEU B C 1
ATOM 2748 O O . LEU B 1 32 ? 10.086 -25 -11.93 1 98.25 32 LEU B O 1
ATOM 2752 N N . ARG B 1 33 ? 11.391 -23.547 -13.039 1 97.94 33 ARG B N 1
ATOM 2753 C CA . ARG B 1 33 ? 11.016 -24.078 -14.352 1 97.94 33 ARG B CA 1
ATOM 2754 C C . ARG B 1 33 ? 11.273 -25.578 -14.43 1 97.94 33 ARG B C 1
ATOM 2756 O O . ARG B 1 33 ? 10.391 -26.344 -14.82 1 97.94 33 ARG B O 1
ATOM 2763 N N . GLU B 1 34 ? 12.406 -25.953 -14.016 1 98.31 34 GLU B N 1
ATOM 2764 C CA . GLU B 1 34 ? 12.773 -27.375 -14.078 1 98.31 34 GLU B CA 1
ATOM 2765 C C . GLU B 1 34 ? 11.891 -28.219 -13.172 1 98.31 34 GLU B C 1
ATOM 2767 O O . GLU B 1 34 ? 11.469 -29.312 -13.547 1 98.31 34 GLU B O 1
ATOM 2772 N N . ALA B 1 35 ? 11.664 -27.703 -12.047 1 98.12 35 ALA B N 1
ATOM 2773 C CA . ALA B 1 35 ? 10.812 -28.422 -11.094 1 98.12 35 ALA B CA 1
ATOM 2774 C C . ALA B 1 35 ? 9.398 -28.594 -11.648 1 98.12 35 ALA B C 1
ATOM 2776 O O . ALA B 1 35 ? 8.812 -29.672 -11.523 1 98.12 35 ALA B O 1
ATOM 2777 N N . LEU B 1 36 ? 8.883 -27.547 -12.258 1 95.94 36 LEU B N 1
ATOM 2778 C CA . LEU B 1 36 ? 7.535 -27.594 -12.812 1 95.94 36 LEU B CA 1
ATOM 2779 C C . LEU B 1 36 ? 7.461 -28.578 -13.977 1 95.94 36 LEU B C 1
ATOM 2781 O O . LEU B 1 36 ? 6.5 -29.344 -14.086 1 95.94 36 LEU B O 1
ATOM 2785 N N . LEU B 1 37 ? 8.445 -28.531 -14.773 1 97.25 37 LEU B N 1
ATOM 2786 C CA . LEU B 1 37 ? 8.477 -29.422 -15.93 1 97.25 37 LEU B CA 1
ATOM 2787 C C . LEU B 1 37 ? 8.562 -30.875 -15.492 1 97.25 37 LEU B C 1
ATOM 2789 O O . LEU B 1 37 ? 8.031 -31.766 -16.172 1 97.25 37 LEU B O 1
ATOM 2793 N N . ARG B 1 38 ? 9.133 -31.141 -14.367 1 97.19 38 ARG B N 1
ATOM 2794 C CA . ARG B 1 38 ? 9.25 -32.5 -13.836 1 97.19 38 ARG B CA 1
ATOM 2795 C C . ARG B 1 38 ? 8.016 -32.875 -13.031 1 97.19 38 ARG B C 1
ATOM 2797 O O . ARG B 1 38 ? 7.863 -34.031 -12.633 1 97.19 38 ARG B O 1
ATOM 2804 N N . GLY B 1 39 ? 7.16 -31.953 -12.797 1 96.19 39 GLY B N 1
ATOM 2805 C CA . GLY B 1 39 ? 5.969 -32.219 -12.008 1 96.19 39 GLY B CA 1
ATOM 2806 C C . GLY B 1 39 ? 6.266 -32.406 -10.531 1 96.19 39 GLY B C 1
ATOM 2807 O O . GLY B 1 39 ? 5.617 -33.219 -9.867 1 96.19 39 GLY B O 1
ATOM 2808 N N . ALA B 1 40 ? 7.184 -31.672 -10.023 1 96.12 40 ALA B N 1
ATOM 2809 C CA . ALA B 1 40 ? 7.621 -31.844 -8.641 1 96.12 40 ALA B CA 1
ATOM 2810 C C . ALA B 1 40 ? 6.633 -31.203 -7.672 1 96.12 40 ALA B C 1
ATOM 2812 O O . ALA B 1 40 ? 6.074 -30.141 -7.953 1 96.12 40 ALA B O 1
ATOM 2813 N N . ASP B 1 41 ? 6.41 -31.844 -6.562 1 95.69 41 ASP B N 1
ATOM 2814 C CA . ASP B 1 41 ? 5.727 -31.25 -5.414 1 95.69 41 ASP B CA 1
ATOM 2815 C C . ASP B 1 41 ? 6.695 -30.453 -4.547 1 95.69 41 ASP B C 1
ATOM 2817 O O . ASP B 1 41 ? 7.621 -31.031 -3.957 1 95.69 41 ASP B O 1
ATOM 2821 N N . LEU B 1 42 ? 6.414 -29.203 -4.445 1 96.69 42 LEU B N 1
ATOM 2822 C CA . LEU B 1 42 ? 7.395 -28.328 -3.826 1 96.69 42 LEU B CA 1
ATOM 2823 C C . LEU B 1 42 ? 6.988 -27.969 -2.4 1 96.69 42 LEU B C 1
ATOM 2825 O O . LEU B 1 42 ? 7.617 -27.125 -1.763 1 96.69 42 LEU B O 1
ATOM 2829 N N . LEU B 1 43 ? 5.969 -28.562 -1.877 1 96.06 43 LEU B N 1
ATOM 2830 C CA . LEU B 1 43 ? 5.516 -28.344 -0.507 1 96.06 43 LEU B CA 1
ATOM 2831 C C . LEU B 1 43 ? 6.258 -29.266 0.462 1 96.06 43 LEU B C 1
ATOM 2833 O O . LEU B 1 43 ? 6.547 -30.422 0.135 1 96.06 43 LEU B O 1
ATOM 2837 N N . THR B 1 44 ? 6.551 -28.719 1.626 1 95.75 44 THR B N 1
ATOM 2838 C CA . THR B 1 44 ? 7.277 -29.5 2.619 1 95.75 44 THR B CA 1
ATOM 2839 C C . THR B 1 44 ? 6.582 -29.438 3.975 1 95.75 44 THR B C 1
ATOM 2841 O O . THR B 1 44 ? 5.797 -28.531 4.23 1 95.75 44 THR B O 1
ATOM 2844 N N . ALA B 1 45 ? 6.844 -30.422 4.844 1 94.06 45 ALA B N 1
ATOM 2845 C CA . ALA B 1 45 ? 6.27 -30.5 6.188 1 94.06 45 ALA B CA 1
ATOM 2846 C C . ALA B 1 45 ? 7.352 -30.344 7.254 1 94.06 45 ALA B C 1
ATOM 2848 O O . ALA B 1 45 ? 7.102 -30.594 8.438 1 94.06 45 ALA B O 1
ATOM 2849 N N . ASP B 1 46 ? 8.477 -29.906 6.906 1 93.88 46 ASP B N 1
ATOM 2850 C CA . ASP B 1 46 ? 9.57 -29.781 7.871 1 93.88 46 ASP B CA 1
ATOM 2851 C C . ASP B 1 46 ? 9.344 -28.609 8.82 1 93.88 46 ASP B C 1
ATOM 2853 O O . ASP B 1 46 ? 8.406 -27.828 8.633 1 93.88 46 ASP B O 1
ATOM 2857 N N . ASP B 1 47 ? 10.125 -28.453 9.867 1 93.56 47 ASP B N 1
ATOM 2858 C CA . ASP B 1 47 ? 9.875 -27.5 10.938 1 93.56 47 ASP B CA 1
ATOM 2859 C C . ASP B 1 47 ? 10.789 -26.281 10.812 1 93.56 47 ASP B C 1
ATOM 2861 O O . ASP B 1 47 ? 11.078 -25.609 11.812 1 93.56 47 ASP B O 1
ATOM 2865 N N . ARG B 1 48 ? 11.211 -25.953 9.625 1 93.75 48 ARG B N 1
ATOM 2866 C CA . ARG B 1 48 ? 12.211 -24.891 9.5 1 93.75 48 ARG B CA 1
ATOM 2867 C C . ARG B 1 48 ? 11.594 -23.531 9.766 1 93.75 48 ARG B C 1
ATOM 2869 O O . ARG B 1 48 ? 12.305 -22.531 9.938 1 93.75 48 ARG B O 1
ATOM 2876 N N . ARG B 1 49 ? 10.312 -23.453 9.898 1 93.94 49 ARG B N 1
ATOM 2877 C CA . ARG B 1 49 ? 9.648 -22.203 10.234 1 93.94 49 ARG B CA 1
ATOM 2878 C C . ARG B 1 49 ? 9.172 -22.203 11.68 1 93.94 49 ARG B C 1
ATOM 2880 O O . ARG B 1 49 ? 9.359 -21.219 12.406 1 93.94 49 ARG B O 1
ATOM 2887 N N . TRP B 1 50 ? 8.594 -23.203 12.086 1 89.44 50 TRP B N 1
ATOM 2888 C CA . TRP B 1 50 ? 8.172 -23.359 13.469 1 89.44 50 TRP B CA 1
ATOM 2889 C C . TRP B 1 50 ? 8.102 -24.828 13.859 1 89.44 50 TRP B C 1
ATOM 2891 O O . TRP B 1 50 ? 7.977 -25.703 13 1 89.44 50 TRP B O 1
ATOM 2901 N N . SER B 1 51 ? 8.094 -25.047 15.195 1 87.94 51 SER B N 1
ATOM 2902 C CA . SER B 1 51 ? 8.078 -26.422 15.703 1 87.94 51 SER B CA 1
ATOM 2903 C C . SER B 1 51 ? 6.727 -26.766 16.312 1 87.94 51 SER B C 1
ATOM 2905 O O . SER B 1 51 ? 6.473 -27.938 16.641 1 87.94 51 SER B O 1
ATOM 2907 N N . ILE B 1 52 ? 5.922 -25.812 16.375 1 77.38 52 ILE B N 1
ATOM 2908 C CA . ILE B 1 52 ? 4.656 -26.062 17.062 1 77.38 52 ILE B CA 1
ATOM 2909 C C . ILE B 1 52 ? 3.836 -27.078 16.266 1 77.38 52 ILE B C 1
ATOM 2911 O O . ILE B 1 52 ? 3.793 -27.016 15.031 1 77.38 52 ILE B O 1
ATOM 2915 N N . ASP B 1 53 ? 3.293 -27.969 17.078 1 80.19 53 ASP B N 1
ATOM 2916 C CA . ASP B 1 53 ? 2.373 -28.938 16.484 1 80.19 53 ASP B CA 1
ATOM 2917 C C . ASP B 1 53 ? 0.929 -28.625 16.875 1 80.19 53 ASP B C 1
ATOM 2919 O O . ASP B 1 53 ? 0.467 -29.047 17.953 1 80.19 53 ASP B O 1
ATOM 2923 N N . HIS B 1 54 ? 0.318 -27.875 16.156 1 86.38 54 HIS B N 1
ATOM 2924 C CA . HIS B 1 54 ? -1.099 -27.578 16.344 1 86.38 54 HIS B CA 1
ATOM 2925 C C . HIS B 1 54 ? -1.955 -28.328 15.328 1 86.38 54 HIS B C 1
ATOM 2927 O O . HIS B 1 54 ? -1.707 -28.25 14.125 1 86.38 54 HIS B O 1
ATOM 2933 N N . PRO B 1 55 ? -2.967 -28.969 15.742 1 89 55 PRO B N 1
ATOM 2934 C CA . PRO B 1 55 ? -3.725 -29.859 14.867 1 89 55 PRO B CA 1
ATOM 2935 C C . PRO B 1 55 ? -4.438 -29.109 13.734 1 89 55 PRO B C 1
ATOM 2937 O O . PRO B 1 55 ? -4.73 -29.703 12.695 1 89 55 PRO B O 1
ATOM 2940 N N . GLU B 1 56 ? -4.723 -27.875 13.93 1 91.62 56 GLU B N 1
ATOM 2941 C CA . GLU B 1 56 ? -5.473 -27.125 12.922 1 91.62 56 GLU B CA 1
ATOM 2942 C C . GLU B 1 56 ? -4.539 -26.516 11.883 1 91.62 56 GLU B C 1
ATOM 2944 O O . GLU B 1 56 ? -4.988 -26.078 10.82 1 91.62 56 GLU B O 1
ATOM 2949 N N . ILE B 1 57 ? -3.312 -26.438 12.188 1 92.25 57 ILE B N 1
ATOM 2950 C CA . ILE B 1 57 ? -2.367 -25.828 11.25 1 92.25 57 ILE B CA 1
ATOM 2951 C C . ILE B 1 57 ? -1.939 -26.875 10.219 1 92.25 57 ILE B C 1
ATOM 2953 O O . ILE B 1 57 ? -1.381 -27.922 10.57 1 92.25 57 ILE B O 1
ATOM 2957 N N . PRO B 1 58 ? -2.213 -26.547 8.969 1 93.94 58 PRO B N 1
ATOM 2958 C CA . PRO B 1 58 ? -1.777 -27.516 7.961 1 93.94 58 PRO B CA 1
ATOM 2959 C C . PRO B 1 58 ? -0.287 -27.828 8.055 1 93.94 58 PRO B C 1
ATOM 2961 O O . PRO B 1 58 ? 0.529 -26.922 8.266 1 93.94 58 PRO B O 1
ATOM 2964 N N . PRO B 1 59 ? 0.07 -29.062 7.891 1 90.5 59 PRO B N 1
ATOM 2965 C CA . PRO B 1 59 ? 1.456 -29.469 8.125 1 90.5 59 PRO B CA 1
ATOM 2966 C C . PRO B 1 59 ? 2.393 -29.062 6.992 1 90.5 59 PRO B C 1
ATOM 2968 O O . PRO B 1 59 ? 3.611 -29 7.184 1 90.5 59 PRO B O 1
ATOM 2971 N N . ARG B 1 60 ? 1.832 -28.844 5.816 1 94.38 60 ARG B N 1
ATOM 2972 C CA . ARG B 1 60 ? 2.678 -28.562 4.66 1 94.38 60 ARG B CA 1
ATOM 2973 C C . ARG B 1 60 ? 2.504 -27.125 4.184 1 94.38 60 ARG B C 1
ATOM 2975 O O . ARG B 1 60 ? 1.41 -26.562 4.27 1 94.38 60 ARG B O 1
ATOM 2982 N N . SER B 1 61 ? 3.553 -26.547 3.744 1 95.94 61 SER B N 1
ATOM 2983 C CA . SER B 1 61 ? 3.561 -25.234 3.117 1 95.94 61 SER B CA 1
ATOM 2984 C C . SER B 1 61 ? 4.742 -25.078 2.164 1 95.94 61 SER B C 1
ATOM 2986 O O . SER B 1 61 ? 5.645 -25.922 2.148 1 95.94 61 SER B O 1
ATOM 2988 N N . GLY B 1 62 ? 4.625 -24.203 1.249 1 97.38 62 GLY B N 1
ATOM 2989 C CA . GLY B 1 62 ? 5.777 -23.875 0.421 1 97.38 62 GLY B CA 1
ATOM 2990 C C . GLY B 1 62 ? 6.797 -23 1.128 1 97.38 62 GLY B C 1
ATOM 2991 O O . GLY B 1 62 ? 6.449 -21.953 1.672 1 97.38 62 GLY B O 1
ATOM 2992 N N . LYS B 1 63 ? 8.078 -23.453 1.134 1 97.69 63 LYS B N 1
ATOM 2993 C CA . LYS B 1 63 ? 9.086 -22.734 1.901 1 97.69 63 LYS B CA 1
ATOM 2994 C C . LYS B 1 63 ? 10.312 -22.438 1.045 1 97.69 63 LYS B C 1
ATOM 2996 O O . LYS B 1 63 ? 10.812 -23.312 0.328 1 97.69 63 LYS B O 1
ATOM 3001 N N . ILE B 1 64 ? 10.664 -21.141 1.111 1 97.44 64 ILE B N 1
ATOM 3002 C CA . ILE B 1 64 ? 11.914 -20.719 0.483 1 97.44 64 ILE B CA 1
ATOM 3003 C C . ILE B 1 64 ? 13.094 -21.141 1.36 1 97.44 64 ILE B C 1
ATOM 3005 O O . ILE B 1 64 ? 12.984 -21.172 2.588 1 97.44 64 ILE B O 1
ATOM 3009 N N . ASN B 1 65 ? 14.234 -21.391 0.7 1 94.81 65 ASN B N 1
ATOM 3010 C CA . ASN B 1 65 ? 15.445 -21.766 1.414 1 94.81 65 ASN B CA 1
ATOM 3011 C C . ASN B 1 65 ? 16.297 -20.562 1.788 1 94.81 65 ASN B C 1
ATOM 3013 O O . ASN B 1 65 ? 16.203 -19.516 1.134 1 94.81 65 ASN B O 1
ATOM 3017 N N . GLY B 1 66 ? 17.062 -20.641 2.842 1 92.25 66 GLY B N 1
ATOM 3018 C CA . GLY B 1 66 ? 18.141 -19.719 3.15 1 92.25 66 GLY B CA 1
ATOM 3019 C C . GLY B 1 66 ? 17.656 -18.344 3.545 1 92.25 66 GLY B C 1
ATOM 3020 O O . GLY B 1 66 ? 18.219 -17.344 3.1 1 92.25 66 GLY B O 1
ATOM 3021 N N . LEU B 1 67 ? 16.672 -18.219 4.406 1 92.19 67 LEU B N 1
ATOM 3022 C CA . LEU B 1 67 ? 16.125 -16.922 4.801 1 92.19 67 LEU B CA 1
ATOM 3023 C C . LEU B 1 67 ? 17.156 -16.125 5.609 1 92.19 67 LEU B C 1
ATOM 3025 O O . LEU B 1 67 ? 17.047 -14.906 5.727 1 92.19 67 LEU B O 1
ATOM 3029 N N . GLU B 1 68 ? 18.094 -16.828 6.176 1 89.25 68 GLU B N 1
ATOM 3030 C CA . GLU B 1 68 ? 19.031 -16.203 7.109 1 89.25 68 GLU B CA 1
ATOM 3031 C C . GLU B 1 68 ? 20.203 -15.555 6.375 1 89.25 68 GLU B C 1
ATOM 3033 O O . GLU B 1 68 ? 21 -14.844 6.98 1 89.25 68 GLU B O 1
ATOM 3038 N N . LYS B 1 69 ? 20.266 -15.758 5.109 1 88.75 69 LYS B N 1
ATOM 3039 C CA . LYS B 1 69 ? 21.406 -15.258 4.348 1 88.75 69 LYS B CA 1
ATOM 3040 C C . LYS B 1 69 ? 21.062 -13.938 3.656 1 88.75 69 LYS B C 1
ATOM 3042 O O . LYS B 1 69 ? 19.969 -13.773 3.133 1 88.75 69 LYS B O 1
ATOM 3047 N N . PHE B 1 70 ? 22 -13.023 3.787 1 90.81 70 PHE B N 1
ATOM 3048 C CA . PHE B 1 70 ? 21.891 -11.727 3.141 1 90.81 70 PHE B CA 1
ATOM 3049 C C . PHE B 1 70 ? 23.266 -11.109 2.92 1 90.81 70 PHE B C 1
ATOM 3051 O O . PHE B 1 70 ? 24.094 -11.094 3.826 1 90.81 70 PHE B O 1
ATOM 3058 N N . ASP B 1 71 ? 23.469 -10.625 1.742 1 90.06 71 ASP B N 1
ATOM 3059 C CA . ASP B 1 71 ? 24.734 -9.953 1.454 1 90.06 71 ASP B CA 1
ATOM 3060 C C . ASP B 1 71 ? 24.688 -8.484 1.874 1 90.06 71 ASP B C 1
ATOM 3062 O O . ASP B 1 71 ? 24.672 -7.594 1.024 1 90.06 71 ASP B O 1
ATOM 3066 N N . ALA B 1 72 ? 24.781 -8.266 3.076 1 92 72 ALA B N 1
ATOM 3067 C CA . ALA B 1 72 ? 24.578 -6.938 3.65 1 92 72 ALA B CA 1
ATOM 3068 C C . ALA B 1 72 ? 25.625 -5.957 3.121 1 92 72 ALA B C 1
ATOM 3070 O O . ALA B 1 72 ? 25.297 -4.832 2.748 1 92 72 ALA B O 1
ATOM 3071 N N . SER B 1 73 ? 26.859 -6.371 3.025 1 92.44 73 SER B N 1
ATOM 3072 C CA . SER B 1 73 ? 27.953 -5.504 2.6 1 92.44 73 SER B CA 1
ATOM 3073 C C . SER B 1 73 ? 27.766 -5.059 1.152 1 92.44 73 SER B C 1
ATOM 3075 O O . SER B 1 73 ? 28.047 -3.91 0.812 1 92.44 73 SER B O 1
ATOM 3077 N N . PHE B 1 74 ? 27.281 -5.969 0.387 1 94.06 74 PHE B N 1
ATOM 3078 C CA . PHE B 1 74 ? 27.062 -5.656 -1.019 1 94.06 74 PHE B CA 1
ATOM 3079 C C . PHE B 1 74 ? 26.062 -4.516 -1.164 1 94.06 74 PHE B C 1
ATOM 3081 O O . PHE B 1 74 ? 26.203 -3.664 -2.045 1 94.06 74 PHE B O 1
ATOM 3088 N N . PHE B 1 75 ? 25.094 -4.441 -0.339 1 94.69 75 PHE B N 1
ATOM 3089 C CA . PHE B 1 75 ? 24.031 -3.441 -0.426 1 94.69 75 PHE B CA 1
ATOM 3090 C C . PHE B 1 75 ? 24.297 -2.291 0.538 1 94.69 75 PHE B C 1
ATOM 3092 O O . PHE B 1 75 ? 23.406 -1.479 0.8 1 94.69 75 PHE B O 1
ATOM 3099 N N . SER B 1 76 ? 25.422 -2.312 1.177 1 91.06 76 SER B N 1
ATOM 3100 C CA . SER B 1 76 ? 25.844 -1.256 2.088 1 91.06 76 SER B CA 1
ATOM 3101 C C . SER B 1 76 ? 24.891 -1.131 3.273 1 91.06 76 SER B C 1
ATOM 3103 O O . SER B 1 76 ? 24.5 -0.023 3.648 1 91.06 76 SER B O 1
ATOM 3105 N N . VAL B 1 77 ? 24.484 -2.232 3.758 1 90.94 77 VAL B N 1
ATOM 3106 C CA . VAL B 1 77 ? 23.656 -2.279 4.961 1 90.94 77 VAL B CA 1
ATOM 3107 C C . VAL B 1 77 ? 24.5 -2.734 6.148 1 90.94 77 VAL B C 1
ATOM 3109 O O . VAL B 1 77 ? 25.141 -3.785 6.094 1 90.94 77 VAL B O 1
ATOM 3112 N N . HIS B 1 78 ? 24.516 -1.888 7.137 1 88.38 78 HIS B N 1
ATOM 3113 C CA . HIS B 1 78 ? 25.234 -2.26 8.344 1 88.38 78 HIS B CA 1
ATOM 3114 C C . HIS B 1 78 ? 24.656 -3.516 8.977 1 88.38 78 HIS B C 1
ATOM 3116 O O . HIS B 1 78 ? 23.438 -3.734 8.914 1 88.38 78 HIS B O 1
ATOM 3122 N N . PHE B 1 79 ? 25.5 -4.289 9.656 1 86.69 79 PHE B N 1
ATOM 3123 C CA . PHE B 1 79 ? 25.078 -5.598 10.156 1 86.69 79 PHE B CA 1
ATOM 3124 C C . PHE B 1 79 ? 23.969 -5.453 11.188 1 86.69 79 PHE B C 1
ATOM 3126 O O . PHE B 1 79 ? 23.062 -6.285 11.242 1 86.69 79 PHE B O 1
ATOM 3133 N N . LYS B 1 80 ? 24 -4.402 11.992 1 84.38 80 LYS B N 1
ATOM 3134 C CA . LYS B 1 80 ? 22.969 -4.188 13.008 1 84.38 80 LYS B CA 1
ATOM 3135 C C . LYS B 1 80 ? 21.609 -3.93 12.359 1 84.38 80 LYS B C 1
ATOM 3137 O O . LYS B 1 80 ? 20.578 -4.391 12.859 1 84.38 80 LYS B O 1
ATOM 3142 N N . GLN B 1 81 ? 21.688 -3.246 11.289 1 86.69 81 GLN B N 1
ATOM 3143 C CA . GLN B 1 81 ? 20.453 -2.975 10.555 1 86.69 81 GLN B CA 1
ATOM 3144 C C . GLN B 1 81 ? 19.953 -4.227 9.844 1 86.69 81 GLN B C 1
ATOM 3146 O O . GLN B 1 81 ? 18.75 -4.52 9.867 1 86.69 81 GLN B O 1
ATOM 3151 N N . ALA B 1 82 ? 20.891 -4.938 9.289 1 89.44 82 ALA B N 1
ATOM 3152 C CA . ALA B 1 82 ? 20.531 -6.145 8.547 1 89.44 82 ALA B CA 1
ATOM 3153 C C . ALA B 1 82 ? 19.812 -7.148 9.438 1 89.44 82 ALA B C 1
ATOM 3155 O O . ALA B 1 82 ? 18.891 -7.844 8.984 1 89.44 82 ALA B O 1
ATOM 3156 N N . HIS B 1 83 ? 20.172 -7.164 10.617 1 87.69 83 HIS B N 1
ATOM 3157 C CA . HIS B 1 83 ? 19.625 -8.125 11.57 1 87.69 83 HIS B CA 1
ATOM 3158 C C . HIS B 1 83 ? 18.156 -7.848 11.844 1 87.69 83 HIS B C 1
ATOM 3160 O O . HIS B 1 83 ? 17.375 -8.773 12.109 1 87.69 83 HIS B O 1
ATOM 3166 N N . THR B 1 84 ? 17.75 -6.629 11.742 1 87.88 84 THR B N 1
ATOM 3167 C CA . THR B 1 84 ? 16.391 -6.254 12.094 1 87.88 84 THR B CA 1
ATOM 3168 C C . THR B 1 84 ? 15.539 -6.094 10.836 1 87.88 84 THR B C 1
ATOM 3170 O O . THR B 1 84 ? 14.352 -5.762 10.922 1 87.88 84 THR B O 1
ATOM 3173 N N . MET B 1 85 ? 16.172 -6.352 9.75 1 92 85 MET B N 1
ATOM 3174 C CA . MET B 1 85 ? 15.422 -6.223 8.508 1 92 85 MET B CA 1
ATOM 3175 C C . MET B 1 85 ? 14.516 -7.422 8.289 1 92 85 MET B C 1
ATOM 3177 O O . MET B 1 85 ? 14.906 -8.562 8.539 1 92 85 MET B O 1
ATOM 3181 N N . ASP B 1 86 ? 13.344 -7.137 7.84 1 93.06 86 ASP B N 1
ATOM 3182 C CA . ASP B 1 86 ? 12.477 -8.211 7.367 1 93.06 86 ASP B CA 1
ATOM 3183 C C . ASP B 1 86 ? 13.156 -9.039 6.285 1 93.06 86 ASP B C 1
ATOM 3185 O O . ASP B 1 86 ? 13.664 -8.492 5.305 1 93.06 86 ASP B O 1
ATOM 3189 N N . PRO B 1 87 ? 13.219 -10.375 6.438 1 95.25 87 PRO B N 1
ATOM 3190 C CA . PRO B 1 87 ? 13.82 -11.195 5.383 1 95.25 87 PRO B CA 1
ATOM 3191 C C . PRO B 1 87 ? 13.195 -10.945 4.012 1 95.25 87 PRO B C 1
ATOM 3193 O O . PRO B 1 87 ? 13.875 -11.062 2.99 1 95.25 87 PRO B O 1
ATOM 3196 N N . GLN B 1 88 ? 11.93 -10.586 3.953 1 96.38 88 GLN B N 1
ATOM 3197 C CA . GLN B 1 88 ? 11.32 -10.211 2.682 1 96.38 88 GLN B CA 1
ATOM 3198 C C . GLN B 1 88 ? 12.086 -9.07 2.016 1 96.38 88 GLN B C 1
ATOM 3200 O O . GLN B 1 88 ? 12.328 -9.102 0.808 1 96.38 88 GLN B O 1
ATOM 3205 N N . CYS B 1 89 ? 12.43 -8.117 2.816 1 95.94 89 CYS B N 1
ATOM 3206 C CA . CYS B 1 89 ? 13.148 -6.957 2.303 1 95.94 89 CYS B CA 1
ATOM 3207 C C . CYS B 1 89 ? 14.539 -7.348 1.808 1 95.94 89 CYS B C 1
ATOM 3209 O O . CYS B 1 89 ? 14.953 -6.945 0.72 1 95.94 89 CYS B O 1
ATOM 3211 N N . ARG B 1 90 ? 15.242 -8.109 2.586 1 96.56 90 ARG B N 1
ATOM 3212 C CA . ARG B 1 90 ? 16.578 -8.562 2.223 1 96.56 90 ARG B CA 1
ATOM 3213 C C . ARG B 1 90 ? 16.562 -9.359 0.921 1 96.56 90 ARG B C 1
ATOM 3215 O O . ARG B 1 90 ? 17.297 -9.047 -0.014 1 96.56 90 ARG B O 1
ATOM 3222 N N . LEU B 1 91 ? 15.695 -10.289 0.885 1 97.25 91 LEU B N 1
ATOM 3223 C CA . LEU B 1 91 ? 15.641 -11.18 -0.267 1 97.25 91 LEU B CA 1
ATOM 3224 C C . LEU B 1 91 ? 15.133 -10.445 -1.502 1 97.25 91 LEU B C 1
ATOM 3226 O O . LEU B 1 91 ? 15.586 -10.711 -2.617 1 97.25 91 LEU B O 1
ATOM 3230 N N . LEU B 1 92 ? 14.195 -9.539 -1.314 1 97.94 92 LEU B N 1
ATOM 3231 C CA . LEU B 1 92 ? 13.688 -8.773 -2.447 1 97.94 92 LEU B CA 1
ATOM 3232 C C . LEU B 1 92 ? 14.773 -7.879 -3.033 1 97.94 92 LEU B C 1
ATOM 3234 O O . LEU B 1 92 ? 14.852 -7.711 -4.254 1 97.94 92 LEU B O 1
ATOM 3238 N N . LEU B 1 93 ? 15.555 -7.281 -2.18 1 97.69 93 LEU B N 1
ATOM 3239 C CA . LEU B 1 93 ? 16.656 -6.449 -2.641 1 97.69 93 LEU B CA 1
ATOM 3240 C C . LEU B 1 93 ? 17.594 -7.246 -3.543 1 97.69 93 LEU B C 1
ATOM 3242 O O . LEU B 1 93 ? 18.016 -6.762 -4.598 1 97.69 93 LEU B O 1
ATOM 3246 N N . GLU B 1 94 ? 17.891 -8.414 -3.154 1 98.12 94 GLU B N 1
ATOM 3247 C CA . GLU B 1 94 ? 18.75 -9.289 -3.953 1 98.12 94 GLU B CA 1
ATOM 3248 C C . GLU B 1 94 ? 18.078 -9.641 -5.285 1 98.12 94 GLU B C 1
ATOM 3250 O O . GLU B 1 94 ? 18.734 -9.625 -6.328 1 98.12 94 GLU B O 1
ATOM 3255 N N . ARG B 1 95 ? 16.828 -9.93 -5.227 1 98.38 95 ARG B N 1
ATOM 3256 C CA . ARG B 1 95 ? 16.125 -10.289 -6.449 1 98.38 95 ARG B CA 1
ATOM 3257 C C . ARG B 1 95 ? 15.969 -9.078 -7.371 1 98.38 95 ARG B C 1
ATOM 3259 O O . ARG B 1 95 ? 16.016 -9.219 -8.594 1 98.38 95 ARG B O 1
ATOM 3266 N N . ALA B 1 96 ? 15.805 -7.938 -6.781 1 98.69 96 ALA B N 1
ATOM 3267 C CA . ALA B 1 96 ? 15.781 -6.715 -7.578 1 98.69 96 ALA B CA 1
ATOM 3268 C C . ALA B 1 96 ? 17.078 -6.551 -8.367 1 98.69 96 ALA B C 1
ATOM 3270 O O . ALA B 1 96 ? 17.047 -6.312 -9.578 1 98.69 96 ALA B O 1
ATOM 3271 N N . TYR B 1 97 ? 18.219 -6.738 -7.711 1 98.62 97 TYR B N 1
ATOM 3272 C CA . TYR B 1 97 ? 19.516 -6.684 -8.359 1 98.62 97 TYR B CA 1
ATOM 3273 C C . TYR B 1 97 ? 19.609 -7.715 -9.477 1 98.62 97 TYR B C 1
ATOM 3275 O O . TYR B 1 97 ? 20.031 -7.395 -10.594 1 98.62 97 TYR B O 1
ATOM 3283 N N . GLU B 1 98 ? 19.203 -8.891 -9.188 1 98.69 98 GLU B N 1
ATOM 3284 C CA . GLU B 1 98 ? 19.312 -9.992 -10.141 1 98.69 98 GLU B CA 1
ATOM 3285 C C . GLU B 1 98 ? 18.422 -9.742 -11.359 1 98.69 98 GLU B C 1
ATOM 3287 O O . GLU B 1 98 ? 18.812 -10.055 -12.492 1 98.69 98 GLU B O 1
ATOM 3292 N N . ALA B 1 99 ? 17.25 -9.211 -11.156 1 98.81 99 ALA B N 1
ATOM 3293 C CA . ALA B 1 99 ? 16.344 -8.93 -12.266 1 98.81 99 ALA B CA 1
ATOM 3294 C C . ALA B 1 99 ? 16.922 -7.863 -13.195 1 98.81 99 ALA B C 1
ATOM 3296 O O . ALA B 1 99 ? 16.812 -7.969 -14.414 1 98.81 99 ALA B O 1
ATOM 3297 N N . ILE B 1 100 ? 17.516 -6.863 -12.625 1 98.75 100 ILE B N 1
ATOM 3298 C CA . ILE B 1 100 ? 18.125 -5.797 -13.406 1 98.75 100 ILE B CA 1
ATOM 3299 C C . ILE B 1 100 ? 19.281 -6.359 -14.234 1 98.75 100 ILE B C 1
ATOM 3301 O O . ILE B 1 100 ? 19.375 -6.09 -15.438 1 98.75 100 ILE B O 1
ATOM 3305 N N . VAL B 1 101 ? 20.109 -7.184 -13.602 1 98.62 101 VAL B N 1
ATOM 3306 C CA . VAL B 1 101 ? 21.25 -7.797 -14.281 1 98.62 101 VAL B CA 1
ATOM 3307 C C . VAL B 1 101 ? 20.75 -8.742 -15.375 1 98.62 101 VAL B C 1
ATOM 3309 O O . VAL B 1 101 ? 21.297 -8.781 -16.469 1 98.62 101 VAL B O 1
ATOM 3312 N N . ASP B 1 102 ? 19.719 -9.484 -15.047 1 98.69 102 ASP B N 1
ATOM 3313 C CA . ASP B 1 102 ? 19.125 -10.391 -16.031 1 98.69 102 ASP B CA 1
ATOM 3314 C C . ASP B 1 102 ? 18.656 -9.633 -17.266 1 98.69 102 ASP B C 1
ATOM 3316 O O . ASP B 1 102 ? 18.688 -10.172 -18.375 1 98.69 102 ASP B O 1
ATOM 3320 N N . ALA B 1 103 ? 18.25 -8.422 -17.125 1 98.69 103 ALA B N 1
ATOM 3321 C CA . ALA B 1 103 ? 17.781 -7.586 -18.219 1 98.69 103 ALA B CA 1
ATOM 3322 C C . ALA B 1 103 ? 18.953 -7.066 -19.047 1 98.69 103 ALA B C 1
ATOM 3324 O O . ALA B 1 103 ? 18.75 -6.434 -20.094 1 98.69 103 ALA B O 1
ATOM 3325 N N . GLY B 1 104 ? 20.141 -7.281 -18.578 1 98.31 104 GLY B N 1
ATOM 3326 C CA . GLY B 1 104 ? 21.328 -6.758 -19.234 1 98.31 104 GLY B CA 1
ATOM 3327 C C . GLY B 1 104 ? 21.594 -5.297 -18.922 1 98.31 104 GLY B C 1
ATOM 3328 O O . GLY B 1 104 ? 22.219 -4.59 -19.719 1 98.31 104 GLY B O 1
ATOM 3329 N N . VAL B 1 105 ? 21.031 -4.848 -17.844 1 98.06 105 VAL B N 1
ATOM 3330 C CA . VAL B 1 105 ? 21.188 -3.451 -17.453 1 98.06 105 VAL B CA 1
ATOM 3331 C C . VAL B 1 105 ? 22.156 -3.34 -16.281 1 98.06 105 VAL B C 1
ATOM 3333 O O . VAL B 1 105 ? 22.125 -4.145 -15.352 1 98.06 105 VAL B O 1
ATOM 3336 N N . ASN B 1 106 ? 23.062 -2.391 -16.359 1 97.75 106 ASN B N 1
ATOM 3337 C CA . ASN B 1 106 ? 23.922 -2.059 -15.242 1 97.75 106 ASN B CA 1
ATOM 3338 C C . ASN B 1 106 ? 23.172 -1.269 -14.172 1 97.75 106 ASN B C 1
ATOM 3340 O O . ASN B 1 106 ? 22.766 -0.135 -14.406 1 97.75 106 ASN B O 1
ATOM 3344 N N . PRO B 1 107 ? 23.031 -1.81 -13.008 1 97.62 107 PRO B N 1
ATOM 3345 C CA . PRO B 1 107 ? 22.281 -1.1 -11.969 1 97.62 107 PRO B CA 1
ATOM 3346 C C . PRO B 1 107 ? 22.812 0.311 -11.719 1 97.62 107 PRO B C 1
ATOM 3348 O O . PRO B 1 107 ? 22.031 1.226 -11.438 1 97.62 107 PRO B O 1
ATOM 3351 N N . ARG B 1 108 ? 24.047 0.543 -11.852 1 96.88 108 ARG B N 1
ATOM 3352 C CA . ARG B 1 108 ? 24.656 1.849 -11.609 1 96.88 108 ARG B CA 1
ATOM 3353 C C . ARG B 1 108 ? 24.172 2.873 -12.633 1 96.88 108 ARG B C 1
ATOM 3355 O O . ARG B 1 108 ? 24.109 4.07 -12.336 1 96.88 108 ARG B O 1
ATOM 3362 N N . SER B 1 109 ? 23.859 2.396 -13.75 1 97.69 109 SER B N 1
ATOM 3363 C CA . SER B 1 109 ? 23.422 3.291 -14.82 1 97.69 109 SER B CA 1
ATOM 3364 C C . SER B 1 109 ? 22.016 3.832 -14.555 1 97.69 109 SER B C 1
ATOM 3366 O O . SER B 1 109 ? 21.578 4.781 -15.203 1 97.69 109 SER B O 1
ATOM 3368 N N . LEU B 1 110 ? 21.328 3.27 -13.641 1 98 110 LEU B N 1
ATOM 3369 C CA . LEU B 1 110 ? 19.969 3.68 -13.344 1 98 110 LEU B CA 1
ATOM 3370 C C . LEU B 1 110 ? 19.953 4.848 -12.359 1 98 110 LEU B C 1
ATOM 3372 O O . LEU B 1 110 ? 18.922 5.504 -12.188 1 98 110 LEU B O 1
ATOM 3376 N N . ARG B 1 111 ? 21.078 5.098 -11.664 1 97.56 111 ARG B N 1
ATOM 3377 C CA . ARG B 1 111 ? 21.141 6.121 -10.633 1 97.56 111 ARG B CA 1
ATOM 3378 C C . ARG B 1 111 ? 20.719 7.48 -11.18 1 97.56 111 ARG B C 1
ATOM 3380 O O . ARG B 1 111 ? 21.188 7.898 -12.242 1 97.56 111 ARG B O 1
ATOM 3387 N N . GLY B 1 112 ? 19.797 8.102 -10.422 1 96.75 112 GLY B N 1
ATOM 3388 C CA . GLY B 1 112 ? 19.359 9.438 -10.797 1 96.75 112 GLY B CA 1
ATOM 3389 C C . GLY B 1 112 ? 18.203 9.43 -11.789 1 96.75 112 GLY B C 1
ATOM 3390 O O . GLY B 1 112 ? 17.594 10.469 -12.047 1 96.75 112 GLY B O 1
ATOM 3391 N N . LYS B 1 113 ? 17.859 8.281 -12.297 1 97.44 113 LYS B N 1
ATOM 3392 C CA . LYS B 1 113 ? 16.812 8.195 -13.312 1 97.44 113 LYS B CA 1
ATOM 3393 C C . LYS B 1 113 ? 15.43 8.016 -12.672 1 97.44 113 LYS B C 1
ATOM 3395 O O . LYS B 1 113 ? 15.328 7.684 -11.484 1 97.44 113 LYS B O 1
ATOM 3400 N N . LYS B 1 114 ? 14.469 8.289 -13.508 1 97.19 114 LYS B N 1
ATOM 3401 C CA . LYS B 1 114 ? 13.094 8.078 -13.062 1 97.19 114 LYS B CA 1
ATOM 3402 C C . LYS B 1 114 ? 12.688 6.617 -13.242 1 97.19 114 LYS B C 1
ATOM 3404 O O . LYS B 1 114 ? 12 6.273 -14.211 1 97.19 114 LYS B O 1
ATOM 3409 N N . VAL B 1 115 ? 13.117 5.844 -12.367 1 98.44 115 VAL B N 1
ATOM 3410 C CA . VAL B 1 115 ? 12.773 4.426 -12.32 1 98.44 115 VAL B CA 1
ATOM 3411 C C . VAL B 1 115 ? 11.789 4.168 -11.18 1 98.44 115 VAL B C 1
ATOM 3413 O O . VAL B 1 115 ? 12.047 4.547 -10.039 1 98.44 115 VAL B O 1
ATOM 3416 N N . GLY B 1 116 ? 10.648 3.594 -11.539 1 98.62 116 GLY B N 1
ATOM 3417 C CA . GLY B 1 116 ? 9.672 3.275 -10.508 1 98.62 116 GLY B CA 1
ATOM 3418 C C . GLY B 1 116 ? 9.945 1.95 -9.82 1 98.62 116 GLY B C 1
ATOM 3419 O O . GLY B 1 116 ? 10.461 1.019 -10.438 1 98.62 116 GLY B O 1
ATOM 3420 N N . VAL B 1 117 ? 9.648 1.875 -8.555 1 98.88 117 VAL B N 1
ATOM 3421 C CA . VAL B 1 117 ? 9.703 0.64 -7.777 1 98.88 117 VAL B CA 1
ATOM 3422 C C . VAL B 1 117 ? 8.352 0.375 -7.125 1 98.88 117 VAL B C 1
ATOM 3424 O O . VAL B 1 117 ? 7.895 1.153 -6.281 1 98.88 117 VAL B O 1
ATOM 3427 N N . TYR B 1 118 ? 7.715 -0.679 -7.543 1 98.75 118 TYR B N 1
ATOM 3428 C CA . TYR B 1 118 ? 6.371 -1.055 -7.113 1 98.75 118 TYR B CA 1
ATOM 3429 C C . TYR B 1 118 ? 6.367 -2.445 -6.488 1 98.75 118 TYR B C 1
ATOM 3431 O O . TYR B 1 118 ? 6.754 -3.424 -7.133 1 98.75 118 TYR B O 1
ATOM 3439 N N . VAL B 1 119 ? 5.887 -2.516 -5.238 1 98.81 119 VAL B N 1
ATOM 3440 C CA . VAL B 1 119 ? 5.977 -3.807 -4.562 1 98.81 119 VAL B CA 1
ATOM 3441 C C . VAL B 1 119 ? 4.605 -4.207 -4.027 1 98.81 119 VAL B C 1
ATOM 3443 O O . VAL B 1 119 ? 3.967 -3.441 -3.301 1 98.81 119 VAL B O 1
ATOM 3446 N N . GLY B 1 120 ? 4.094 -5.379 -4.441 1 98.44 120 GLY B N 1
ATOM 3447 C CA . GLY B 1 120 ? 2.922 -5.98 -3.826 1 98.44 120 GLY B CA 1
ATOM 3448 C C . GLY B 1 120 ? 3.244 -6.758 -2.564 1 98.44 120 GLY B C 1
ATOM 3449 O O . GLY B 1 120 ? 4.055 -7.684 -2.59 1 98.44 120 GLY B O 1
ATOM 3450 N N . VAL B 1 121 ? 2.629 -6.355 -1.457 1 96.56 121 VAL B N 1
ATOM 3451 C CA . VAL B 1 121 ? 2.885 -7.027 -0.187 1 96.56 121 VAL B CA 1
ATOM 3452 C C . VAL B 1 121 ? 1.677 -6.867 0.734 1 96.56 121 VAL B C 1
ATOM 3454 O O . VAL B 1 121 ? 1.056 -5.805 0.774 1 96.56 121 VAL B O 1
ATOM 3457 N N . CYS B 1 122 ? 1.388 -7.969 1.417 1 90.44 122 CYS B N 1
ATOM 3458 C CA . CYS B 1 122 ? 0.236 -7.926 2.311 1 90.44 122 CYS B CA 1
ATOM 3459 C C . CYS B 1 122 ? 0.672 -8.016 3.768 1 90.44 122 CYS B C 1
ATOM 3461 O O . CYS B 1 122 ? 0.099 -7.348 4.633 1 90.44 122 CYS B O 1
ATOM 3463 N N . PHE B 1 123 ? 1.705 -8.867 4 1 84.75 123 PHE B N 1
ATOM 3464 C CA . PHE B 1 123 ? 2.105 -9.117 5.379 1 84.75 123 PHE B CA 1
ATOM 3465 C C . PHE B 1 123 ? 3.607 -8.922 5.551 1 84.75 123 PHE B C 1
ATOM 3467 O O . PHE B 1 123 ? 4.379 -9.125 4.613 1 84.75 123 PHE B O 1
ATOM 3474 N N . SER B 1 124 ? 3.938 -8.461 6.656 1 86.12 124 SER B N 1
ATOM 3475 C CA . SER B 1 124 ? 5.273 -8.578 7.238 1 86.12 124 SER B CA 1
ATOM 3476 C C . SER B 1 124 ? 5.215 -9.172 8.641 1 86.12 124 SER B C 1
ATOM 3478 O O . SER B 1 124 ? 5.051 -8.445 9.625 1 86.12 124 SER B O 1
ATOM 3480 N N . GLU B 1 125 ? 5.383 -10.422 8.711 1 84.88 125 GLU B N 1
ATOM 3481 C CA . GLU B 1 125 ? 5.156 -11.109 9.977 1 84.88 125 GLU B CA 1
ATOM 3482 C C . GLU B 1 125 ? 6.301 -10.852 10.953 1 84.88 125 GLU B C 1
ATOM 3484 O O . GLU B 1 125 ? 6.156 -11.07 12.156 1 84.88 125 GLU B O 1
ATOM 3489 N N . SER B 1 126 ? 7.387 -10.352 10.422 1 84.44 126 SER B N 1
ATOM 3490 C CA . SER B 1 126 ? 8.516 -9.977 11.273 1 84.44 126 SER B CA 1
ATOM 3491 C C . SER B 1 126 ? 8.18 -8.773 12.148 1 84.44 126 SER B C 1
ATOM 3493 O O . SER B 1 126 ? 8.859 -8.516 13.141 1 84.44 126 SER B O 1
ATOM 3495 N N . GLU B 1 127 ? 7.191 -8.07 11.781 1 80.06 127 GLU B N 1
ATOM 3496 C CA . GLU B 1 127 ? 6.77 -6.91 12.555 1 80.06 127 GLU B CA 1
ATOM 3497 C C . GLU B 1 127 ? 6.41 -7.301 13.984 1 80.06 127 GLU B C 1
ATOM 3499 O O . GLU B 1 127 ? 6.613 -6.52 14.914 1 80.06 127 GLU B O 1
ATOM 3504 N N . LYS B 1 128 ? 5.871 -8.484 14.109 1 76.31 128 LYS B N 1
ATOM 3505 C CA . LYS B 1 128 ? 5.523 -8.961 15.445 1 76.31 128 LYS B CA 1
ATOM 3506 C C . LYS B 1 128 ? 6.711 -8.852 16.391 1 76.31 128 LYS B C 1
ATOM 3508 O O . LYS B 1 128 ? 6.582 -8.297 17.484 1 76.31 128 LYS B O 1
ATOM 3513 N N . THR B 1 129 ? 7.77 -9.32 15.898 1 73.56 129 THR B N 1
ATOM 3514 C CA . THR B 1 129 ? 8.969 -9.383 16.719 1 73.56 129 THR B CA 1
ATOM 3515 C C . THR B 1 129 ? 9.555 -7.992 16.938 1 73.56 129 THR B C 1
ATOM 3517 O O . THR B 1 129 ? 9.812 -7.586 18.078 1 73.56 129 THR B O 1
ATOM 3520 N N . TRP B 1 130 ? 9.562 -7.281 15.984 1 72.75 130 TRP B N 1
ATOM 3521 C CA . TRP B 1 130 ? 10.414 -6.098 16.047 1 72.75 130 TRP B CA 1
ATOM 3522 C C . TRP B 1 130 ? 9.602 -4.871 16.469 1 72.75 130 TRP B C 1
ATOM 3524 O O . TRP B 1 130 ? 10.164 -3.895 16.969 1 72.75 130 TRP B O 1
ATOM 3534 N N . PHE B 1 131 ? 8.328 -4.938 16.25 1 71 131 PHE B N 1
ATOM 3535 C CA . PHE B 1 131 ? 7.516 -3.795 16.656 1 71 131 PHE B CA 1
ATOM 3536 C C . PHE B 1 131 ? 6.934 -4.004 18.047 1 71 131 PHE B C 1
ATOM 3538 O O . PHE B 1 131 ? 6.75 -3.041 18.797 1 71 131 PHE B O 1
ATOM 3545 N N . TYR B 1 132 ? 6.719 -5.262 18.422 1 74.56 132 TYR B N 1
ATOM 3546 C CA . TYR B 1 132 ? 5.816 -5.441 19.562 1 74.56 132 TYR B CA 1
ATOM 3547 C C . TYR B 1 132 ? 6.492 -6.234 20.672 1 74.56 132 TYR B C 1
ATOM 3549 O O . TYR B 1 132 ? 6.086 -6.156 21.828 1 74.56 132 TYR B O 1
ATOM 3557 N N . GLU B 1 133 ? 7.461 -6.996 20.281 1 74.56 133 GLU B N 1
ATOM 3558 C CA . GLU B 1 133 ? 7.965 -7.914 21.297 1 74.56 133 GLU B CA 1
ATOM 3559 C C . GLU B 1 133 ? 9.359 -7.508 21.766 1 74.56 133 GLU B C 1
ATOM 3561 O O . GLU B 1 133 ? 9.633 -7.457 22.969 1 74.56 133 GLU B O 1
ATOM 3566 N N . LYS B 1 134 ? 10.281 -7.328 20.828 1 69.31 134 LYS B N 1
ATOM 3567 C CA . LYS B 1 134 ? 11.672 -7.07 21.203 1 69.31 134 LYS B CA 1
ATOM 3568 C C . LYS B 1 134 ? 11.93 -5.578 21.375 1 69.31 134 LYS B C 1
ATOM 3570 O O . LYS B 1 134 ? 11.578 -4.773 20.5 1 69.31 134 LYS B O 1
ATOM 3575 N N . LEU B 1 135 ? 12.281 -5.289 22.578 1 67 135 LEU B N 1
ATOM 3576 C CA . LEU B 1 135 ? 12.711 -3.914 22.812 1 67 135 LEU B CA 1
ATOM 3577 C C . LEU B 1 135 ? 14.133 -3.693 22.297 1 67 135 LEU B C 1
ATOM 3579 O O . LEU B 1 135 ? 15.094 -4.246 22.844 1 67 135 LEU B O 1
ATOM 3583 N N . GLN B 1 136 ? 14.141 -3.25 21.109 1 66.19 136 GLN B N 1
ATOM 3584 C CA . GLN B 1 136 ? 15.461 -3.031 20.516 1 66.19 136 GLN B CA 1
ATOM 3585 C C . GLN B 1 136 ? 16.047 -1.7 20.969 1 66.19 136 GLN B C 1
ATOM 3587 O O . GLN B 1 136 ? 15.312 -0.762 21.281 1 66.19 136 GLN B O 1
ATOM 3592 N N . LEU B 1 137 ? 17.328 -1.737 20.938 1 66.12 137 LEU B N 1
ATOM 3593 C CA . LEU B 1 137 ? 18.047 -0.567 21.422 1 66.12 137 LEU B CA 1
ATOM 3594 C C . LEU B 1 137 ? 18.078 0.529 20.359 1 66.12 137 LEU B C 1
ATOM 3596 O O . LEU B 1 137 ? 18.016 1.717 20.688 1 66.12 137 LEU B O 1
ATOM 3600 N N . SER B 1 138 ? 18.109 0.193 19.109 1 73.5 138 SER B N 1
ATOM 3601 C CA . SER B 1 138 ? 18.469 1.231 18.156 1 73.5 138 SER B CA 1
ATOM 3602 C C . SER B 1 138 ? 17.25 1.688 17.359 1 73.5 138 SER B C 1
ATOM 3604 O O . SER B 1 138 ? 17.312 2.703 16.656 1 73.5 138 SER B O 1
ATOM 3606 N N . GLY B 1 139 ? 16.156 1.093 17.469 1 77.5 139 GLY B N 1
ATOM 3607 C CA . GLY B 1 139 ? 14.984 1.486 16.703 1 77.5 139 GLY B CA 1
ATOM 3608 C C . GLY B 1 139 ? 15 0.999 15.273 1 77.5 139 GLY B C 1
ATOM 3609 O O . GLY B 1 139 ? 14.094 1.294 14.492 1 77.5 139 GLY B O 1
ATOM 3610 N N . PHE B 1 140 ? 15.984 0.289 14.844 1 78.69 140 PHE B N 1
ATOM 3611 C CA . PHE B 1 140 ? 16.156 -0.18 13.477 1 78.69 140 PHE B CA 1
ATOM 3612 C C . PHE B 1 140 ? 15.016 -1.115 13.078 1 78.69 140 PHE B C 1
ATOM 3614 O O . PHE B 1 140 ? 14.828 -1.402 11.891 1 78.69 140 PHE B O 1
ATOM 3621 N N . GLY B 1 141 ? 14.188 -1.39 14.055 1 81 141 GLY B N 1
ATOM 3622 C CA . GLY B 1 141 ? 13.039 -2.232 13.75 1 81 141 GLY B CA 1
ATOM 3623 C C . GLY B 1 141 ? 12.031 -1.564 12.836 1 81 141 GLY B C 1
ATOM 3624 O O . GLY B 1 141 ? 11.438 -2.219 11.977 1 81 141 GLY B O 1
ATOM 3625 N N . ILE B 1 142 ? 11.914 -0.302 12.977 1 81.75 142 ILE B N 1
ATOM 3626 C CA . ILE B 1 142 ? 10.945 0.442 12.18 1 81.75 142 ILE B CA 1
ATOM 3627 C C . ILE B 1 142 ? 11.383 0.473 10.719 1 81.75 142 ILE B C 1
ATOM 3629 O O . ILE B 1 142 ? 10.656 0.012 9.836 1 81.75 142 ILE B O 1
ATOM 3633 N N . THR B 1 143 ? 12.602 0.841 10.484 1 83.5 143 THR B N 1
ATOM 3634 C CA . THR B 1 143 ? 13.086 0.912 9.109 1 83.5 143 THR B CA 1
ATOM 3635 C C . THR B 1 143 ? 13.32 -0.487 8.547 1 83.5 143 THR B C 1
ATOM 3637 O O . THR B 1 143 ? 13.367 -0.672 7.332 1 83.5 143 THR B O 1
ATOM 3640 N N . GLY B 1 144 ? 13.414 -1.388 9.391 1 85.44 144 GLY B N 1
ATOM 3641 C CA . GLY B 1 144 ? 13.727 -2.736 8.953 1 85.44 144 GLY B CA 1
ATOM 3642 C C . GLY B 1 144 ? 12.492 -3.541 8.578 1 85.44 144 GLY B C 1
ATOM 3643 O O . GLY B 1 144 ? 12.586 -4.496 7.801 1 85.44 144 GLY B O 1
ATOM 3644 N N . CYS B 1 145 ? 11.336 -3.121 9.109 1 84.75 145 CYS B N 1
ATOM 3645 C CA . CYS B 1 145 ? 10.211 -4.035 8.953 1 84.75 145 CYS B CA 1
ATOM 3646 C C . CYS B 1 145 ? 9 -3.318 8.367 1 84.75 145 CYS B C 1
ATOM 3648 O O . CYS B 1 145 ? 8.008 -3.955 8.016 1 84.75 145 CYS B O 1
ATOM 3650 N N . CYS B 1 146 ? 9.125 -2.051 8.234 1 88.31 146 CYS B N 1
ATOM 3651 C CA . CYS B 1 146 ? 8.039 -1.336 7.582 1 88.31 146 CYS B CA 1
ATOM 3652 C C . CYS B 1 146 ? 7.871 -1.79 6.137 1 88.31 146 CYS B C 1
ATOM 3654 O O . CYS B 1 146 ? 8.859 -1.952 5.418 1 88.31 146 CYS B O 1
ATOM 3656 N N . ARG B 1 147 ? 6.629 -1.928 5.723 1 92.75 147 ARG B N 1
ATOM 3657 C CA . ARG B 1 147 ? 6.371 -2.48 4.395 1 92.75 147 ARG B CA 1
ATOM 3658 C C . ARG B 1 147 ? 6.789 -1.503 3.303 1 92.75 147 ARG B C 1
ATOM 3660 O O . ARG B 1 147 ? 7.207 -1.916 2.219 1 92.75 147 ARG B O 1
ATOM 3667 N N . ALA B 1 148 ? 6.691 -0.237 3.611 1 94.62 148 ALA B N 1
ATOM 3668 C CA . ALA B 1 148 ? 7.125 0.761 2.639 1 94.62 148 ALA B CA 1
ATOM 3669 C C . ALA B 1 148 ? 8.586 0.555 2.258 1 94.62 148 ALA B C 1
ATOM 3671 O O . ALA B 1 148 ? 8.992 0.868 1.136 1 94.62 148 ALA B O 1
ATOM 3672 N N . MET B 1 149 ? 9.359 -0.001 3.166 1 94.44 149 MET B N 1
ATOM 3673 C CA . MET B 1 149 ? 10.797 -0.147 2.977 1 94.44 149 MET B CA 1
ATOM 3674 C C . MET B 1 149 ? 11.102 -1.193 1.91 1 94.44 149 MET B C 1
ATOM 3676 O O . MET B 1 149 ? 12.203 -1.214 1.352 1 94.44 149 MET B O 1
ATOM 3680 N N . LEU B 1 150 ? 10.156 -2.051 1.658 1 96.88 150 LEU B N 1
ATOM 3681 C CA . LEU B 1 150 ? 10.383 -3.055 0.623 1 96.88 150 LEU B CA 1
ATOM 3682 C C . LEU B 1 150 ? 10.641 -2.393 -0.727 1 96.88 150 LEU B C 1
ATOM 3684 O O . LEU B 1 150 ? 11.469 -2.865 -1.507 1 96.88 150 LEU B O 1
ATOM 3688 N N . ALA B 1 151 ? 9.977 -1.313 -0.972 1 98.06 151 ALA B N 1
ATOM 3689 C CA . ALA B 1 151 ? 10.195 -0.552 -2.199 1 98.06 151 ALA B CA 1
ATOM 3690 C C . ALA B 1 151 ? 11.273 0.51 -2.004 1 98.06 151 ALA B C 1
ATOM 3692 O O . ALA B 1 151 ? 12.164 0.659 -2.84 1 98.06 151 ALA B O 1
ATOM 3693 N N . ASN B 1 152 ? 11.25 1.188 -0.902 1 97.06 152 ASN B N 1
ATOM 3694 C CA . ASN B 1 152 ? 12.078 2.367 -0.681 1 97.06 152 ASN B CA 1
ATOM 3695 C C . ASN B 1 152 ? 13.562 2 -0.581 1 97.06 152 ASN B C 1
ATOM 3697 O O . ASN B 1 152 ? 14.422 2.768 -1.009 1 97.06 152 ASN B O 1
ATOM 3701 N N . ARG B 1 153 ? 13.836 0.871 0.025 1 96.75 153 ARG B N 1
ATOM 3702 C CA . ARG B 1 153 ? 15.227 0.451 0.142 1 96.75 153 ARG B CA 1
ATOM 3703 C C . ARG B 1 153 ? 15.828 0.156 -1.229 1 96.75 153 ARG B C 1
ATOM 3705 O O . ARG B 1 153 ? 17.016 0.391 -1.454 1 96.75 153 ARG B O 1
ATOM 3712 N N . ILE B 1 154 ? 15.023 -0.418 -2.082 1 98.19 154 ILE B N 1
ATOM 3713 C CA . ILE B 1 154 ? 15.484 -0.665 -3.443 1 98.19 154 ILE B CA 1
ATOM 3714 C C . ILE B 1 154 ? 15.781 0.664 -4.141 1 98.19 154 ILE B C 1
ATOM 3716 O O . ILE B 1 154 ? 16.844 0.837 -4.738 1 98.19 154 ILE B O 1
ATOM 3720 N N . SER B 1 155 ? 14.844 1.622 -4.062 1 98.31 155 SER B N 1
ATOM 3721 C CA . SER B 1 155 ? 15.031 2.938 -4.668 1 98.31 155 SER B CA 1
ATOM 3722 C C . SER B 1 155 ? 16.266 3.639 -4.105 1 98.31 155 SER B C 1
ATOM 3724 O O . SER B 1 155 ? 17.016 4.266 -4.852 1 98.31 155 SER B O 1
ATOM 3726 N N . TYR B 1 156 ? 16.453 3.43 -2.807 1 97.38 156 TYR B N 1
ATOM 3727 C CA . TYR B 1 156 ? 17.578 4.047 -2.129 1 97.38 156 TYR B CA 1
ATOM 3728 C C . TYR B 1 156 ? 18.906 3.447 -2.613 1 97.38 156 TYR B C 1
ATOM 3730 O O . TYR B 1 156 ? 19.828 4.176 -2.975 1 97.38 156 TYR B O 1
ATOM 3738 N N . TRP B 1 157 ? 18.906 2.18 -2.625 1 97.12 157 TRP B N 1
ATOM 3739 C CA . TRP B 1 157 ? 20.141 1.496 -3.008 1 97.12 157 TRP B CA 1
ATOM 3740 C C . TRP B 1 157 ? 20.5 1.8 -4.457 1 97.12 157 TRP B C 1
ATOM 3742 O O . TRP B 1 157 ? 21.656 2.098 -4.766 1 97.12 157 TRP B O 1
ATOM 3752 N N . LEU B 1 158 ? 19.516 1.793 -5.324 1 97.81 158 LEU B N 1
ATOM 3753 C CA . LEU B 1 158 ? 19.75 2.062 -6.738 1 97.81 158 LEU B CA 1
ATOM 3754 C C . LEU B 1 158 ? 19.984 3.551 -6.98 1 97.81 158 LEU B C 1
ATOM 3756 O O . LEU B 1 158 ? 20.594 3.936 -7.98 1 97.81 158 LEU B O 1
ATOM 3760 N N . GLY B 1 159 ? 19.438 4.371 -6.094 1 98.06 159 GLY B N 1
ATOM 3761 C CA . GLY B 1 159 ? 19.484 5.816 -6.273 1 98.06 159 GLY B CA 1
ATOM 3762 C C . GLY B 1 159 ? 18.5 6.316 -7.312 1 98.06 159 GLY B C 1
ATOM 3763 O O . GLY B 1 159 ? 18.766 7.297 -8.008 1 98.06 159 GLY B O 1
ATOM 3764 N N . VAL B 1 160 ? 17.391 5.664 -7.449 1 98.12 160 VAL B N 1
ATOM 3765 C CA . VAL B 1 160 ? 16.438 6.023 -8.492 1 98.12 160 VAL B CA 1
ATOM 3766 C C . VAL B 1 160 ? 15.367 6.949 -7.926 1 98.12 160 VAL B C 1
ATOM 3768 O O . VAL B 1 160 ? 15.164 6.996 -6.711 1 98.12 160 VAL B O 1
ATOM 3771 N N . LYS B 1 161 ? 14.617 7.605 -8.82 1 97.56 161 LYS B N 1
ATOM 3772 C CA . LYS B 1 161 ? 13.867 8.758 -8.336 1 97.56 161 LYS B CA 1
ATOM 3773 C C . LYS B 1 161 ? 12.398 8.664 -8.734 1 97.56 161 LYS B C 1
ATOM 3775 O O . LYS B 1 161 ? 11.625 9.609 -8.531 1 97.56 161 LYS B O 1
ATOM 3780 N N . GLY B 1 162 ? 11.977 7.602 -9.32 1 97.31 162 GLY B N 1
ATOM 3781 C CA . GLY B 1 162 ? 10.57 7.395 -9.633 1 97.31 162 GLY B CA 1
ATOM 3782 C C . GLY B 1 162 ? 9.742 7.016 -8.414 1 97.31 162 GLY B C 1
ATOM 3783 O O . GLY B 1 162 ? 10.266 6.934 -7.301 1 97.31 162 GLY B O 1
ATOM 3784 N N . PRO B 1 163 ? 8.414 6.848 -8.656 1 97.5 163 PRO B N 1
ATOM 3785 C CA . PRO B 1 163 ? 7.547 6.41 -7.559 1 97.5 163 PRO B CA 1
ATOM 3786 C C . PRO B 1 163 ? 8.062 5.148 -6.871 1 97.5 163 PRO B C 1
ATOM 3788 O O . PRO B 1 163 ? 8.57 4.242 -7.535 1 97.5 163 PRO B O 1
ATOM 3791 N N . SER B 1 164 ? 7.988 5.125 -5.566 1 98.25 164 SER B N 1
ATOM 3792 C CA . SER B 1 164 ? 8.469 4.027 -4.73 1 98.25 164 SER B CA 1
ATOM 3793 C C . SER B 1 164 ? 7.48 3.703 -3.617 1 98.25 164 SER B C 1
ATOM 3795 O O . SER B 1 164 ? 7.449 4.383 -2.592 1 98.25 164 SER B O 1
ATOM 3797 N N . PHE B 1 165 ? 6.66 2.611 -3.867 1 97.62 165 PHE B N 1
ATOM 3798 C CA . PHE B 1 165 ? 5.668 2.377 -2.824 1 97.62 165 PHE B CA 1
ATOM 3799 C C . PHE B 1 165 ? 5.223 0.919 -2.818 1 97.62 165 PHE B C 1
ATOM 3801 O O . PHE B 1 165 ? 5.461 0.187 -3.781 1 97.62 165 PHE B O 1
ATOM 3808 N N . ALA B 1 166 ? 4.711 0.506 -1.683 1 97.81 166 ALA B N 1
ATOM 3809 C CA . ALA B 1 166 ? 4.074 -0.797 -1.514 1 97.81 166 ALA B CA 1
ATOM 3810 C C . ALA B 1 166 ? 2.561 -0.696 -1.694 1 97.81 166 ALA B C 1
ATOM 3812 O O . ALA B 1 166 ? 1.942 0.282 -1.269 1 97.81 166 ALA B O 1
ATOM 3813 N N . VAL B 1 167 ? 2.01 -1.716 -2.346 1 97.44 167 VAL B N 1
ATOM 3814 C CA . VAL B 1 167 ? 0.565 -1.786 -2.541 1 97.44 167 VAL B CA 1
ATOM 3815 C C . VAL B 1 167 ? 0.02 -3.066 -1.911 1 97.44 167 VAL B C 1
ATOM 3817 O O . VAL B 1 167 ? 0.671 -4.113 -1.953 1 97.44 167 VAL B O 1
ATOM 3820 N N . ASP B 1 168 ? -1.192 -2.938 -1.286 1 96.81 168 ASP B N 1
ATOM 3821 C CA . ASP B 1 168 ? -1.837 -4.074 -0.639 1 96.81 168 ASP B CA 1
ATOM 3822 C C . ASP B 1 168 ? -3.293 -4.207 -1.08 1 96.81 168 ASP B C 1
ATOM 3824 O O . ASP B 1 168 ? -4.125 -3.355 -0.756 1 96.81 168 ASP B O 1
ATOM 3828 N N . THR B 1 169 ? -3.547 -5.23 -1.789 1 95.56 169 THR B N 1
ATOM 3829 C CA . THR B 1 169 ? -4.898 -5.629 -2.166 1 95.56 169 THR B CA 1
ATOM 3830 C C . THR B 1 169 ? -5.172 -7.074 -1.75 1 95.56 169 THR B C 1
ATOM 3832 O O . THR B 1 169 ? -5.949 -7.773 -2.4 1 95.56 169 THR B O 1
ATOM 3835 N N . ALA B 1 170 ? -4.367 -7.547 -0.853 1 92.62 170 ALA B N 1
ATOM 3836 C CA . ALA B 1 170 ? -4.387 -8.938 -0.4 1 92.62 170 ALA B CA 1
ATOM 3837 C C . ALA B 1 170 ? -3.746 -9.859 -1.435 1 92.62 170 ALA B C 1
ATOM 3839 O O . ALA B 1 170 ? -2.594 -9.656 -1.824 1 92.62 170 ALA B O 1
ATOM 3840 N N . CYS B 1 171 ? -4.418 -10.836 -1.939 1 90.88 171 CYS B N 1
ATOM 3841 C CA . CYS B 1 171 ? -3.791 -11.875 -2.748 1 90.88 171 CYS B CA 1
ATOM 3842 C C . CYS B 1 171 ? -3.434 -11.352 -4.133 1 90.88 171 CYS B C 1
ATOM 3844 O O . CYS B 1 171 ? -2.6 -11.93 -4.828 1 90.88 171 CYS B O 1
ATOM 3846 N N . SER B 1 172 ? -3.986 -10.273 -4.586 1 94.62 172 SER B N 1
ATOM 3847 C CA . SER B 1 172 ? -3.75 -9.766 -5.93 1 94.62 172 SER B CA 1
ATOM 3848 C C . SER B 1 172 ? -2.711 -8.648 -5.922 1 94.62 172 SER B C 1
ATOM 3850 O O . SER B 1 172 ? -2.498 -7.984 -6.941 1 94.62 172 SER B O 1
ATOM 3852 N N . SER B 1 173 ? -2.049 -8.383 -4.871 1 97.19 173 SER B N 1
ATOM 3853 C CA . SER B 1 173 ? -1.192 -7.219 -4.664 1 97.19 173 SER B CA 1
ATOM 3854 C C . SER B 1 173 ? -0.092 -7.148 -5.719 1 97.19 173 SER B C 1
ATOM 3856 O O . SER B 1 173 ? 0.189 -6.074 -6.258 1 97.19 173 SER B O 1
ATOM 3858 N N . SER B 1 174 ? 0.531 -8.258 -6.062 1 97.31 174 SER B N 1
ATOM 3859 C CA . SER B 1 174 ? 1.658 -8.242 -6.988 1 97.31 174 SER B CA 1
ATOM 3860 C C . SER B 1 174 ? 1.213 -7.852 -8.391 1 97.31 174 SER B C 1
ATOM 3862 O O . SER B 1 174 ? 1.927 -7.141 -9.102 1 97.31 174 SER B O 1
ATOM 3864 N N . MET B 1 175 ? 0.063 -8.312 -8.82 1 96.94 175 MET B N 1
ATOM 3865 C CA . MET B 1 175 ? -0.438 -7.957 -10.148 1 96.94 175 MET B CA 1
ATOM 3866 C C . MET B 1 175 ? -0.887 -6.5 -10.188 1 96.94 175 MET B C 1
ATOM 3868 O O . MET B 1 175 ? -0.765 -5.84 -11.219 1 96.94 175 MET B O 1
ATOM 3872 N N . PHE B 1 176 ? -1.374 -6.043 -9.047 1 97.31 176 PHE B N 1
ATOM 3873 C CA . PHE B 1 176 ? -1.686 -4.621 -8.945 1 97.31 176 PHE B CA 1
ATOM 3874 C C . PHE B 1 176 ? -0.426 -3.777 -9.109 1 97.31 176 PHE B C 1
ATOM 3876 O O . PHE B 1 176 ? -0.437 -2.762 -9.805 1 97.31 176 PHE B O 1
ATOM 3883 N N . ALA B 1 177 ? 0.624 -4.227 -8.461 1 98.44 177 ALA B N 1
ATOM 3884 C CA . ALA B 1 177 ? 1.905 -3.541 -8.594 1 98.44 177 ALA B CA 1
ATOM 3885 C C . ALA B 1 177 ? 2.365 -3.52 -10.047 1 98.44 177 ALA B C 1
ATOM 3887 O O . ALA B 1 177 ? 2.867 -2.502 -10.531 1 98.44 177 ALA B O 1
ATOM 3888 N N . LEU B 1 178 ? 2.168 -4.59 -10.727 1 98.56 178 LEU B N 1
ATOM 3889 C CA . LEU B 1 178 ? 2.531 -4.672 -12.141 1 98.56 178 LEU B CA 1
ATOM 3890 C C . LEU B 1 178 ? 1.715 -3.688 -12.969 1 98.56 178 LEU B C 1
ATOM 3892 O O . LEU B 1 178 ? 2.258 -3.004 -13.836 1 98.56 178 LEU B O 1
ATOM 3896 N N . LYS B 1 179 ? 0.471 -3.625 -12.719 1 97.75 179 LYS B N 1
ATOM 3897 C CA . LYS B 1 179 ? -0.39 -2.689 -13.438 1 97.75 179 LYS B CA 1
ATOM 3898 C C . LYS B 1 179 ? 0.064 -1.248 -13.227 1 97.75 179 LYS B C 1
ATOM 3900 O O . LYS B 1 179 ? 0.109 -0.459 -14.172 1 97.75 179 LYS B O 1
ATOM 3905 N N . GLU B 1 180 ? 0.395 -0.948 -11.977 1 97.06 180 GLU B N 1
ATOM 3906 C CA . GLU B 1 180 ? 0.873 0.399 -11.68 1 97.06 180 GLU B CA 1
ATOM 3907 C C . GLU B 1 180 ? 2.141 0.719 -12.461 1 97.06 180 GLU B C 1
ATOM 3909 O O . GLU B 1 180 ? 2.271 1.811 -13.023 1 97.06 180 GLU B O 1
ATOM 3914 N N . ALA B 1 181 ? 3.016 -0.195 -12.484 1 98.5 181 ALA B N 1
ATOM 3915 C CA . ALA B 1 181 ? 4.27 -0.018 -13.211 1 98.5 181 ALA B CA 1
ATOM 3916 C C . ALA B 1 181 ? 4.023 0.134 -14.711 1 98.5 181 ALA B C 1
ATOM 3918 O O . ALA B 1 181 ? 4.602 1.011 -15.359 1 98.5 181 ALA B O 1
ATOM 3919 N N . TYR B 1 182 ? 3.127 -0.692 -15.219 1 97.94 182 TYR B N 1
ATOM 3920 C CA . TYR B 1 182 ? 2.766 -0.643 -16.625 1 97.94 182 TYR B CA 1
ATOM 3921 C C . TYR B 1 182 ? 2.201 0.724 -17 1 97.94 182 TYR B C 1
ATOM 3923 O O . TYR B 1 182 ? 2.631 1.335 -17.984 1 97.94 182 TYR B O 1
ATOM 3931 N N . ASP B 1 183 ? 1.304 1.236 -16.203 1 95.44 183 ASP B N 1
ATOM 3932 C CA . ASP B 1 183 ? 0.68 2.531 -16.453 1 95.44 183 ASP B CA 1
ATOM 3933 C C . ASP B 1 183 ? 1.71 3.658 -16.391 1 95.44 183 ASP B C 1
ATOM 3935 O O . ASP B 1 183 ? 1.645 4.605 -17.172 1 95.44 183 ASP B O 1
ATOM 3939 N N . ALA B 1 184 ? 2.607 3.549 -15.422 1 96.31 184 ALA B N 1
ATOM 3940 C CA . ALA B 1 184 ? 3.615 4.59 -15.25 1 96.31 184 ALA B CA 1
ATOM 3941 C C . ALA B 1 184 ? 4.535 4.676 -16.469 1 96.31 184 ALA B C 1
ATOM 3943 O O . ALA B 1 184 ? 4.902 5.773 -16.891 1 96.31 184 ALA B O 1
ATOM 3944 N N . ILE B 1 185 ? 4.891 3.562 -16.969 1 97 185 ILE B N 1
ATOM 3945 C CA . ILE B 1 185 ? 5.742 3.551 -18.156 1 97 185 ILE B CA 1
ATOM 3946 C C . ILE B 1 185 ? 4.949 4.051 -19.359 1 97 185 ILE B C 1
ATOM 3948 O O . ILE B 1 185 ? 5.434 4.879 -20.141 1 97 185 ILE B O 1
ATOM 3952 N N . GLN B 1 186 ? 3.709 3.635 -19.484 1 93.69 186 GLN B N 1
ATOM 3953 C CA . GLN B 1 186 ? 2.865 4 -20.609 1 93.69 186 GLN B CA 1
ATOM 3954 C C . GLN B 1 186 ? 2.625 5.508 -20.656 1 93.69 186 GLN B C 1
ATOM 3956 O O . GLN B 1 186 ? 2.641 6.113 -21.734 1 93.69 186 GLN B O 1
ATOM 3961 N N . SER B 1 187 ? 2.461 6.059 -19.5 1 90.06 187 SER B N 1
ATOM 3962 C CA . SER B 1 187 ? 2.156 7.484 -19.422 1 90.06 187 SER B CA 1
ATOM 3963 C C . SER B 1 187 ? 3.42 8.328 -19.547 1 90.06 187 SER B C 1
ATOM 3965 O O . SER B 1 187 ? 3.348 9.555 -19.688 1 90.06 187 SER B O 1
ATOM 3967 N N . GLY B 1 188 ? 4.578 7.676 -19.438 1 92.94 188 GLY B N 1
ATOM 3968 C CA . GLY B 1 188 ? 5.836 8.398 -19.5 1 92.94 188 GLY B CA 1
ATOM 3969 C C . GLY B 1 188 ? 6.293 8.938 -18.156 1 92.94 188 GLY B C 1
ATOM 3970 O O . GLY B 1 188 ? 7.266 9.688 -18.094 1 92.94 188 GLY B O 1
ATOM 3971 N N . GLN B 1 189 ? 5.609 8.555 -17.141 1 92.75 189 GLN B N 1
ATOM 3972 C CA . GLN B 1 189 ? 6.008 8.984 -15.812 1 92.75 189 GLN B CA 1
ATOM 3973 C C . GLN B 1 189 ? 7.391 8.453 -15.445 1 92.75 189 GLN B C 1
ATOM 3975 O O . GLN B 1 189 ? 8.164 9.117 -14.758 1 92.75 189 GLN B O 1
ATOM 3980 N N . VAL B 1 190 ? 7.637 7.199 -15.859 1 96.81 190 VAL B N 1
ATOM 3981 C CA . VAL B 1 190 ? 8.945 6.602 -15.594 1 96.81 190 VAL B CA 1
ATOM 3982 C C . VAL B 1 190 ? 9.492 5.977 -16.875 1 96.81 190 VAL B C 1
ATOM 3984 O O . VAL B 1 190 ? 8.734 5.668 -17.797 1 96.81 190 VAL B O 1
ATOM 3987 N N . GLU B 1 191 ? 10.742 5.781 -16.859 1 95.12 191 GLU B N 1
ATOM 3988 C CA . GLU B 1 191 ? 11.445 5.148 -17.969 1 95.12 191 GLU B CA 1
ATOM 3989 C C . GLU B 1 191 ? 11.352 3.629 -17.891 1 95.12 191 GLU B C 1
ATOM 3991 O O . GLU B 1 191 ? 11.195 2.955 -18.906 1 95.12 191 GLU B O 1
ATOM 3996 N N . CYS B 1 192 ? 11.578 3.154 -16.844 1 98.12 192 CYS B N 1
ATOM 3997 C CA . CYS B 1 192 ? 11.5 1.732 -16.531 1 98.12 192 CYS B CA 1
ATOM 3998 C C . CYS B 1 192 ? 11.062 1.519 -15.094 1 98.12 192 CYS B C 1
ATOM 4000 O O . CYS B 1 192 ? 10.891 2.48 -14.344 1 98.12 192 CYS B O 1
ATOM 4002 N N . ALA B 1 193 ? 10.781 0.278 -14.766 1 98.81 193 ALA B N 1
ATOM 4003 C CA . ALA B 1 193 ? 10.242 0.005 -13.438 1 98.81 193 ALA B CA 1
ATOM 4004 C C . ALA B 1 193 ? 10.664 -1.378 -12.945 1 98.81 193 ALA B C 1
ATOM 4006 O O . ALA B 1 193 ? 10.836 -2.299 -13.742 1 98.81 193 ALA B O 1
ATOM 4007 N N . LEU B 1 194 ? 10.891 -1.438 -11.68 1 98.94 194 LEU B N 1
ATOM 4008 C CA . LEU B 1 194 ? 11 -2.709 -10.969 1 98.94 194 LEU B CA 1
ATOM 4009 C C . LEU B 1 194 ? 9.703 -3.049 -10.258 1 98.94 194 LEU B C 1
ATOM 4011 O O . LEU B 1 194 ? 9.148 -2.215 -9.531 1 98.94 194 LEU B O 1
ATOM 4015 N N . VAL B 1 195 ? 9.211 -4.246 -10.5 1 98.94 195 VAL B N 1
ATOM 4016 C CA . VAL B 1 195 ? 8.023 -4.742 -9.812 1 98.94 195 VAL B CA 1
ATOM 4017 C C . VAL B 1 195 ? 8.391 -5.934 -8.938 1 98.94 195 VAL B C 1
ATOM 4019 O O . VAL B 1 195 ? 9.055 -6.871 -9.391 1 98.94 195 VAL B O 1
ATOM 4022 N N . GLY B 1 196 ? 8 -5.863 -7.688 1 98.75 196 GLY B N 1
ATOM 4023 C CA . GLY B 1 196 ? 8.258 -6.961 -6.766 1 98.75 196 GLY B CA 1
ATOM 4024 C C . GLY B 1 196 ? 7.004 -7.516 -6.129 1 98.75 196 GLY B C 1
ATOM 4025 O O . GLY B 1 196 ? 6.012 -6.797 -5.973 1 98.75 196 GLY B O 1
ATOM 4026 N N . GLY B 1 197 ? 6.941 -8.758 -5.836 1 98.31 197 GLY B N 1
ATOM 4027 C CA . GLY B 1 197 ? 5.969 -9.461 -5.016 1 98.31 197 GLY B CA 1
ATOM 4028 C C . GLY B 1 197 ? 6.605 -10.344 -3.957 1 98.31 197 GLY B C 1
ATOM 4029 O O . GLY B 1 197 ? 7.547 -11.086 -4.246 1 98.31 197 GLY B O 1
ATOM 4030 N N . THR B 1 198 ? 6.129 -10.18 -2.732 1 97.56 198 THR B N 1
ATOM 4031 C CA . THR B 1 198 ? 6.801 -10.922 -1.67 1 97.56 198 THR B CA 1
ATOM 4032 C C . THR B 1 198 ? 5.789 -11.492 -0.681 1 97.56 198 THR B C 1
ATOM 4034 O O . THR B 1 198 ? 4.762 -10.867 -0.408 1 97.56 198 THR B O 1
ATOM 4037 N N . ASN B 1 199 ? 6.098 -12.672 -0.215 1 97.44 199 ASN B N 1
ATOM 4038 C CA . ASN B 1 199 ? 5.328 -13.336 0.83 1 97.44 199 ASN B CA 1
ATOM 4039 C C . ASN B 1 199 ? 6.172 -14.367 1.573 1 97.44 199 ASN B C 1
ATOM 4041 O O . ASN B 1 199 ? 6.809 -15.227 0.952 1 97.44 199 ASN B O 1
ATOM 4045 N N . LEU B 1 200 ? 6.246 -14.219 2.84 1 96.62 200 LEU B N 1
ATOM 4046 C CA . LEU B 1 200 ? 6.836 -15.242 3.697 1 96.62 200 LEU B CA 1
ATOM 4047 C C . LEU B 1 200 ? 5.84 -15.711 4.75 1 96.62 200 LEU B C 1
ATOM 4049 O O . LEU B 1 200 ? 4.996 -14.93 5.203 1 96.62 200 LEU B O 1
ATOM 4053 N N . VAL B 1 201 ? 5.914 -16.953 5.082 1 95.19 201 VAL B N 1
ATOM 4054 C CA . VAL B 1 201 ? 5.059 -17.609 6.066 1 95.19 201 VAL B CA 1
ATOM 4055 C C . VAL B 1 201 ? 5.875 -17.984 7.297 1 95.19 201 VAL B C 1
ATOM 4057 O O . VAL B 1 201 ? 6.395 -19.109 7.391 1 95.19 201 VAL B O 1
ATOM 4060 N N . LEU B 1 202 ? 5.832 -17.078 8.297 1 92.56 202 LEU B N 1
ATOM 4061 C CA . LEU B 1 202 ? 6.844 -17.203 9.344 1 92.56 202 LEU B CA 1
ATOM 4062 C C . LEU B 1 202 ? 6.203 -17.531 10.688 1 92.56 202 LEU B C 1
ATOM 4064 O O . LEU B 1 202 ? 6.871 -18.016 11.602 1 92.56 202 LEU B O 1
ATOM 4068 N N . HIS B 1 203 ? 4.969 -17.203 10.836 1 89.62 203 HIS B N 1
ATOM 4069 C CA . HIS B 1 203 ? 4.312 -17.375 12.125 1 89.62 203 HIS B CA 1
ATOM 4070 C C . HIS B 1 203 ? 3.162 -18.375 12.023 1 89.62 203 HIS B C 1
ATOM 4072 O O . HIS B 1 203 ? 2.252 -18.188 11.211 1 89.62 203 HIS B O 1
ATOM 4078 N N . PRO B 1 204 ? 3.096 -19.359 12.875 1 89.81 204 PRO B N 1
ATOM 4079 C CA . PRO B 1 204 ? 2.084 -20.406 12.781 1 89.81 204 PRO B CA 1
ATOM 4080 C C . PRO B 1 204 ? 0.668 -19.891 13.031 1 89.81 204 PRO B C 1
ATOM 4082 O O . PRO B 1 204 ? -0.29 -20.391 12.438 1 89.81 204 PRO B O 1
ATOM 4085 N N . TYR B 1 205 ? 0.526 -18.859 13.789 1 87.31 205 TYR B N 1
ATOM 4086 C CA . TYR B 1 205 ? -0.81 -18.391 14.141 1 87.31 205 TYR B CA 1
ATOM 4087 C C . TYR B 1 205 ? -1.472 -17.688 12.969 1 87.31 205 TYR B C 1
ATOM 4089 O O . TYR B 1 205 ? -2.701 -17.609 12.891 1 87.31 205 TYR B O 1
ATOM 4097 N N . VAL B 1 206 ? -0.67 -17.141 12.109 1 89 206 VAL B N 1
ATOM 4098 C CA . VAL B 1 206 ? -1.261 -16.562 10.906 1 89 206 VAL B CA 1
ATOM 4099 C C . VAL B 1 206 ? -1.863 -17.672 10.047 1 89 206 VAL B C 1
ATOM 4101 O O . VAL B 1 206 ? -2.975 -17.547 9.531 1 89 206 VAL B O 1
ATOM 4104 N N . SER B 1 207 ? -1.142 -18.75 9.945 1 91.88 207 SER B N 1
ATOM 4105 C CA . SER B 1 207 ? -1.665 -19.906 9.234 1 91.88 207 SER B CA 1
ATOM 4106 C C . SER B 1 207 ? -2.92 -20.453 9.906 1 91.88 207 SER B C 1
ATOM 4108 O O . SER B 1 207 ? -3.875 -20.844 9.234 1 91.88 207 SER B O 1
ATOM 4110 N N . LEU B 1 208 ? -2.902 -20.5 11.234 1 90.94 208 LEU B N 1
ATOM 4111 C CA . LEU B 1 208 ? -4.062 -20.953 11.992 1 90.94 208 LEU B CA 1
ATOM 4112 C C . LEU B 1 208 ? -5.281 -20.078 11.688 1 90.94 208 LEU B C 1
ATOM 4114 O O . LEU B 1 208 ? -6.383 -20.609 11.492 1 90.94 208 LEU B O 1
ATOM 4118 N N . GLN B 1 209 ? -5.051 -18.844 11.641 1 89.06 209 GLN B N 1
ATOM 4119 C CA . GLN B 1 209 ? -6.16 -17.922 11.383 1 89.06 209 GLN B CA 1
ATOM 4120 C C . GLN B 1 209 ? -6.719 -18.125 9.977 1 89.06 209 GLN B C 1
ATOM 4122 O O . GLN B 1 209 ? -7.93 -18.062 9.773 1 89.06 209 GLN B O 1
ATOM 4127 N N . PHE B 1 210 ? -5.871 -18.359 9.039 1 91.5 210 PHE B N 1
ATOM 4128 C CA . PHE B 1 210 ? -6.336 -18.625 7.684 1 91.5 210 PHE B CA 1
ATOM 4129 C C . PHE B 1 210 ? -7.113 -19.938 7.629 1 91.5 210 PHE B C 1
ATOM 4131 O O . PHE B 1 210 ? -8.078 -20.062 6.875 1 91.5 210 PHE B O 1
ATOM 4138 N N . MET B 1 211 ? -6.633 -20.859 8.391 1 92.5 211 MET B N 1
ATOM 4139 C CA . MET B 1 211 ? -7.344 -22.125 8.469 1 92.5 211 MET B CA 1
ATOM 4140 C C . MET B 1 211 ? -8.742 -21.938 9.047 1 92.5 211 MET B C 1
ATOM 4142 O O . MET B 1 211 ? -9.719 -22.453 8.5 1 92.5 211 MET B O 1
ATOM 4146 N N . ARG B 1 212 ? -8.867 -21.188 10.031 1 90 212 ARG B N 1
ATOM 4147 C CA . ARG B 1 212 ? -10.133 -20.938 10.703 1 90 212 ARG B CA 1
ATOM 4148 C C . ARG B 1 212 ? -11.062 -20.094 9.844 1 90 212 ARG B C 1
ATOM 4150 O O . ARG B 1 212 ? -12.281 -20.141 9.992 1 90 212 ARG B O 1
ATOM 4157 N N . LEU B 1 213 ? -10.414 -19.312 9.016 1 87.94 213 LEU B N 1
ATOM 4158 C CA . LEU B 1 213 ? -11.195 -18.562 8.047 1 87.94 213 LEU B CA 1
ATOM 4159 C C . LEU B 1 213 ? -11.828 -19.484 7.02 1 87.94 213 LEU B C 1
ATOM 4161 O O . LEU B 1 213 ? -12.773 -19.094 6.328 1 87.94 213 LEU B O 1
ATOM 4165 N N . GLY B 1 214 ? -11.25 -20.688 6.832 1 89.75 214 GLY B N 1
ATOM 4166 C CA . GLY B 1 214 ? -11.844 -21.703 5.98 1 89.75 214 GLY B CA 1
ATOM 4167 C C . GLY B 1 214 ? -11.297 -21.688 4.566 1 89.75 214 GLY B C 1
ATOM 4168 O O . GLY B 1 214 ? -11.922 -22.219 3.648 1 89.75 214 GLY B O 1
ATOM 4169 N N . VAL B 1 215 ? -10.07 -21.109 4.41 1 91.12 215 VAL B N 1
ATOM 4170 C CA . VAL B 1 215 ? -9.594 -20.922 3.041 1 91.12 215 VAL B CA 1
ATOM 4171 C C . VAL B 1 215 ? -8.422 -21.859 2.771 1 91.12 215 VAL B C 1
ATOM 4173 O O . VAL B 1 215 ? -7.957 -21.984 1.634 1 91.12 215 VAL B O 1
ATOM 4176 N N . LEU B 1 216 ? -7.949 -22.562 3.807 1 94.94 216 LEU B N 1
ATOM 4177 C CA . LEU B 1 216 ? -6.793 -23.422 3.613 1 94.94 216 LEU B CA 1
ATOM 4178 C C . LEU B 1 216 ? -7.219 -24.891 3.537 1 94.94 216 LEU B C 1
ATOM 4180 O O . LEU B 1 216 ? -8.203 -25.281 4.16 1 94.94 216 LEU B O 1
ATOM 4184 N N . SER B 1 217 ? -6.426 -25.594 2.787 1 95.5 217 SER B N 1
ATOM 4185 C CA . SER B 1 217 ? -6.578 -27.047 2.77 1 95.5 217 SER B CA 1
ATOM 4186 C C . SER B 1 217 ? -5.961 -27.688 4.008 1 95.5 217 SER B C 1
ATOM 4188 O O . SER B 1 217 ? -4.812 -27.391 4.355 1 95.5 217 SER B O 1
ATOM 4190 N N . LYS B 1 218 ? -6.664 -28.562 4.613 1 92.12 218 LYS B N 1
ATOM 4191 C CA . LYS B 1 218 ? -6.172 -29.234 5.809 1 92.12 218 LYS B CA 1
ATOM 4192 C C . LYS B 1 218 ? -4.992 -30.156 5.477 1 92.12 218 LYS B C 1
ATOM 4194 O O . LYS B 1 218 ? -4.102 -30.359 6.305 1 92.12 218 LYS B O 1
ATOM 4199 N N . GLU B 1 219 ? -4.996 -30.656 4.285 1 89.75 219 GLU B N 1
ATOM 4200 C CA . GLU B 1 219 ? -3.961 -31.594 3.857 1 89.75 219 GLU B CA 1
ATOM 4201 C C . GLU B 1 219 ? -2.709 -30.844 3.395 1 89.75 219 GLU B C 1
ATOM 4203 O O . GLU B 1 219 ? -1.657 -31.469 3.197 1 89.75 219 GLU B O 1
ATOM 4208 N N . GLY B 1 220 ? -2.814 -29.609 3.203 1 90.06 220 GLY B N 1
ATOM 4209 C CA . GLY B 1 220 ? -1.686 -28.844 2.693 1 90.06 220 GLY B CA 1
ATOM 4210 C C . GLY B 1 220 ? -1.419 -29.078 1.219 1 90.06 220 GLY B C 1
ATOM 4211 O O . GLY B 1 220 ? -0.266 -29.219 0.806 1 90.06 220 GLY B O 1
ATOM 4212 N N . MET B 1 221 ? -2.467 -29.234 0.524 1 90.56 221 MET B N 1
ATOM 4213 C CA . MET B 1 221 ? -2.369 -29.422 -0.919 1 90.56 221 MET B CA 1
ATOM 4214 C C . MET B 1 221 ? -3.484 -28.688 -1.646 1 90.56 221 MET B C 1
ATOM 4216 O O . MET B 1 221 ? -4.641 -28.719 -1.221 1 90.56 221 MET B O 1
ATOM 4220 N N . CYS B 1 222 ? -3.012 -28.031 -2.725 1 91.12 222 CYS B N 1
ATOM 4221 C CA . CYS B 1 222 ? -4.004 -27.359 -3.553 1 91.12 222 CYS B CA 1
ATOM 4222 C C . CYS B 1 222 ? -4.57 -28.297 -4.605 1 91.12 222 CYS B C 1
ATOM 4224 O O . CYS B 1 222 ? -3.834 -29.078 -5.203 1 91.12 222 CYS B O 1
ATOM 4226 N N . ARG B 1 223 ? -5.871 -28.312 -4.828 1 91.88 223 ARG B N 1
ATOM 4227 C CA . ARG B 1 223 ? -6.535 -29.062 -5.887 1 91.88 223 ARG B CA 1
ATOM 4228 C C . ARG B 1 223 ? -7.445 -28.156 -6.715 1 91.88 223 ARG B C 1
ATOM 4230 O O . ARG B 1 223 ? -8.664 -28.328 -6.715 1 91.88 223 ARG B O 1
ATOM 4237 N N . PRO B 1 224 ? -6.816 -27.25 -7.457 1 92.94 224 PRO B N 1
ATOM 4238 C CA . PRO B 1 224 ? -7.621 -26.266 -8.188 1 92.94 224 PRO B CA 1
ATOM 4239 C C . PRO B 1 224 ? -8.555 -26.922 -9.211 1 92.94 224 PRO B C 1
ATOM 4241 O O . PRO B 1 224 ? -8.156 -27.859 -9.898 1 92.94 224 PRO B O 1
ATOM 4244 N N . MET B 1 225 ? -9.766 -26.453 -9.281 1 92.31 225 MET B N 1
ATOM 4245 C CA . MET B 1 225 ? -10.797 -26.844 -10.234 1 92.31 225 MET B CA 1
ATOM 4246 C C . MET B 1 225 ? -11.164 -28.312 -10.062 1 92.31 225 MET B C 1
ATOM 4248 O O . MET B 1 225 ? -11.734 -28.922 -10.969 1 92.31 225 MET B O 1
ATOM 4252 N N . ASP B 1 226 ? -10.758 -28.828 -8.969 1 92.31 226 ASP B N 1
ATOM 4253 C CA . ASP B 1 226 ? -11.078 -30.219 -8.633 1 92.31 226 ASP B CA 1
ATOM 4254 C C . ASP B 1 226 ? -12.359 -30.297 -7.809 1 92.31 226 ASP B C 1
ATOM 4256 O O . ASP B 1 226 ? -12.664 -29.391 -7.031 1 92.31 226 ASP B O 1
ATOM 4260 N N . GLU B 1 227 ? -13.031 -31.391 -7.984 1 92.25 227 GLU B N 1
ATOM 4261 C CA . GLU B 1 227 ? -14.258 -31.594 -7.215 1 92.25 227 GLU B CA 1
ATOM 4262 C C . GLU B 1 227 ? -13.961 -31.672 -5.719 1 92.25 227 GLU B C 1
ATOM 4264 O O . GLU B 1 227 ? -14.812 -31.328 -4.898 1 92.25 227 GLU B O 1
ATOM 4269 N N . ASP B 1 228 ? -12.805 -32.031 -5.41 1 91.75 228 ASP B N 1
ATOM 4270 C CA . ASP B 1 228 ? -12.414 -32.188 -4.008 1 91.75 228 ASP B CA 1
ATOM 4271 C C . ASP B 1 228 ? -11.664 -30.953 -3.514 1 9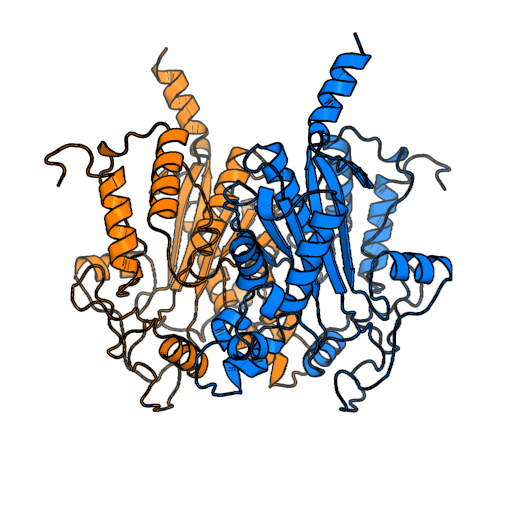1.75 228 ASP B C 1
ATOM 4273 O O . ASP B 1 228 ? -11.031 -30.984 -2.455 1 91.75 228 ASP B O 1
ATOM 4277 N N . ALA B 1 229 ? -11.727 -29.906 -4.309 1 93.88 229 ALA B N 1
ATOM 4278 C CA . ALA B 1 229 ? -11.07 -28.672 -3.875 1 93.88 229 ALA B CA 1
ATOM 4279 C C . ALA B 1 229 ? -11.57 -28.234 -2.5 1 93.88 229 ALA B C 1
ATOM 4281 O O . ALA B 1 229 ? -12.773 -28.172 -2.262 1 93.88 229 ALA B O 1
ATOM 4282 N N . ASN B 1 230 ? -10.633 -27.969 -1.575 1 93.88 230 ASN B N 1
ATOM 4283 C CA . ASN B 1 230 ? -11.047 -27.594 -0.228 1 93.88 230 ASN B CA 1
ATOM 4284 C C . ASN B 1 230 ? -10.164 -26.5 0.35 1 93.88 230 ASN B C 1
ATOM 4286 O O . ASN B 1 230 ? -10.07 -26.344 1.569 1 93.88 230 ASN B O 1
ATOM 4290 N N . GLY B 1 231 ? -9.445 -25.797 -0.47 1 94.94 231 GLY B N 1
ATOM 4291 C CA . GLY B 1 231 ? -8.625 -24.688 -0.008 1 94.94 231 GLY B CA 1
ATOM 4292 C C . GLY B 1 231 ? -7.242 -24.672 -0.632 1 94.94 231 GLY B C 1
ATOM 4293 O O . GLY B 1 231 ? -6.867 -25.609 -1.345 1 94.94 231 GLY B O 1
ATOM 4294 N N . TYR B 1 232 ? -6.535 -23.609 -0.338 1 95.12 232 TYR B N 1
ATOM 4295 C CA . TYR B 1 232 ? -5.168 -23.531 -0.838 1 95.12 232 TYR B CA 1
ATOM 4296 C C . TYR B 1 232 ? -4.16 -23.781 0.277 1 95.12 232 TYR B C 1
ATOM 4298 O O . TYR B 1 232 ? -4.543 -24.078 1.412 1 95.12 232 TYR B O 1
ATOM 4306 N N . THR B 1 233 ? -2.92 -23.875 -0.106 1 95.75 233 THR B N 1
ATOM 4307 C CA . THR B 1 233 ? -1.807 -23.969 0.832 1 95.75 233 THR B CA 1
ATOM 4308 C C . THR B 1 233 ? -0.948 -22.719 0.792 1 95.75 233 THR B C 1
ATOM 4310 O O . THR B 1 233 ? -0.649 -22.188 -0.286 1 95.75 233 THR B O 1
ATOM 4313 N N . ARG B 1 234 ? -0.625 -22.219 1.954 1 95.62 234 ARG B N 1
ATOM 4314 C CA . ARG B 1 234 ? 0.204 -21.016 1.995 1 95.62 234 ARG B CA 1
ATOM 4315 C C . ARG B 1 234 ? 1.613 -21.312 1.49 1 95.62 234 ARG B C 1
ATOM 4317 O O . ARG B 1 234 ? 2.141 -22.406 1.697 1 95.62 234 ARG B O 1
ATOM 4324 N N . SER B 1 235 ? 2.129 -20.391 0.835 1 96.75 235 SER B N 1
ATOM 4325 C CA . SER B 1 235 ? 3.449 -20.594 0.243 1 96.75 235 SER B CA 1
ATOM 4326 C C . SER B 1 235 ? 4.254 -19.297 0.242 1 96.75 235 SER B C 1
ATOM 4328 O O . SER B 1 235 ? 3.68 -18.203 0.243 1 96.75 235 SER B O 1
ATOM 4330 N N . GLU B 1 236 ? 5.543 -19.484 0.341 1 97.81 236 GLU B N 1
ATOM 4331 C CA . GLU B 1 236 ? 6.477 -18.359 0.282 1 97.81 236 GLU B CA 1
ATOM 4332 C C . GLU B 1 236 ? 6.949 -18.109 -1.147 1 97.81 236 GLU B C 1
ATOM 4334 O O . GLU B 1 236 ? 7.07 -19.047 -1.939 1 97.81 236 GLU B O 1
ATOM 4339 N N . ALA B 1 237 ? 7.133 -16.875 -1.463 1 98.19 237 ALA B N 1
ATOM 4340 C CA . ALA B 1 237 ? 7.73 -16.5 -2.74 1 98.19 237 ALA B CA 1
ATOM 4341 C C . ALA B 1 237 ? 8.234 -15.055 -2.699 1 98.19 237 ALA B C 1
ATOM 4343 O O . ALA B 1 237 ? 7.617 -14.195 -2.072 1 98.19 237 ALA B O 1
ATOM 4344 N N . ILE B 1 238 ? 9.359 -14.828 -3.229 1 98.38 238 ILE B N 1
ATOM 4345 C CA . ILE B 1 238 ? 9.914 -13.508 -3.498 1 98.38 238 ILE B CA 1
ATOM 4346 C C . ILE B 1 238 ? 10.266 -13.391 -4.98 1 98.38 238 ILE B C 1
ATOM 4348 O O . ILE B 1 238 ? 11.117 -14.125 -5.48 1 98.38 238 ILE B O 1
ATOM 4352 N N . ALA B 1 239 ? 9.625 -12.484 -5.664 1 98.5 239 ALA B N 1
ATOM 4353 C CA . ALA B 1 239 ? 9.844 -12.367 -7.102 1 98.5 239 ALA B CA 1
ATOM 4354 C C . ALA B 1 239 ? 10 -10.906 -7.516 1 98.5 239 ALA B C 1
ATOM 4356 O O . ALA B 1 239 ? 9.469 -10.008 -6.859 1 98.5 239 ALA B O 1
ATOM 4357 N N . ALA B 1 240 ? 10.781 -10.656 -8.523 1 98.81 240 ALA B N 1
ATOM 4358 C CA . ALA B 1 240 ? 10.992 -9.336 -9.109 1 98.81 240 ALA B CA 1
ATOM 4359 C C . ALA B 1 240 ? 11.055 -9.422 -10.633 1 98.81 240 ALA B C 1
ATOM 4361 O O . ALA B 1 240 ? 11.641 -10.352 -11.188 1 98.81 240 ALA B O 1
ATOM 4362 N N . VAL B 1 241 ? 10.445 -8.461 -11.305 1 98.88 241 VAL B N 1
ATOM 4363 C CA . VAL B 1 241 ? 10.586 -8.32 -12.75 1 98.88 241 VAL B CA 1
ATOM 4364 C C . VAL B 1 241 ? 10.977 -6.883 -13.094 1 98.88 241 VAL B C 1
ATOM 4366 O O . VAL B 1 241 ? 10.617 -5.945 -12.375 1 98.88 241 VAL B O 1
ATOM 4369 N N . PHE B 1 242 ? 11.742 -6.762 -14.102 1 98.94 242 PHE B N 1
ATOM 4370 C CA . PHE B 1 242 ? 12.156 -5.469 -14.625 1 98.94 242 PHE B CA 1
ATOM 4371 C C . PHE B 1 242 ? 11.43 -5.148 -15.93 1 98.94 242 PHE B C 1
ATOM 4373 O O . PHE B 1 242 ? 11.461 -5.934 -16.875 1 98.94 242 PHE B O 1
ATOM 4380 N N . LEU B 1 243 ? 10.688 -4.023 -15.953 1 98.81 243 LEU B N 1
ATOM 4381 C CA . LEU B 1 243 ? 9.914 -3.578 -17.109 1 98.81 243 LEU B CA 1
ATOM 4382 C C . LEU B 1 243 ? 10.562 -2.369 -17.766 1 98.81 243 LEU B C 1
ATOM 4384 O O . LEU B 1 243 ? 11.047 -1.465 -17.078 1 98.81 243 LEU B O 1
ATOM 4388 N N . GLN B 1 244 ? 10.547 -2.348 -19 1 98.19 244 GLN B N 1
ATOM 4389 C CA . GLN B 1 244 ? 10.984 -1.193 -19.781 1 98.19 244 GLN B CA 1
ATOM 4390 C C . GLN B 1 244 ? 10.406 -1.229 -21.203 1 98.19 244 GLN B C 1
ATOM 4392 O O . GLN B 1 244 ? 9.688 -2.166 -21.547 1 98.19 244 GLN B O 1
ATOM 4397 N N . ARG B 1 245 ? 10.594 -0.209 -21.922 1 97.5 245 ARG B N 1
ATOM 4398 C CA . ARG B 1 245 ? 10.156 -0.187 -23.312 1 97.5 245 ARG B CA 1
ATOM 4399 C C . ARG B 1 245 ? 11.008 -1.104 -24.188 1 97.5 245 ARG B C 1
ATOM 4401 O O . ARG B 1 245 ? 12.211 -1.24 -23.953 1 97.5 245 ARG B O 1
ATOM 4408 N N . ALA B 1 246 ? 10.43 -1.61 -25.172 1 96.94 246 ALA B N 1
ATOM 4409 C CA . ALA B 1 246 ? 11.086 -2.58 -26.047 1 96.94 246 ALA B CA 1
ATOM 4410 C C . ALA B 1 246 ? 12.344 -1.987 -26.672 1 96.94 246 ALA B C 1
ATOM 4412 O O . ALA B 1 246 ? 13.359 -2.672 -26.828 1 96.94 246 ALA B O 1
ATOM 4413 N N . ASN B 1 247 ? 12.328 -0.753 -27 1 95.44 247 ASN B N 1
ATOM 4414 C CA . ASN B 1 247 ? 13.453 -0.111 -27.672 1 95.44 247 ASN B CA 1
ATOM 4415 C C . ASN B 1 247 ? 14.664 -0.005 -26.75 1 95.44 247 ASN B C 1
ATOM 4417 O O . ASN B 1 247 ? 15.797 0.127 -27.219 1 95.44 247 ASN B O 1
ATOM 4421 N N . ASP B 1 248 ? 14.461 -0.088 -25.516 1 95.5 248 ASP B N 1
ATOM 4422 C CA . ASP B 1 248 ? 15.539 0.036 -24.547 1 95.5 248 ASP B CA 1
ATOM 4423 C C . ASP B 1 248 ? 15.984 -1.335 -24.047 1 95.5 248 ASP B C 1
ATOM 4425 O O . ASP B 1 248 ? 16.938 -1.438 -23.266 1 95.5 248 ASP B O 1
ATOM 4429 N N . ALA B 1 249 ? 15.336 -2.4 -24.484 1 97.19 249 ALA B N 1
ATOM 4430 C CA . ALA B 1 249 ? 15.539 -3.725 -23.906 1 97.19 249 ALA B CA 1
ATOM 4431 C C . ALA B 1 249 ? 16.531 -4.535 -24.719 1 97.19 249 ALA B C 1
ATOM 4433 O O . ALA B 1 249 ? 16.484 -4.52 -25.953 1 97.19 249 ALA B O 1
ATOM 4434 N N . ARG B 1 250 ? 17.375 -5.258 -24.062 1 96.5 250 ARG B N 1
ATOM 4435 C CA . ARG B 1 250 ? 18.328 -6.168 -24.703 1 96.5 250 ARG B CA 1
ATOM 4436 C C . ARG B 1 250 ? 17.734 -7.574 -24.797 1 96.5 250 ARG B C 1
ATOM 4438 O O . ARG B 1 250 ? 18.219 -8.391 -25.594 1 96.5 250 ARG B O 1
ATOM 4445 N N . ARG B 1 251 ? 16.906 -7.777 -23.969 1 94.69 251 ARG B N 1
ATOM 4446 C CA . ARG B 1 251 ? 16.172 -9.047 -23.938 1 94.69 251 ARG B CA 1
ATOM 4447 C C . ARG B 1 251 ? 14.688 -8.82 -23.688 1 94.69 251 ARG B C 1
ATOM 4449 O O . ARG B 1 251 ? 14.305 -7.859 -23.016 1 94.69 251 ARG B O 1
ATOM 4456 N N . VAL B 1 252 ? 13.883 -9.75 -24.297 1 97.44 252 VAL B N 1
ATOM 4457 C CA . VAL B 1 252 ? 12.445 -9.656 -24.094 1 97.44 252 VAL B CA 1
ATOM 4458 C C . VAL B 1 252 ? 11.891 -11.031 -23.719 1 97.44 252 VAL B C 1
ATOM 4460 O O . VAL B 1 252 ? 11.898 -11.961 -24.531 1 97.44 252 VAL B O 1
ATOM 4463 N N . TYR B 1 253 ? 11.477 -11.164 -22.484 1 97.88 253 TYR B N 1
ATOM 4464 C CA . TYR B 1 253 ? 10.797 -12.383 -22.062 1 97.88 253 TYR B CA 1
ATOM 4465 C C . TYR B 1 253 ? 9.352 -12.398 -22.531 1 97.88 253 TYR B C 1
ATOM 4467 O O . TYR B 1 253 ? 8.836 -13.445 -22.938 1 97.88 253 TYR B O 1
ATOM 4475 N N . ALA B 1 254 ? 8.695 -11.211 -22.438 1 97.38 254 ALA B N 1
ATOM 4476 C CA . ALA B 1 254 ? 7.293 -11.062 -22.828 1 97.38 254 ALA B CA 1
ATOM 4477 C C . ALA B 1 254 ? 6.938 -9.594 -23.031 1 97.38 254 ALA B C 1
ATOM 4479 O O . ALA B 1 254 ? 7.531 -8.711 -22.406 1 97.38 254 ALA B O 1
ATOM 4480 N N . THR B 1 255 ? 5.992 -9.367 -23.922 1 97.44 255 THR B N 1
ATOM 4481 C CA . THR B 1 255 ? 5.383 -8.047 -24.062 1 97.44 255 THR B CA 1
ATOM 4482 C C . THR B 1 255 ? 4.125 -7.938 -23.203 1 97.44 255 THR B C 1
ATOM 4484 O O . THR B 1 255 ? 3.26 -8.812 -23.25 1 97.44 255 THR B O 1
ATOM 4487 N N . VAL B 1 256 ? 4.07 -6.965 -22.359 1 97.5 256 VAL B N 1
ATOM 4488 C CA . VAL B 1 256 ? 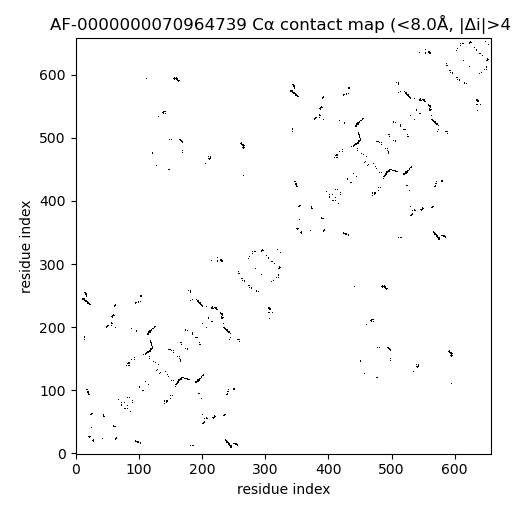2.844 -6.676 -21.625 1 97.5 256 VAL B CA 1
ATOM 4489 C C . VAL B 1 256 ? 1.904 -5.84 -22.484 1 97.5 256 VAL B C 1
ATOM 4491 O O . VAL B 1 256 ? 2.164 -4.664 -22.734 1 97.5 256 VAL B O 1
ATOM 4494 N N . VAL B 1 257 ? 0.806 -6.426 -22.859 1 96.19 257 VAL B N 1
ATOM 4495 C CA . VAL B 1 257 ? -0.073 -5.801 -23.844 1 96.19 257 VAL B CA 1
ATOM 4496 C C . VAL B 1 257 ? -1.092 -4.91 -23.125 1 96.19 257 VAL B C 1
ATOM 4498 O O . VAL B 1 257 ? -1.495 -3.873 -23.656 1 96.19 257 VAL B O 1
ATOM 4501 N N . ASN B 1 258 ? -1.508 -5.34 -21.984 1 96.12 258 ASN B N 1
ATOM 4502 C CA . ASN B 1 258 ? -2.434 -4.586 -21.141 1 96.12 258 ASN B CA 1
ATOM 4503 C C . ASN B 1 258 ? -2.451 -5.113 -19.703 1 96.12 258 ASN B C 1
ATOM 4505 O O . ASN B 1 258 ? -1.986 -6.223 -19.438 1 96.12 258 ASN B O 1
ATOM 4509 N N . ALA B 1 259 ? -2.83 -4.316 -18.844 1 96.56 259 ALA B N 1
ATOM 4510 C CA . ALA B 1 259 ? -3.104 -4.656 -17.453 1 96.56 259 ALA B CA 1
ATOM 4511 C C . ALA B 1 259 ? -4.297 -3.867 -16.922 1 96.56 259 ALA B C 1
ATOM 4513 O O . ALA B 1 259 ? -4.398 -2.66 -17.141 1 96.56 259 ALA B O 1
ATOM 4514 N N . ALA B 1 260 ? -5.184 -4.574 -16.266 1 95.94 260 ALA B N 1
ATOM 4515 C CA . ALA B 1 260 ? -6.395 -3.92 -15.781 1 95.94 260 ALA B CA 1
ATOM 4516 C C . ALA B 1 260 ? -6.801 -4.457 -14.414 1 95.94 260 ALA B C 1
ATOM 4518 O O . ALA B 1 260 ? -6.367 -5.543 -14.016 1 95.94 260 ALA B O 1
ATOM 4519 N N . VAL B 1 261 ? -7.543 -3.65 -13.711 1 96 261 VAL B N 1
ATOM 4520 C CA . VAL B 1 261 ? -8.016 -4.035 -12.383 1 96 261 VAL B CA 1
ATOM 4521 C C . VAL B 1 261 ? -9.469 -3.615 -12.211 1 96 261 VAL B C 1
ATOM 4523 O O . VAL B 1 261 ? -9.93 -2.666 -12.852 1 96 261 VAL B O 1
ATOM 4526 N N . ASN B 1 262 ? -10.203 -4.305 -11.477 1 95.19 262 ASN B N 1
ATOM 4527 C CA . ASN B 1 262 ? -11.516 -3.93 -10.969 1 95.19 262 ASN B CA 1
ATOM 4528 C C . ASN B 1 262 ? -11.781 -4.523 -9.586 1 95.19 262 ASN B C 1
ATOM 4530 O O . ASN B 1 262 ? -10.859 -5.031 -8.945 1 95.19 262 ASN B O 1
ATOM 4534 N N . CYS B 1 263 ? -12.938 -4.27 -9.047 1 95.56 263 CYS B N 1
ATOM 4535 C CA . CYS B 1 263 ? -13.367 -4.793 -7.754 1 95.56 263 CYS B CA 1
ATOM 4536 C C . CYS B 1 263 ? -14.75 -5.426 -7.852 1 95.56 263 CYS B C 1
ATOM 4538 O O . CYS B 1 263 ? -15.547 -5.051 -8.711 1 95.56 263 CYS B O 1
ATOM 4540 N N . ASP B 1 264 ? -15.008 -6.324 -6.984 1 95.25 264 ASP B N 1
ATOM 4541 C CA . ASP B 1 264 ? -16.25 -7.086 -7.012 1 95.25 264 ASP B CA 1
ATOM 4542 C C . ASP B 1 264 ? -17.453 -6.203 -6.648 1 95.25 264 ASP B C 1
ATOM 4544 O O . ASP B 1 264 ? -18.562 -6.438 -7.109 1 95.25 264 ASP B O 1
ATOM 4548 N N . GLY B 1 265 ? -17.188 -5.207 -5.805 1 94.44 265 GLY B N 1
ATOM 4549 C CA . GLY B 1 265 ? -18.312 -4.477 -5.219 1 94.44 265 GLY B CA 1
ATOM 4550 C C . GLY B 1 265 ? -19.062 -5.281 -4.18 1 94.44 265 GLY B C 1
ATOM 4551 O O . GLY B 1 265 ? -18.469 -6.074 -3.447 1 94.44 265 GLY B O 1
ATOM 4552 N N . TYR B 1 266 ? -20.359 -5.02 -4.125 1 95.44 266 TYR B N 1
ATOM 4553 C CA . TYR B 1 266 ? -21.188 -5.672 -3.107 1 95.44 266 TYR B CA 1
ATOM 4554 C C . TYR B 1 266 ? -21.594 -7.066 -3.553 1 95.44 266 TYR B C 1
ATOM 4556 O O . TYR B 1 266 ? -21.953 -7.273 -4.711 1 95.44 266 TYR B O 1
ATOM 4564 N N . LYS B 1 267 ? -21.484 -7.973 -2.646 1 94.25 267 LYS B N 1
ATOM 4565 C CA . LYS B 1 267 ? -22.031 -9.32 -2.795 1 94.25 267 LYS B CA 1
ATOM 4566 C C . LYS B 1 267 ? -22.828 -9.734 -1.557 1 94.25 267 LYS B C 1
ATOM 4568 O O . LYS B 1 267 ? -22.359 -9.547 -0.428 1 94.25 267 LYS B O 1
ATOM 4573 N N . GLU B 1 268 ? -23.891 -10.367 -1.741 1 92.56 268 GLU B N 1
ATOM 4574 C CA . GLU B 1 268 ? -24.75 -10.812 -0.638 1 92.56 268 GLU B CA 1
ATOM 4575 C C . GLU B 1 268 ? -24.047 -11.867 0.212 1 92.56 268 GLU B C 1
ATOM 4577 O O . GLU B 1 268 ? -24.25 -11.93 1.426 1 92.56 268 GLU B O 1
ATOM 4582 N N . GLN B 1 269 ? -23.188 -12.594 -0.411 1 91.19 269 GLN B N 1
ATOM 4583 C CA . GLN B 1 269 ? -22.531 -13.727 0.252 1 91.19 269 GLN B CA 1
ATOM 4584 C C . GLN B 1 269 ? -21.438 -13.25 1.202 1 91.19 269 GLN B C 1
ATOM 4586 O O . GLN B 1 269 ? -21 -14 2.074 1 91.19 269 GLN B O 1
ATOM 4591 N N . GLY B 1 270 ? -20.969 -12.047 0.99 1 90.56 270 GLY B N 1
ATOM 4592 C CA . GLY B 1 270 ? -19.953 -11.523 1.879 1 90.56 270 GLY B CA 1
ATOM 4593 C C . GLY B 1 270 ? -18.719 -11 1.143 1 90.56 270 GLY B C 1
ATOM 4594 O O . GLY B 1 270 ? -18.578 -11.227 -0.06 1 90.56 270 GLY B O 1
ATOM 4595 N N . ILE B 1 271 ? -17.844 -10.391 1.84 1 89.56 271 ILE B N 1
ATOM 4596 C CA . ILE B 1 271 ? -16.703 -9.672 1.264 1 89.56 271 ILE B CA 1
ATOM 4597 C C . ILE B 1 271 ? -15.672 -10.656 0.741 1 89.56 271 ILE B C 1
ATOM 4599 O O . ILE B 1 271 ? -14.93 -10.352 -0.195 1 89.56 271 ILE B O 1
ATOM 4603 N N . THR B 1 272 ? -15.625 -11.883 1.307 1 87.62 272 THR B N 1
ATOM 4604 C CA . THR B 1 272 ? -14.602 -12.844 0.918 1 87.62 272 THR B CA 1
ATOM 4605 C C . THR B 1 272 ? -15.07 -13.688 -0.261 1 87.62 272 THR B C 1
ATOM 4607 O O . THR B 1 272 ? -14.305 -14.484 -0.808 1 87.62 272 THR B O 1
ATOM 4610 N N . TYR B 1 273 ? -16.328 -13.57 -0.607 1 91.38 273 TYR B N 1
ATOM 4611 C CA . TYR B 1 273 ? -16.859 -14.312 -1.742 1 91.38 273 TYR B CA 1
ATOM 4612 C C . TYR B 1 273 ? -16.484 -13.641 -3.059 1 91.38 273 TYR B C 1
ATOM 4614 O O . TYR B 1 273 ? -16.609 -12.422 -3.197 1 91.38 273 TYR B O 1
ATOM 4622 N N . PRO B 1 274 ? -16.047 -14.414 -4.031 1 92.88 274 PRO B N 1
ATOM 4623 C CA . PRO B 1 274 ? -15.68 -13.82 -5.32 1 92.88 274 PRO B CA 1
ATOM 4624 C C . PRO B 1 274 ? -16.891 -13.57 -6.219 1 92.88 274 PRO B C 1
ATOM 4626 O O . PRO B 1 274 ? -17.938 -14.188 -6.031 1 92.88 274 PRO B O 1
ATOM 4629 N N . SER B 1 275 ? -16.75 -12.648 -7.137 1 94.94 275 SER B N 1
ATOM 4630 C CA . SER B 1 275 ? -17.766 -12.375 -8.148 1 94.94 275 SER B CA 1
ATOM 4631 C C . SER B 1 275 ? -17.312 -12.844 -9.531 1 94.94 275 SER B C 1
ATOM 4633 O O . SER B 1 275 ? -16.469 -12.203 -10.164 1 94.94 275 SER B O 1
ATOM 4635 N N . GLY B 1 276 ? -17.953 -13.945 -9.977 1 94.69 276 GLY B N 1
ATOM 4636 C CA . GLY B 1 276 ? -17.672 -14.398 -11.328 1 94.69 276 GLY B CA 1
ATOM 4637 C C . GLY B 1 276 ? -17.984 -13.352 -12.383 1 94.69 276 GLY B C 1
ATOM 4638 O O . GLY B 1 276 ? -17.25 -13.227 -13.367 1 94.69 276 GLY B O 1
ATOM 4639 N N . GLN B 1 277 ? -19 -12.617 -12.156 1 94.94 277 GLN B N 1
ATOM 4640 C CA . GLN B 1 277 ? -19.391 -11.57 -13.086 1 94.94 277 GLN B CA 1
ATOM 4641 C C . GLN B 1 277 ? -18.312 -10.484 -13.172 1 94.94 277 GLN B C 1
ATOM 4643 O O . GLN B 1 277 ? -17.969 -10.031 -14.266 1 94.94 277 GLN B O 1
ATOM 4648 N N . ALA B 1 278 ? -17.812 -10.023 -12.039 1 95.69 278 ALA B N 1
ATOM 4649 C CA . ALA B 1 278 ? -16.766 -9.016 -12.023 1 95.69 278 ALA B CA 1
ATOM 4650 C C . ALA B 1 278 ? -15.5 -9.523 -12.711 1 95.69 278 ALA B C 1
ATOM 4652 O O . ALA B 1 278 ? -14.828 -8.773 -13.414 1 95.69 278 ALA B O 1
ATOM 4653 N N . GLN B 1 279 ? -15.18 -10.797 -12.461 1 96.5 279 GLN B N 1
ATOM 4654 C CA . GLN B 1 279 ? -14.031 -11.406 -13.109 1 96.5 279 GLN B CA 1
ATOM 4655 C C . GLN B 1 279 ? -14.203 -11.438 -14.625 1 96.5 279 GLN B C 1
ATOM 4657 O O . GLN B 1 279 ? -13.281 -11.102 -15.375 1 96.5 279 GLN B O 1
ATOM 4662 N N . ALA B 1 280 ? -15.391 -11.82 -15.07 1 96.38 280 ALA B N 1
ATOM 4663 C CA . ALA B 1 280 ? -15.688 -11.852 -16.5 1 96.38 280 ALA B CA 1
ATOM 4664 C C . ALA B 1 280 ? -15.586 -10.461 -17.109 1 96.38 280 ALA B C 1
ATOM 4666 O O . ALA B 1 280 ? -15.016 -10.297 -18.203 1 96.38 280 ALA B O 1
ATOM 4667 N N . GLU B 1 281 ? -16.109 -9.516 -16.422 1 96.12 281 GLU B N 1
ATOM 4668 C CA . GLU B 1 281 ? -16.047 -8.133 -16.891 1 96.12 281 GLU B CA 1
ATOM 4669 C C . GLU B 1 281 ? -14.602 -7.664 -17.031 1 96.12 281 GLU B C 1
ATOM 4671 O O . GLU B 1 281 ? -14.25 -6.996 -18.016 1 96.12 281 GLU B O 1
ATOM 4676 N N . LEU B 1 282 ? -13.781 -8.016 -16.094 1 96.5 282 LEU B N 1
ATOM 4677 C CA . LEU B 1 282 ? -12.367 -7.645 -16.141 1 96.5 282 LEU B CA 1
ATOM 4678 C C . LEU B 1 282 ? -11.688 -8.266 -17.359 1 96.5 282 LEU B C 1
ATOM 4680 O O . LEU B 1 282 ? -10.961 -7.578 -18.078 1 96.5 282 LEU B O 1
ATOM 4684 N N . MET B 1 283 ? -11.953 -9.555 -17.531 1 96.5 283 MET B N 1
ATOM 4685 C CA . MET B 1 283 ? -11.344 -10.25 -18.672 1 96.5 283 MET B CA 1
ATOM 4686 C C . MET B 1 283 ? -11.797 -9.641 -19.984 1 96.5 283 MET B C 1
ATOM 4688 O O . MET B 1 283 ? -10.977 -9.391 -20.875 1 96.5 283 MET B O 1
ATOM 4692 N N . ARG B 1 284 ? -13.031 -9.344 -20.094 1 95.62 284 ARG B N 1
ATOM 4693 C CA . ARG B 1 284 ? -13.609 -8.758 -21.297 1 95.62 284 ARG B CA 1
ATOM 4694 C C . ARG B 1 284 ? -13.008 -7.379 -21.562 1 95.62 284 ARG B C 1
ATOM 4696 O O . ARG B 1 284 ? -12.547 -7.105 -22.672 1 95.62 284 ARG B O 1
ATOM 4703 N N . ASP B 1 285 ? -13.016 -6.555 -20.562 1 94.88 285 ASP B N 1
ATOM 4704 C CA . ASP B 1 285 ? -12.531 -5.188 -20.703 1 94.88 285 ASP B CA 1
ATOM 4705 C C . ASP B 1 285 ? -11.039 -5.172 -21.047 1 94.88 285 ASP B C 1
ATOM 4707 O O . ASP B 1 285 ? -10.586 -4.352 -21.844 1 94.88 285 ASP B O 1
ATOM 4711 N N . THR B 1 286 ? -10.297 -6.082 -20.375 1 95.69 286 THR B N 1
ATOM 4712 C CA . THR B 1 286 ? -8.859 -6.145 -20.609 1 95.69 286 THR B CA 1
ATOM 4713 C C . THR B 1 286 ? -8.562 -6.488 -22.062 1 95.69 286 THR B C 1
ATOM 4715 O O . THR B 1 286 ? -7.727 -5.848 -22.703 1 95.69 286 THR B O 1
ATOM 4718 N N . CYS B 1 287 ? -9.266 -7.457 -22.609 1 95.62 287 CYS B N 1
ATOM 4719 C CA . CYS B 1 287 ? -9.094 -7.859 -24 1 95.62 287 CYS B CA 1
ATOM 4720 C C . CYS B 1 287 ? -9.562 -6.762 -24.953 1 95.62 287 CYS B C 1
ATOM 4722 O O . CYS B 1 287 ? -8.859 -6.414 -25.906 1 95.62 287 CYS B O 1
ATOM 4724 N N . ARG B 1 288 ? -10.672 -6.199 -24.672 1 95.25 288 ARG B N 1
ATOM 4725 C CA . ARG B 1 288 ? -11.258 -5.156 -25.516 1 95.25 288 ARG B CA 1
ATOM 4726 C C . ARG B 1 288 ? -10.32 -3.957 -25.625 1 95.25 288 ARG B C 1
ATOM 4728 O O . ARG B 1 288 ? -10.023 -3.49 -26.734 1 95.25 288 ARG B O 1
ATOM 4735 N N . ASP B 1 289 ? -9.805 -3.539 -24.5 1 94.06 289 ASP B N 1
ATOM 4736 C CA . ASP B 1 289 ? -8.961 -2.348 -24.453 1 94.06 289 ASP B CA 1
ATOM 4737 C C . ASP B 1 289 ? -7.633 -2.59 -25.172 1 94.06 289 ASP B C 1
ATOM 4739 O O . ASP B 1 289 ? -7.02 -1.652 -25.672 1 94.06 289 ASP B O 1
ATOM 4743 N N . ALA B 1 290 ? -7.238 -3.873 -25.203 1 93.94 290 ALA B N 1
ATOM 4744 C CA . ALA B 1 290 ? -5.98 -4.227 -25.859 1 93.94 290 ALA B CA 1
ATOM 4745 C C . ALA B 1 290 ? -6.207 -4.586 -27.328 1 93.94 290 ALA B C 1
ATOM 4747 O O . ALA B 1 290 ? -5.25 -4.801 -28.078 1 93.94 290 ALA B O 1
ATOM 4748 N N . GLY B 1 291 ? -7.43 -4.711 -27.719 1 95.06 291 GLY B N 1
ATOM 4749 C CA . GLY B 1 291 ? -7.742 -5.152 -29.062 1 95.06 291 GLY B CA 1
ATOM 4750 C C . GLY B 1 291 ? -7.426 -6.617 -29.297 1 95.06 291 GLY B C 1
ATOM 4751 O O . GLY B 1 291 ? -7.02 -7 -30.406 1 95.06 291 GLY B O 1
ATOM 4752 N N . VAL B 1 292 ? -7.523 -7.371 -28.281 1 93.75 292 VAL B N 1
ATOM 4753 C CA . VAL B 1 292 ? -7.223 -8.797 -28.375 1 93.75 292 VAL B CA 1
ATOM 4754 C C . VAL B 1 292 ? -8.523 -9.594 -28.422 1 93.75 292 VAL B C 1
ATOM 4756 O O . VAL B 1 292 ? -9.422 -9.375 -27.594 1 93.75 292 VAL B O 1
ATOM 4759 N N . ASP B 1 293 ? -8.594 -10.492 -29.328 1 93.06 293 ASP B N 1
ATOM 4760 C CA . ASP B 1 293 ? -9.711 -11.438 -29.375 1 93.06 293 ASP B CA 1
ATOM 4761 C C . ASP B 1 293 ? -9.555 -12.516 -28.297 1 93.06 293 ASP B C 1
ATOM 4763 O O . ASP B 1 293 ? -8.602 -13.289 -28.312 1 93.06 293 ASP B O 1
ATOM 4767 N N . PRO B 1 294 ? -10.523 -12.555 -27.438 1 93.06 294 PRO B N 1
ATOM 4768 C CA . PRO B 1 294 ? -10.43 -13.578 -26.406 1 93.06 294 PRO B CA 1
ATOM 4769 C C . PRO B 1 294 ? -10.266 -14.984 -26.969 1 93.06 294 PRO B C 1
ATOM 4771 O O . PRO B 1 294 ? -9.609 -15.828 -26.359 1 93.06 294 PRO B O 1
ATOM 4774 N N . GLY B 1 295 ? -10.812 -15.234 -28.047 1 89.31 295 GLY B N 1
ATOM 4775 C CA . GLY B 1 295 ? -10.719 -16.531 -28.688 1 89.31 295 GLY B CA 1
ATOM 4776 C C . GLY B 1 295 ? -9.328 -16.859 -29.188 1 89.31 295 GLY B C 1
ATOM 4777 O O . GLY B 1 295 ? -9.023 -18.016 -29.5 1 89.31 295 GLY B O 1
ATOM 4778 N N . SER B 1 296 ? -8.484 -15.93 -29.281 1 90.19 296 SER B N 1
ATOM 4779 C CA . SER B 1 296 ? -7.145 -16.109 -29.812 1 90.19 296 SER B CA 1
ATOM 4780 C C . SER B 1 296 ? -6.141 -16.453 -28.719 1 90.19 296 SER B C 1
ATOM 4782 O O . SER B 1 296 ? -4.977 -16.734 -29 1 90.19 296 SER B O 1
ATOM 4784 N N . LEU B 1 297 ? -6.562 -16.484 -27.484 1 92.06 297 LEU B N 1
ATOM 4785 C CA . LEU B 1 297 ? -5.641 -16.75 -26.375 1 92.06 297 LEU B CA 1
ATOM 4786 C C . LEU B 1 297 ? -5.168 -18.188 -26.406 1 92.06 297 LEU B C 1
ATOM 4788 O O . LEU B 1 297 ? -5.965 -19.109 -26.609 1 92.06 297 LEU B O 1
ATOM 4792 N N . ALA B 1 298 ? -3.908 -18.328 -26.188 1 92 298 ALA B N 1
ATOM 4793 C CA . ALA B 1 298 ? -3.305 -19.672 -26.219 1 92 298 ALA B CA 1
ATOM 4794 C C . ALA B 1 298 ? -3.332 -20.312 -24.828 1 92 298 ALA B C 1
ATOM 4796 O O . ALA B 1 298 ? -3.354 -21.531 -24.703 1 92 298 ALA B O 1
ATOM 4797 N N . TYR B 1 299 ? -3.252 -19.516 -23.812 1 94 299 TYR B N 1
ATOM 4798 C CA . TYR B 1 299 ? -3.086 -20.016 -22.453 1 94 299 TYR B CA 1
ATOM 4799 C C . TYR B 1 299 ? -3.643 -19.016 -21.438 1 94 299 TYR B C 1
ATOM 4801 O O . TYR B 1 299 ? -3.484 -17.812 -21.594 1 94 299 TYR B O 1
ATOM 4809 N N . VAL B 1 300 ? -4.359 -19.531 -20.453 1 93.94 300 VAL B N 1
ATOM 4810 C CA . VAL B 1 300 ? -4.848 -18.719 -19.344 1 93.94 300 VAL B CA 1
ATOM 4811 C C . VAL B 1 300 ? -4.312 -19.266 -18.016 1 93.94 300 VAL B C 1
ATOM 4813 O O . VAL B 1 300 ? -4.488 -20.453 -17.719 1 93.94 300 VAL B O 1
ATOM 4816 N N . GLU B 1 301 ? -3.58 -18.438 -17.328 1 93.69 301 GLU B N 1
ATOM 4817 C CA . GLU B 1 301 ? -3.217 -18.766 -15.953 1 93.69 301 GLU B CA 1
ATOM 4818 C C . GLU B 1 301 ? -4.227 -18.188 -14.961 1 93.69 301 GLU B C 1
ATOM 4820 O O . GLU B 1 301 ? -4.336 -16.969 -14.82 1 93.69 301 GLU B O 1
ATOM 4825 N N . ALA B 1 302 ? -4.934 -19 -14.25 1 94.06 302 ALA B N 1
ATOM 4826 C CA . ALA B 1 302 ? -5.984 -18.594 -13.312 1 94.06 302 ALA B CA 1
ATOM 4827 C C . ALA B 1 302 ? -5.418 -18.391 -11.914 1 94.06 302 ALA B C 1
ATOM 4829 O O . ALA B 1 302 ? -4.297 -18.797 -11.617 1 94.06 302 ALA B O 1
ATOM 4830 N N . HIS B 1 303 ? -6.137 -17.609 -11.125 1 92.5 303 HIS B N 1
ATOM 4831 C CA . HIS B 1 303 ? -5.816 -17.547 -9.711 1 92.5 303 HIS B CA 1
ATOM 4832 C C . HIS B 1 303 ? -5.941 -18.906 -9.047 1 92.5 303 HIS B C 1
ATOM 4834 O O . HIS B 1 303 ? -5.082 -19.297 -8.25 1 92.5 303 HIS B O 1
ATOM 4840 N N . ALA B 1 304 ? -7.012 -19.625 -9.289 1 91.12 304 ALA B N 1
ATOM 4841 C CA . ALA B 1 304 ? -7.168 -21.031 -8.961 1 91.12 304 ALA B CA 1
ATOM 4842 C C . ALA B 1 304 ? -6.863 -21.297 -7.484 1 91.12 304 ALA B C 1
ATOM 4844 O O . ALA B 1 304 ? -6.016 -22.125 -7.156 1 91.12 304 ALA B O 1
ATOM 4845 N N . THR B 1 305 ? -7.629 -20.781 -6.613 1 86.25 305 THR B N 1
ATOM 4846 C CA . THR B 1 305 ? -7.367 -20.844 -5.184 1 86.25 305 THR B CA 1
ATOM 4847 C C . THR B 1 305 ? -7.602 -22.266 -4.66 1 86.25 305 THR B C 1
ATOM 4849 O O . THR B 1 305 ? -7.129 -22.625 -3.58 1 86.25 305 THR B O 1
ATOM 4852 N N . GLY B 1 306 ? -8.312 -23.016 -5.422 1 91.44 306 GLY B N 1
ATOM 4853 C CA . GLY B 1 306 ? -8.633 -24.359 -4.953 1 91.44 306 GLY B CA 1
ATOM 4854 C C . GLY B 1 306 ? -9.711 -24.375 -3.885 1 91.44 306 GLY B C 1
ATOM 4855 O O . GLY B 1 306 ? -9.727 -25.266 -3.035 1 91.44 306 GLY B O 1
ATOM 4856 N N . THR B 1 307 ? -10.492 -23.375 -3.879 1 90.75 307 THR B N 1
ATOM 4857 C CA . THR B 1 307 ? -11.57 -23.312 -2.904 1 90.75 307 THR B CA 1
ATOM 4858 C C . THR B 1 307 ? -12.898 -23.703 -3.543 1 90.75 307 THR B C 1
ATOM 4860 O O . THR B 1 307 ? -13.086 -23.531 -4.75 1 90.75 307 THR B O 1
ATOM 4863 N N . ARG B 1 308 ? -13.844 -24.125 -2.742 1 88.94 308 ARG B N 1
ATOM 4864 C CA . ARG B 1 308 ? -15.141 -24.609 -3.201 1 88.94 308 ARG B CA 1
ATOM 4865 C C . ARG B 1 308 ? -15.938 -23.5 -3.875 1 88.94 308 ARG B C 1
ATOM 4867 O O . ARG B 1 308 ? -16.703 -23.766 -4.809 1 88.94 308 ARG B O 1
ATOM 4874 N N . VAL B 1 309 ? -15.727 -22.344 -3.42 1 89 309 VAL B N 1
ATOM 4875 C CA . VAL B 1 309 ? -16.516 -21.234 -3.936 1 89 309 VAL B CA 1
ATOM 4876 C C . VAL B 1 309 ? -15.742 -20.5 -5.031 1 89 309 VAL B C 1
ATOM 4878 O O . VAL B 1 309 ? -16.312 -20.109 -6.051 1 89 309 VAL B O 1
ATOM 4881 N N . GLY B 1 310 ? -14.461 -20.328 -4.848 1 92.38 310 GLY B N 1
ATOM 4882 C CA . GLY B 1 310 ? -13.633 -19.562 -5.766 1 92.38 310 GLY B CA 1
ATOM 4883 C C . GLY B 1 310 ? -13.477 -20.219 -7.121 1 92.38 310 GLY B C 1
ATOM 4884 O O . GLY B 1 310 ? -13.594 -19.562 -8.156 1 92.38 310 GLY B O 1
ATOM 4885 N N . ASP B 1 311 ? -13.305 -21.453 -7.141 1 94.62 311 ASP B N 1
ATOM 4886 C CA . ASP B 1 311 ? -12.984 -22.172 -8.375 1 94.62 311 ASP B CA 1
ATOM 4887 C C . ASP B 1 311 ? -14.172 -22.156 -9.336 1 94.62 311 ASP B C 1
ATOM 4889 O O . ASP B 1 311 ? -14.023 -21.812 -10.516 1 94.62 311 ASP B O 1
ATOM 4893 N N . PRO B 1 312 ? -15.375 -22.516 -8.883 1 93.62 312 PRO B N 1
ATOM 4894 C CA . PRO B 1 312 ? -16.516 -22.484 -9.797 1 93.62 312 PRO B CA 1
ATOM 4895 C C . PRO B 1 312 ? -16.797 -21.094 -10.352 1 93.62 312 PRO B C 1
ATOM 4897 O O . PRO B 1 312 ? -17.109 -20.938 -11.539 1 93.62 312 PRO B O 1
ATOM 4900 N N . GLU B 1 313 ? -16.672 -20.062 -9.531 1 94.12 313 GLU B N 1
ATOM 4901 C CA . GLU B 1 313 ? -16.875 -18.703 -9.992 1 94.12 313 GLU B CA 1
ATOM 4902 C C . GLU B 1 313 ? -15.867 -18.312 -11.07 1 94.12 313 GLU B C 1
ATOM 4904 O O . GLU B 1 313 ? -16.234 -17.734 -12.086 1 94.12 313 GLU B O 1
ATOM 4909 N N . GLU B 1 314 ? -14.633 -18.625 -10.805 1 95.38 314 GLU B N 1
ATOM 4910 C CA . GLU B 1 314 ? -13.578 -18.297 -11.758 1 95.38 314 GLU B CA 1
ATOM 4911 C C . GLU B 1 314 ? -13.742 -19.078 -13.062 1 95.38 314 GLU B C 1
ATOM 4913 O O . GLU B 1 314 ? -13.594 -18.531 -14.148 1 95.38 314 GLU B O 1
ATOM 4918 N N . LEU B 1 315 ? -14.062 -20.359 -12.977 1 93.81 315 LEU B N 1
ATOM 4919 C CA . LEU B 1 315 ? -14.25 -21.203 -14.156 1 93.81 315 LEU B CA 1
ATOM 4920 C C . LEU B 1 315 ? -15.422 -20.688 -15 1 93.81 315 LEU B C 1
ATOM 4922 O O . LEU B 1 315 ? -15.352 -20.703 -16.234 1 93.81 315 LEU B O 1
ATOM 4926 N N . ALA B 1 316 ? -16.453 -20.359 -14.344 1 93.62 316 ALA B N 1
ATOM 4927 C CA . ALA B 1 316 ? -17.609 -19.828 -15.055 1 93.62 316 ALA B CA 1
ATOM 4928 C C . ALA B 1 316 ? -17.25 -18.547 -15.812 1 93.62 316 ALA B C 1
ATOM 4930 O O . ALA B 1 316 ? -17.688 -18.359 -16.953 1 93.62 316 ALA B O 1
ATOM 4931 N N . ALA B 1 317 ? -16.516 -17.703 -15.172 1 95.06 317 ALA B N 1
ATOM 4932 C CA . ALA B 1 317 ? -16.062 -16.469 -15.805 1 95.06 317 ALA B CA 1
ATOM 4933 C C . ALA B 1 317 ? -15.18 -16.766 -17.016 1 95.06 317 ALA B C 1
ATOM 4935 O O . ALA B 1 317 ? -15.344 -16.156 -18.078 1 95.06 317 ALA B O 1
ATOM 4936 N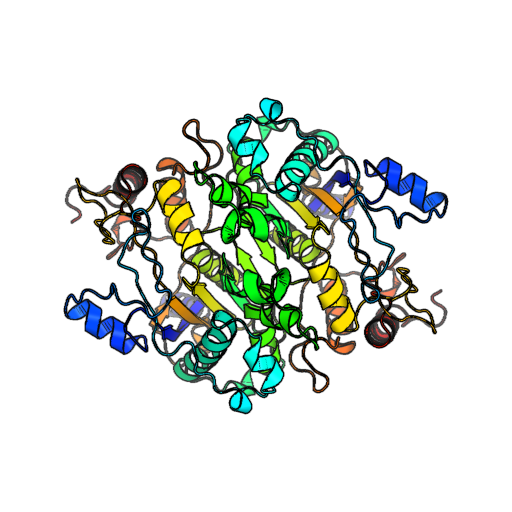 N . LEU B 1 318 ? -14.273 -17.703 -16.844 1 94.56 318 LEU B N 1
ATOM 4937 C CA . LEU B 1 318 ? -13.375 -18.094 -17.922 1 94.56 318 LEU B CA 1
ATOM 4938 C C . LEU B 1 318 ? -14.164 -18.641 -19.109 1 94.56 318 LEU B C 1
ATOM 4940 O O . LEU B 1 318 ? -13.891 -18.312 -20.25 1 94.56 318 LEU B O 1
ATOM 4944 N N . ASP B 1 319 ? -15.117 -19.438 -18.734 1 92.81 319 ASP B N 1
ATOM 4945 C CA . ASP B 1 319 ? -15.953 -20.047 -19.781 1 92.81 319 ASP B CA 1
ATOM 4946 C C . ASP B 1 319 ? -16.734 -18.984 -20.531 1 92.81 319 ASP B C 1
ATOM 4948 O O . ASP B 1 319 ? -16.828 -19.031 -21.766 1 92.81 319 ASP B O 1
ATOM 4952 N N . MET B 1 320 ? -17.234 -18.078 -19.891 1 92.75 320 MET B N 1
ATOM 4953 C CA . MET B 1 320 ? -18.047 -17.016 -20.469 1 92.75 320 MET B CA 1
ATOM 4954 C C . MET B 1 320 ? -17.25 -16.203 -21.469 1 92.75 320 MET B C 1
ATOM 4956 O O . MET B 1 320 ? -17.797 -15.734 -22.469 1 92.75 320 MET B O 1
ATOM 4960 N N . ILE B 1 321 ? -15.953 -16.016 -21.219 1 93.56 321 ILE B N 1
ATOM 4961 C CA . ILE B 1 321 ? -15.188 -15.039 -22 1 93.56 321 ILE B CA 1
ATOM 4962 C C . ILE B 1 321 ? -14.312 -15.773 -23.016 1 93.56 321 ILE B C 1
ATOM 4964 O O . ILE B 1 321 ? -14.172 -15.32 -24.156 1 93.56 321 ILE B O 1
ATOM 4968 N N . TYR B 1 322 ? -13.82 -16.891 -22.625 1 91.12 322 TYR B N 1
ATOM 4969 C CA . TYR B 1 322 ? -12.766 -17.453 -23.453 1 91.12 322 TYR B CA 1
ATOM 4970 C C . TYR B 1 322 ? -13.273 -18.688 -24.203 1 91.12 322 TYR B C 1
ATOM 4972 O O . TYR B 1 322 ? -12.617 -19.188 -25.125 1 91.12 322 TYR B O 1
ATOM 4980 N N . SER B 1 323 ? -14.43 -19.328 -23.859 1 81.12 323 SER B N 1
ATOM 4981 C CA . SER B 1 323 ? -14.922 -20.531 -24.516 1 81.12 323 SER B CA 1
ATOM 4982 C C . SER B 1 323 ? -15.977 -20.203 -25.578 1 81.12 323 SER B C 1
ATOM 4984 O O . SER B 1 323 ? -16.781 -21.047 -25.938 1 81.12 323 SER B O 1
ATOM 4986 N N . VAL B 1 324 ? -16.188 -18.938 -26.078 1 65.12 324 VAL B N 1
ATOM 4987 C CA . VAL B 1 324 ? -17.297 -18.547 -26.938 1 65.12 324 VAL B CA 1
ATOM 4988 C C . VAL B 1 324 ? -17.297 -19.391 -28.203 1 65.12 324 VAL B C 1
ATOM 4990 O O . VAL B 1 324 ? -18.344 -19.609 -28.812 1 65.12 324 VAL B O 1
ATOM 4993 N N . GLU B 1 325 ? -16.188 -19.719 -28.781 1 59.84 325 GLU B N 1
ATOM 4994 C CA . GLU B 1 325 ? -16.297 -20.5 -30.016 1 59.84 325 GLU B CA 1
ATOM 4995 C C . GLU B 1 325 ? -16.453 -21.984 -29.703 1 59.84 325 GLU B C 1
ATOM 4997 O O . GLU B 1 325 ? -15.688 -22.547 -28.922 1 59.84 325 GLU B O 1
ATOM 5002 N N . PRO B 1 326 ? -17.656 -22.516 -30.078 1 54.81 326 PRO B N 1
ATOM 5003 C CA . PRO B 1 326 ? -17.812 -23.969 -29.953 1 54.81 326 PRO B CA 1
ATOM 5004 C C . PRO B 1 326 ? -16.578 -24.734 -30.438 1 54.81 326 PRO B C 1
ATOM 5006 O O . PRO B 1 326 ? -16.016 -24.422 -31.484 1 54.81 326 PRO B O 1
ATOM 5009 N N . GLY B 1 327 ? -15.938 -25.547 -29.562 1 52.81 327 GLY B N 1
ATOM 5010 C CA . GLY B 1 327 ? -14.812 -26.391 -29.938 1 52.81 327 GLY B CA 1
ATOM 5011 C C . GLY B 1 327 ? -13.492 -25.891 -29.375 1 52.81 327 GLY B C 1
ATOM 5012 O O . GLY B 1 327 ? -12.453 -26.531 -29.578 1 52.81 327 GLY B O 1
ATOM 5013 N N . ARG B 1 328 ? -13.484 -24.719 -28.906 1 57.72 328 ARG B N 1
ATOM 5014 C CA . ARG B 1 328 ? -12.203 -24.25 -28.391 1 57.72 328 ARG B CA 1
ATOM 5015 C C . ARG B 1 328 ? -11.781 -25.047 -27.156 1 57.72 328 ARG B C 1
ATOM 5017 O O . ARG B 1 328 ? -12.602 -25.312 -26.266 1 57.72 328 ARG B O 1
ATOM 5024 N N . LYS B 1 329 ? -10.539 -25.891 -27.375 1 50.06 329 LYS B N 1
ATOM 5025 C CA . LYS B 1 329 ? -9.93 -26.688 -26.312 1 50.06 329 LYS B CA 1
ATOM 5026 C C . LYS B 1 329 ? -9.242 -25.797 -25.281 1 50.06 329 LYS B C 1
ATOM 5028 O O . LYS B 1 329 ? -8.492 -24.891 -25.641 1 50.06 329 LYS B O 1
#

pLDDT: mean 91.19, std 11.49, range [32.38, 98.94]

Solvent-accessible surface area (backbone atoms only — not comparable to full-atom values): 33840 Å² total; per-residue (Å²): 120,73,60,56,59,52,48,58,52,45,40,66,30,43,20,36,25,14,59,25,27,36,28,31,77,13,85,30,57,66,50,40,52,53,36,58,76,69,67,59,80,51,59,43,63,72,57,90,61,54,77,80,86,51,93,72,38,45,62,25,32,28,45,56,76,68,71,87,63,71,69,36,72,83,68,70,40,54,68,76,46,52,71,40,32,25,53,64,41,52,52,42,48,53,21,46,54,44,4,36,49,58,23,72,41,62,63,75,75,43,42,72,33,41,35,25,27,26,21,9,41,66,71,57,72,57,34,52,47,44,45,70,63,48,86,64,81,60,19,44,30,55,73,21,35,41,62,24,37,54,13,38,51,46,32,26,71,44,15,16,26,16,50,47,28,21,30,17,48,50,93,50,10,38,60,52,18,42,34,52,46,51,51,33,40,73,72,58,73,21,65,30,27,40,31,30,31,46,40,76,78,65,52,70,52,50,50,33,32,42,34,46,57,60,51,36,15,72,78,29,50,64,36,54,81,39,94,78,19,52,3,26,46,63,56,20,35,35,37,18,36,23,36,32,31,42,72,78,46,80,38,75,81,44,74,59,79,69,70,76,80,60,38,65,23,53,50,94,85,34,89,86,55,77,45,29,65,45,51,30,50,46,54,48,51,43,27,58,78,54,70,45,61,53,75,70,61,87,76,82,88,72,85,60,52,3,26,72,64,49,22,58,31,51,50,52,20,46,44,68,57,48,45,69,54,89,80,68,127,120,73,60,57,60,51,49,58,52,44,41,64,31,43,21,36,25,14,61,25,29,37,29,31,78,13,84,30,58,66,50,41,51,53,37,56,74,69,66,58,81,52,60,43,66,74,56,90,61,52,79,78,86,51,91,71,38,46,61,27,32,28,46,55,74,68,70,87,65,70,70,36,72,82,68,70,39,56,68,76,47,54,71,40,32,28,53,64,41,54,53,42,47,54,21,45,53,44,4,36,47,58,23,73,42,61,63,73,76,44,43,73,31,41,35,26,26,26,22,8,42,67,72,57,71,57,33,52,48,42,44,70,64,48,84,63,81,60,16,44,30,55,74,21,36,41,62,23,38,54,13,39,51,46,31,28,70,44,16,16,27,16,50,45,28,20,30,17,47,49,93,53,10,38,62,52,18,43,34,54,45,52,50,33,40,73,73,58,72,21,66,30,27,40,30,31,31,46,38,75,78,65,53,70,51,50,51,33,32,42,34,48,57,61,51,35,14,73,78,28,49,64,35,53,82,40,94,79,20,52,3,24,46,62,56,20,35,35,38,19,36,23,36,31,31,43,71,78,46,80,39,73,80,44,73,58,77,70,70,78,80,60,38,64,25,54,51,94,85,34,87,87,54,76,45,28,66,44,51,29,50,47,54,50,50,42,27,58,76,55,71,46,62,53,75,70,62,88,76,81,87,72,85,60,51,3,26,72,65,50,21,58,32,50,51,51,19,47,43,67,56,48,44,69,54,89,82,67,128

Radius of gyration: 24.62 Å; Cα contacts (8 Å, |Δi|>4): 1446; chains: 2; bounding box: 54×73×77 Å

Nearest PDB structures (foldseek):
  3hhd-assembly2_B  TM=9.825E-01  e=3.013E-38  Homo sapiens
  6rop-assembly3_C  TM=9.817E-01  e=1.423E-37  Mus musculus
  5my2-assembly1_B  TM=9.820E-01  e=4.091E-37  Mus musculus
  5my2-assembly2_C  TM=9.820E-01  e=1.508E-36  Mus musculus
  6rop-assembly4_D  TM=9.812E-01  e=2.189E-36  Mus musculus

Secondary structure (DSSP, 8-state):
-HHHHHHHHHHT-EEEEEEEEEBTTBSSHHHHHHHHHHT---EE--SSS-----TTS-S-EE--S-TT---TTTTT--HHHHHHS-HHHHHHHHHHHHHHHHTT--GGGGTTS-EEEEEE----TTHIIIIII---SS-HHHHHH-THHHHHHHHHHHT--S-EEEEE-GGGHHHHHHHHHHHHHHHTS-SEEEEEEEE----HHHHHHHHHHT-B-TTS---TT-TT---B--B-EEEEEEEEEGGG-S--SEEE-----------TT-TTS--HHHHHHHHHHHHHHHT--GGG-----------TTHHHHHHHHHHHHH--STT--/-HHHHHHHHHHT-EEEEEEEEEBTTBSSHHHHHHHHHHT---EE--SSS-----TTS-S-EE--S-TT---TTTTT--HHHHHHS-HHHHHHHHHHHHHHHHTT--GGGGTTS-EEEEEE----TTHIIIIII---SS-HHHHHH-THHHHHHHHHHHT--S-EEEEE-GGGHHHHHHHHHHHHHHHTS-SEEEEEEEE----HHHHHHHHHHT-B-TTS---TT-TT---B--B-EEEEEEEEEGGG-S--SEEE-----------TT-TTS--HHHHHHHHHHHHHHHT--GGG-S---------TTHHHHHHHHHHHHH--STT--